Protein AF-A0A351FRH4-F1 (afdb_monomer)

Structure (mmCIF, N/CA/C/O backbone):
data_AF-A0A351FRH4-F1
#
_entry.id   AF-A0A351FRH4-F1
#
loop_
_atom_site.group_PDB
_atom_site.id
_atom_site.type_symbol
_atom_site.label_atom_id
_atom_site.label_alt_id
_atom_site.label_comp_id
_atom_site.label_asym_id
_atom_site.label_entity_id
_atom_site.label_seq_id
_atom_site.pdbx_PDB_ins_code
_atom_site.Cartn_x
_atom_site.Cartn_y
_atom_site.Cartn_z
_atom_site.occupancy
_atom_site.B_iso_or_equiv
_atom_site.auth_seq_id
_atom_site.auth_comp_id
_atom_site.auth_asym_id
_atom_site.auth_atom_id
_atom_site.pdbx_PDB_model_num
ATOM 1 N N . MET A 1 1 ? -34.878 46.140 -3.983 1.00 38.06 1 MET A N 1
ATOM 2 C CA . MET A 1 1 ? -33.591 45.852 -3.315 1.00 38.06 1 MET A CA 1
ATOM 3 C C . MET A 1 1 ? -33.456 44.345 -3.193 1.00 38.06 1 MET A C 1
ATOM 5 O O . MET A 1 1 ? -34.304 43.713 -2.582 1.00 38.06 1 MET A O 1
ATOM 9 N N . GLN A 1 2 ? -32.484 43.783 -3.909 1.00 32.06 2 GLN A N 1
ATOM 10 C CA . GLN A 1 2 ? -32.260 42.347 -4.073 1.00 32.06 2 GLN A CA 1
ATOM 11 C C . GLN A 1 2 ? -31.562 41.756 -2.844 1.00 32.06 2 GLN A C 1
ATOM 13 O O . GLN A 1 2 ? -30.578 42.314 -2.361 1.00 32.06 2 GLN A O 1
ATOM 18 N N . GLY A 1 3 ? -32.060 40.612 -2.374 1.00 34.19 3 GLY A N 1
ATOM 19 C CA . GLY A 1 3 ? -31.397 39.784 -1.375 1.00 34.19 3 GLY A CA 1
ATOM 20 C C . GLY A 1 3 ? -30.230 39.004 -1.981 1.00 34.19 3 GLY A C 1
ATOM 21 O O . GLY A 1 3 ? -30.336 38.459 -3.079 1.00 34.19 3 GLY A O 1
ATOM 22 N N . ARG A 1 4 ? -29.120 38.938 -1.243 1.00 30.64 4 ARG A N 1
ATOM 23 C CA . ARG A 1 4 ? -28.025 37.984 -1.460 1.00 30.64 4 ARG A CA 1
ATOM 24 C C . ARG A 1 4 ? -28.009 36.989 -0.295 1.00 30.64 4 ARG A C 1
ATOM 26 O O . ARG A 1 4 ? -28.145 37.433 0.846 1.00 30.64 4 ARG A O 1
ATOM 33 N N . PRO A 1 5 ? -27.825 35.682 -0.538 1.00 39.47 5 PRO A N 1
ATOM 34 C CA . PRO A 1 5 ? -27.637 34.715 0.532 1.00 39.47 5 PRO A CA 1
ATOM 35 C C . PRO A 1 5 ? -26.220 34.849 1.102 1.00 39.47 5 PRO A C 1
ATOM 37 O O . PRO A 1 5 ? -25.243 34.962 0.360 1.00 39.47 5 PRO A O 1
ATOM 40 N N . GLN A 1 6 ? -26.120 34.861 2.430 1.00 31.75 6 GLN A N 1
ATOM 41 C CA . GLN A 1 6 ? -24.853 34.811 3.148 1.00 31.75 6 GLN A CA 1
ATOM 42 C C . GLN A 1 6 ? -24.214 33.434 2.960 1.00 31.75 6 GLN A C 1
ATOM 44 O O . GLN A 1 6 ? -24.762 32.410 3.364 1.00 31.75 6 GLN A O 1
ATOM 49 N N . THR A 1 7 ? -23.029 33.423 2.364 1.00 30.91 7 THR A N 1
ATOM 50 C CA . THR A 1 7 ? -22.097 32.301 2.382 1.00 30.91 7 THR A CA 1
ATOM 51 C C . THR A 1 7 ? -21.675 32.065 3.835 1.00 30.91 7 THR A C 1
ATOM 53 O O . THR A 1 7 ? -20.888 32.832 4.389 1.00 30.91 7 THR A O 1
ATOM 56 N N . MET A 1 8 ? -22.227 31.036 4.485 1.00 26.59 8 MET A N 1
ATOM 57 C CA . MET A 1 8 ? -21.722 30.551 5.772 1.00 26.59 8 MET A CA 1
ATOM 58 C C . MET A 1 8 ? -20.308 30.009 5.558 1.00 26.59 8 MET A C 1
ATOM 60 O O . MET A 1 8 ? -20.114 28.929 5.002 1.00 26.59 8 MET A O 1
ATOM 64 N N . LEU A 1 9 ? -19.317 30.781 5.999 1.00 26.98 9 LEU A N 1
ATOM 65 C CA . LEU A 1 9 ? -17.952 30.317 6.184 1.00 26.98 9 LEU A CA 1
ATOM 66 C C . LEU A 1 9 ? -17.971 29.316 7.350 1.00 26.98 9 LEU A C 1
ATOM 68 O O . LEU A 1 9 ? -18.129 29.680 8.514 1.00 26.98 9 LEU A O 1
ATOM 72 N N . ILE A 1 10 ? -17.889 28.034 7.012 1.00 30.64 10 ILE A N 1
ATOM 73 C CA . ILE A 1 10 ? -17.810 26.913 7.946 1.00 30.64 10 ILE A CA 1
ATOM 74 C C . ILE A 1 10 ? -16.408 26.931 8.577 1.00 30.64 10 ILE A C 1
ATOM 76 O O . ILE A 1 10 ? -15.472 26.286 8.114 1.00 30.64 10 ILE A O 1
ATOM 80 N N . THR A 1 11 ? -16.252 27.721 9.639 1.00 29.80 11 THR A N 1
ATOM 81 C CA . THR A 1 11 ? -15.088 27.707 10.533 1.00 29.80 11 THR A CA 1
ATOM 82 C C . THR A 1 11 ? -15.253 26.549 11.519 1.00 29.80 11 THR A C 1
ATOM 84 O O . THR A 1 11 ? -15.729 26.734 12.638 1.00 29.80 11 THR A O 1
ATOM 87 N N . PHE A 1 12 ? -14.912 25.323 11.110 1.00 32.09 12 PHE A N 1
ATOM 88 C CA . PHE A 1 12 ? -14.851 24.188 12.038 1.00 32.09 12 PHE A CA 1
ATOM 89 C C . PHE A 1 12 ? -13.493 24.143 12.749 1.00 32.09 12 PHE A C 1
ATOM 91 O O . PHE A 1 12 ? -12.460 23.873 12.145 1.00 32.09 12 PHE A O 1
ATOM 98 N N . PHE A 1 13 ? -13.537 24.426 14.053 1.00 30.94 13 PHE A N 1
ATOM 99 C CA . PHE A 1 13 ? -12.754 23.807 15.128 1.00 30.94 13 PHE A CA 1
ATOM 100 C C . PHE A 1 13 ? -11.362 23.247 14.762 1.00 30.94 13 PHE A C 1
ATOM 102 O O . PHE A 1 13 ? -11.154 22.042 14.661 1.00 30.94 13 PHE A O 1
ATOM 109 N N . PHE A 1 14 ? -10.371 24.140 14.712 1.00 30.19 14 PHE A N 1
ATOM 110 C CA . PHE A 1 14 ? -8.939 23.810 14.794 1.00 30.19 14 PHE A CA 1
ATOM 111 C C . PHE A 1 14 ? -8.418 23.676 16.245 1.00 30.19 14 PHE A C 1
ATOM 113 O O . PHE A 1 14 ? -7.222 23.504 16.483 1.00 30.19 14 PHE A O 1
ATOM 120 N N . LEU A 1 15 ? -9.300 23.733 17.247 1.00 27.61 15 LEU A N 1
ATOM 121 C CA . LEU A 1 15 ? -8.924 23.751 18.661 1.00 27.61 15 LEU A CA 1
ATOM 122 C C . LEU A 1 15 ? -8.862 22.323 19.229 1.00 27.61 15 LEU A C 1
ATOM 124 O O . LEU A 1 15 ? -9.821 21.798 19.785 1.00 27.61 15 LEU A O 1
ATOM 128 N N . GLY A 1 16 ? -7.719 21.677 19.017 1.00 28.38 16 GLY A N 1
ATOM 129 C CA . GLY A 1 16 ? -7.439 20.305 19.456 1.00 28.38 16 GLY A CA 1
ATOM 130 C C . GLY A 1 16 ? -6.216 19.677 18.785 1.00 28.38 16 GLY A C 1
ATOM 131 O O . GLY A 1 16 ? -5.807 18.580 19.153 1.00 28.38 16 GLY A O 1
ATOM 132 N N . PHE A 1 17 ? -5.596 20.379 17.833 1.00 34.62 17 PHE A N 1
ATOM 133 C CA . PHE A 1 17 ? -4.303 20.026 17.252 1.00 34.62 17 PHE A CA 1
ATOM 134 C C . PHE A 1 17 ? -3.157 20.585 18.116 1.00 34.62 17 PHE A C 1
ATOM 136 O O . PHE A 1 17 ? -2.291 21.315 17.645 1.00 34.62 17 PHE A O 1
ATOM 143 N N . SER A 1 18 ? -3.150 20.272 19.416 1.00 28.28 18 SER A N 1
ATOM 144 C CA . SER A 1 18 ? -1.969 20.502 20.254 1.00 28.28 18 SER A CA 1
ATOM 145 C C . SER A 1 18 ? -0.908 19.468 19.896 1.00 28.28 18 SER A C 1
ATOM 147 O O . SER A 1 18 ? -0.833 18.382 20.461 1.00 28.28 18 SER A O 1
ATOM 149 N N . ILE A 1 19 ? -0.139 19.831 18.871 1.00 34.34 19 ILE A N 1
ATOM 150 C CA . ILE A 1 19 ? 1.324 19.807 18.806 1.00 34.34 19 ILE A CA 1
ATOM 151 C C . ILE A 1 19 ? 1.948 19.355 20.136 1.00 34.34 19 ILE A C 1
ATOM 153 O O . ILE A 1 19 ? 2.323 20.171 20.961 1.00 34.34 19 ILE A O 1
ATOM 157 N N . PHE A 1 20 ? 2.047 18.048 20.347 1.00 29.92 20 PHE A N 1
ATOM 158 C CA . PHE A 1 20 ? 3.056 17.430 21.202 1.00 29.92 20 PHE A CA 1
ATOM 159 C C . PHE A 1 20 ? 3.329 16.042 20.622 1.00 29.92 20 PHE A C 1
ATOM 161 O O . PHE A 1 20 ? 2.461 15.168 20.628 1.00 29.92 20 PHE A O 1
ATOM 168 N N . SER A 1 21 ? 4.558 15.859 20.125 1.00 30.92 21 SER A N 1
ATOM 169 C CA . SER A 1 21 ? 5.114 14.685 19.418 1.00 30.92 21 SER A CA 1
ATOM 170 C C . SER A 1 21 ? 5.085 14.716 17.881 1.00 30.92 21 SER A C 1
ATOM 172 O O . SER A 1 21 ? 4.956 13.668 17.250 1.00 30.92 21 SER A O 1
ATOM 174 N N . SER A 1 22 ? 5.303 15.872 17.246 1.00 33.31 22 SER A N 1
ATOM 175 C CA . SER A 1 22 ? 5.830 15.909 15.870 1.00 33.31 22 SER A CA 1
ATOM 176 C C . SER A 1 22 ? 7.301 15.467 15.869 1.00 33.31 22 SER A C 1
ATOM 178 O O . SER A 1 22 ? 8.213 16.257 15.652 1.00 33.31 22 SER A O 1
ATOM 180 N N . THR A 1 23 ? 7.536 14.185 16.151 1.00 36.97 23 THR A N 1
ATOM 181 C CA . THR A 1 23 ? 8.784 13.518 15.774 1.00 36.97 23 THR A CA 1
ATOM 182 C C . THR A 1 23 ? 8.699 13.280 14.273 1.00 36.97 23 THR A C 1
ATOM 184 O O . THR A 1 23 ? 8.097 12.316 13.816 1.00 36.97 23 THR A O 1
ATOM 187 N N . HIS A 1 24 ? 9.166 14.283 13.530 1.00 39.19 24 HIS A N 1
ATOM 188 C CA . HIS A 1 24 ? 9.717 14.212 12.181 1.00 39.19 24 HIS A CA 1
ATOM 189 C C . HIS A 1 24 ? 9.360 12.933 11.392 1.00 39.19 24 HIS A C 1
ATOM 191 O O . HIS A 1 24 ? 10.091 11.945 11.418 1.00 39.19 24 HIS A O 1
ATOM 197 N N . LEU A 1 25 ? 8.230 12.972 10.670 1.00 42.22 25 LEU A N 1
ATOM 198 C CA . LEU A 1 25 ? 7.953 12.086 9.532 1.00 42.22 25 LEU A CA 1
ATOM 199 C C . LEU A 1 25 ? 8.886 12.504 8.399 1.00 42.22 25 LEU A C 1
ATOM 201 O O . LEU A 1 25 ? 8.543 13.289 7.525 1.00 42.22 25 LEU A O 1
ATOM 205 N N . LEU A 1 26 ? 10.121 12.068 8.538 1.00 45.53 26 LEU A N 1
ATOM 206 C CA . LEU A 1 26 ? 11.203 12.274 7.609 1.00 45.53 26 LEU A CA 1
ATOM 207 C C . LEU A 1 26 ? 11.171 11.074 6.641 1.00 45.53 26 LEU A C 1
ATOM 209 O O . LEU A 1 26 ? 11.237 9.933 7.101 1.00 45.53 26 LEU A O 1
ATOM 213 N N . GLY A 1 27 ? 10.982 11.321 5.338 1.00 50.53 27 GLY A N 1
ATOM 214 C CA . GLY A 1 27 ? 10.872 10.269 4.319 1.00 50.53 27 GLY A CA 1
ATOM 215 C C . GLY A 1 27 ? 12.104 9.397 4.276 1.00 50.53 27 GLY A C 1
ATOM 216 O O . GLY A 1 27 ? 13.200 9.906 4.058 1.00 50.53 27 GLY A O 1
ATOM 217 N N . HIS A 1 28 ? 11.928 8.102 4.509 1.00 59.84 28 HIS A N 1
ATOM 218 C CA . HIS A 1 28 ? 13.002 7.145 4.336 1.00 59.84 28 HIS A CA 1
ATOM 219 C C . HIS A 1 28 ? 12.828 6.433 2.999 1.00 59.84 28 HIS A C 1
ATOM 221 O O . HIS A 1 28 ? 11.752 5.932 2.709 1.00 59.84 28 HIS A O 1
ATOM 227 N N . GLU A 1 29 ? 13.902 6.348 2.225 1.00 70.69 29 GLU A N 1
ATOM 228 C CA . GLU A 1 29 ? 13.910 5.710 0.914 1.00 70.69 29 GLU A CA 1
ATOM 229 C C . GLU A 1 29 ? 14.643 4.370 0.993 1.00 70.69 29 GLU A C 1
ATOM 231 O O . GLU A 1 29 ? 15.709 4.239 1.617 1.00 70.69 29 GLU A O 1
ATOM 236 N N . VAL A 1 30 ? 14.096 3.369 0.317 1.00 78.06 30 VAL A N 1
ATOM 237 C CA . VAL A 1 30 ? 14.717 2.055 0.151 1.00 78.06 30 VAL A CA 1
ATOM 238 C C . VAL A 1 30 ? 15.344 1.951 -1.241 1.00 78.06 30 VAL A C 1
ATOM 240 O O . VAL A 1 30 ? 15.013 2.673 -2.176 1.00 78.06 30 VAL A O 1
ATOM 243 N N . ASP A 1 31 ? 16.340 1.080 -1.373 1.00 79.38 31 ASP A N 1
ATOM 244 C CA . ASP A 1 31 ? 16.998 0.814 -2.647 1.00 79.38 31 ASP A CA 1
ATOM 245 C C . ASP A 1 31 ? 16.527 -0.527 -3.216 1.00 79.38 31 ASP A C 1
ATOM 247 O O . ASP A 1 31 ? 16.993 -1.585 -2.793 1.00 79.38 31 ASP A O 1
ATOM 251 N N . HIS A 1 32 ? 15.611 -0.473 -4.184 1.00 83.75 32 HIS A N 1
ATOM 252 C CA . HIS A 1 32 ? 15.101 -1.650 -4.895 1.00 83.75 32 HIS A CA 1
ATOM 253 C C . HIS A 1 32 ? 15.911 -2.009 -6.156 1.00 83.75 32 HIS A C 1
ATOM 255 O O . HIS A 1 32 ? 15.569 -2.961 -6.860 1.00 83.75 32 HIS A O 1
ATOM 261 N N . TYR A 1 33 ? 16.991 -1.278 -6.456 1.00 87.06 33 TYR A N 1
ATOM 262 C CA . TYR A 1 33 ? 17.773 -1.476 -7.683 1.00 87.06 33 TYR A CA 1
ATOM 263 C C . TYR A 1 33 ? 19.114 -2.177 -7.445 1.00 87.06 33 TYR A C 1
ATOM 265 O O . TYR A 1 33 ? 19.708 -2.695 -8.390 1.00 87.06 33 TYR A O 1
ATOM 273 N N . ASN A 1 34 ? 19.586 -2.224 -6.197 1.00 86.81 34 ASN A N 1
ATOM 274 C CA . ASN A 1 34 ? 20.770 -2.972 -5.776 1.00 86.81 34 ASN A CA 1
ATOM 275 C C . ASN A 1 34 ? 20.336 -4.172 -4.924 1.00 86.81 34 ASN A C 1
ATOM 277 O O . ASN A 1 34 ? 20.085 -4.029 -3.731 1.00 86.81 34 ASN A O 1
ATOM 281 N N . LEU A 1 35 ? 20.222 -5.353 -5.543 1.00 88.56 35 LEU A N 1
ATOM 282 C CA . LEU A 1 35 ? 19.610 -6.534 -4.922 1.00 88.56 35 LEU A CA 1
ATOM 283 C C . LEU A 1 35 ? 20.631 -7.653 -4.639 1.00 88.56 35 LEU A C 1
ATOM 285 O O . LEU A 1 35 ? 21.503 -7.919 -5.470 1.00 88.56 35 LEU A O 1
ATOM 289 N N . PRO A 1 36 ? 20.521 -8.365 -3.500 1.00 87.94 36 PRO A N 1
ATOM 290 C CA . PRO A 1 36 ? 21.417 -9.462 -3.152 1.00 87.94 36 PRO A CA 1
ATOM 291 C C . PRO A 1 36 ? 20.988 -10.768 -3.845 1.00 87.94 36 PRO A C 1
ATOM 293 O O . PRO A 1 36 ? 20.234 -11.566 -3.283 1.00 87.94 36 PRO A O 1
ATOM 296 N N . LEU A 1 37 ? 21.465 -11.001 -5.072 1.00 86.81 37 LEU A N 1
ATOM 297 C CA . LEU A 1 37 ? 21.198 -12.248 -5.801 1.00 86.81 37 LEU A CA 1
ATOM 298 C C . LEU A 1 37 ? 21.696 -13.494 -5.066 1.00 86.81 37 LEU A C 1
ATOM 300 O O . LEU A 1 37 ? 22.722 -13.473 -4.386 1.00 86.81 37 LEU A O 1
ATOM 304 N N . GLY A 1 38 ? 20.982 -14.605 -5.269 1.00 84.19 38 GLY A N 1
ATOM 305 C CA . GLY A 1 38 ? 21.374 -15.924 -4.763 1.00 84.19 38 GLY A CA 1
ATOM 306 C C . GLY A 1 38 ? 21.271 -16.070 -3.245 1.00 84.19 38 GLY A C 1
ATOM 307 O O . GLY A 1 38 ? 21.748 -17.058 -2.694 1.00 84.19 38 GLY A O 1
ATOM 308 N N . LYS A 1 39 ? 20.670 -15.096 -2.555 1.00 87.94 39 LYS A N 1
ATOM 309 C CA . LYS A 1 39 ? 20.438 -15.149 -1.112 1.00 87.94 39 LYS A CA 1
ATOM 310 C C . LYS A 1 39 ? 19.023 -15.608 -0.798 1.00 87.94 39 LYS A C 1
ATOM 312 O O . LYS A 1 39 ? 18.063 -15.196 -1.447 1.00 87.94 39 LYS A O 1
ATOM 317 N N . GLN A 1 40 ? 18.900 -16.428 0.240 1.00 90.50 40 GLN A N 1
ATOM 318 C CA . GLN A 1 40 ? 17.609 -16.833 0.777 1.00 90.50 40 GLN A CA 1
ATOM 319 C C . GLN A 1 40 ? 17.089 -15.759 1.722 1.00 90.50 40 GLN A C 1
ATOM 321 O O . GLN A 1 40 ? 17.758 -15.370 2.678 1.00 90.50 40 GLN A O 1
ATOM 326 N N . TRP A 1 41 ? 15.887 -15.270 1.466 1.00 92.50 41 TRP A N 1
ATOM 327 C CA . TRP A 1 41 ? 15.291 -14.231 2.289 1.00 92.50 41 TRP A CA 1
ATOM 328 C C . TRP A 1 41 ? 14.584 -14.828 3.498 1.00 92.50 41 TRP A C 1
ATOM 330 O O . TRP A 1 41 ? 13.850 -15.807 3.379 1.00 92.50 41 TRP A O 1
ATOM 340 N N . VAL A 1 42 ? 14.797 -14.227 4.665 1.00 93.25 42 VAL A N 1
ATOM 341 C CA . VAL A 1 42 ? 14.043 -14.575 5.869 1.00 93.25 42 VAL A CA 1
ATOM 342 C C . VAL A 1 42 ? 12.757 -13.767 5.872 1.00 93.25 42 VAL A C 1
ATOM 344 O O . VAL A 1 42 ? 12.792 -12.548 6.033 1.00 93.25 42 VAL A O 1
ATOM 347 N N . ASP A 1 43 ? 11.632 -14.450 5.699 1.00 95.06 43 ASP A N 1
ATOM 348 C CA . ASP A 1 43 ? 10.321 -13.815 5.680 1.00 95.06 43 ASP A CA 1
ATOM 349 C C . ASP A 1 43 ? 9.950 -13.242 7.058 1.00 95.06 43 ASP A C 1
ATOM 351 O O . ASP A 1 43 ? 10.051 -13.922 8.078 1.00 95.06 43 ASP A O 1
ATOM 355 N N . GLN A 1 44 ? 9.536 -11.978 7.082 1.00 95.12 44 GLN A N 1
ATOM 356 C CA . GLN A 1 44 ? 9.161 -11.228 8.282 1.00 95.12 44 GLN A CA 1
ATOM 357 C C . GLN A 1 44 ? 7.637 -11.192 8.503 1.00 95.12 44 GLN A C 1
ATOM 359 O O . GLN A 1 44 ? 7.139 -10.391 9.296 1.00 95.12 44 GLN A O 1
ATOM 364 N N . GLY A 1 45 ? 6.875 -12.054 7.823 1.00 95.38 45 GLY A N 1
ATOM 365 C CA . GLY A 1 45 ? 5.418 -12.138 7.931 1.00 95.38 45 GLY A CA 1
ATOM 366 C C . GLY A 1 45 ? 4.917 -12.396 9.355 1.00 95.38 45 GLY A C 1
ATOM 367 O O . GLY A 1 45 ? 3.913 -11.817 9.770 1.00 95.38 45 GLY A O 1
ATOM 368 N N . GLU A 1 46 ? 5.644 -13.187 10.148 1.00 94.56 46 GLU A N 1
ATOM 369 C CA . GLU A 1 46 ? 5.306 -13.419 11.558 1.00 94.56 46 GLU A CA 1
ATOM 370 C C . GLU A 1 46 ? 5.437 -12.137 12.396 1.00 94.56 46 GLU A C 1
ATOM 372 O O . GLU A 1 46 ? 4.547 -11.819 13.188 1.00 94.56 46 GLU A O 1
ATOM 377 N N . TYR A 1 47 ? 6.514 -11.367 12.201 1.00 92.81 47 TYR A N 1
ATOM 378 C CA . TYR A 1 47 ? 6.684 -10.073 12.866 1.00 92.81 47 TYR A CA 1
ATOM 379 C C . TYR A 1 47 ? 5.523 -9.131 12.525 1.00 92.81 47 TYR A C 1
ATOM 381 O O . TYR A 1 47 ? 4.940 -8.523 13.424 1.00 92.81 47 TYR A O 1
ATOM 389 N N . TRP A 1 48 ? 5.156 -9.054 11.242 1.00 95.31 48 TRP A N 1
ATOM 390 C CA . TRP A 1 48 ? 4.040 -8.237 10.763 1.00 95.31 48 TRP A CA 1
ATOM 391 C C . TRP A 1 48 ? 2.709 -8.625 11.420 1.00 95.31 48 TRP A C 1
ATOM 393 O O . TRP A 1 48 ? 2.013 -7.770 11.974 1.00 95.31 48 TRP A O 1
ATOM 403 N N . ASN A 1 49 ? 2.380 -9.919 11.420 1.00 96.38 49 ASN A N 1
ATOM 404 C CA . ASN A 1 49 ? 1.144 -10.423 12.018 1.00 96.38 49 ASN A CA 1
ATOM 405 C C . ASN A 1 49 ? 1.100 -10.138 13.522 1.00 96.38 49 ASN A C 1
ATOM 407 O O . ASN A 1 49 ? 0.095 -9.633 14.021 1.00 96.38 49 ASN A O 1
ATOM 411 N N . ASN A 1 50 ? 2.201 -10.399 14.233 1.00 95.31 50 ASN A N 1
ATOM 412 C CA . ASN A 1 50 ? 2.304 -10.148 15.667 1.00 95.31 50 ASN A CA 1
ATOM 413 C C . ASN A 1 50 ? 2.152 -8.663 16.004 1.00 95.31 50 ASN A C 1
ATOM 415 O O . ASN A 1 50 ? 1.407 -8.327 16.923 1.00 95.31 50 ASN A O 1
ATOM 419 N N . LEU A 1 51 ? 2.802 -7.774 15.245 1.00 94.94 51 LEU A N 1
ATOM 420 C CA . LEU A 1 51 ? 2.718 -6.326 15.442 1.00 94.94 51 LEU A CA 1
ATOM 421 C C . LEU A 1 51 ? 1.265 -5.835 15.388 1.00 94.94 51 LEU A C 1
ATOM 423 O O . LEU A 1 51 ? 0.815 -5.127 16.294 1.00 94.94 51 LEU A O 1
ATOM 427 N N . LEU A 1 52 ? 0.529 -6.218 14.341 1.00 97.56 52 LEU A N 1
ATOM 428 C CA . LEU A 1 52 ? -0.850 -5.772 14.143 1.00 97.56 52 LEU A CA 1
ATOM 429 C C . LEU A 1 52 ? -1.819 -6.462 15.107 1.00 97.56 52 LEU A C 1
ATOM 431 O O . LEU A 1 52 ? -2.652 -5.787 15.719 1.00 97.56 52 LEU A O 1
ATOM 435 N N . PHE A 1 53 ? -1.678 -7.776 15.311 1.00 98.19 53 PHE A N 1
ATOM 436 C CA . PHE A 1 53 ? -2.494 -8.522 16.268 1.00 98.19 53 PHE A CA 1
ATOM 437 C C . PHE A 1 53 ? -2.360 -7.949 17.681 1.00 98.19 53 PHE A C 1
ATOM 439 O O . PHE A 1 53 ? -3.368 -7.676 18.334 1.00 98.19 53 PHE A O 1
ATOM 446 N N . ASP A 1 54 ? -1.130 -7.717 18.148 1.00 97.81 54 ASP A N 1
ATOM 447 C CA . ASP A 1 54 ? -0.877 -7.202 19.492 1.00 97.81 54 ASP A CA 1
ATOM 448 C C . ASP A 1 54 ? -1.464 -5.814 19.703 1.00 97.81 54 ASP A C 1
ATOM 450 O O . ASP A 1 54 ? -2.016 -5.539 20.772 1.00 97.81 54 ASP A O 1
ATOM 454 N N . ALA A 1 55 ? -1.368 -4.941 18.700 1.00 97.94 55 ALA A N 1
ATOM 455 C CA . ALA A 1 55 ? -1.963 -3.616 18.776 1.00 97.94 55 ALA A CA 1
ATOM 456 C C . ALA A 1 55 ? -3.492 -3.690 18.901 1.00 97.94 55 ALA A C 1
ATOM 458 O O . ALA A 1 55 ? -4.068 -3.023 19.765 1.00 97.94 55 ALA A O 1
ATOM 459 N N . VAL A 1 56 ? -4.143 -4.537 18.095 1.00 98.44 56 VAL A N 1
ATOM 460 C CA . VAL A 1 56 ? -5.599 -4.730 18.136 1.00 98.44 56 VAL A CA 1
ATOM 461 C C . VAL A 1 56 ? -6.041 -5.355 19.457 1.00 98.44 56 VAL A C 1
ATOM 463 O O . VAL A 1 56 ? -6.920 -4.812 20.127 1.00 98.44 56 VAL A O 1
ATOM 466 N N . ALA A 1 57 ? -5.412 -6.450 19.881 1.00 98.31 57 ALA A N 1
ATOM 467 C CA . ALA A 1 57 ? -5.768 -7.150 21.112 1.00 98.31 57 ALA A CA 1
ATOM 468 C C . ALA A 1 57 ? -5.609 -6.252 22.351 1.00 98.31 57 ALA A C 1
ATOM 470 O O . ALA A 1 57 ? -6.510 -6.174 23.191 1.00 98.31 57 ALA A O 1
ATOM 471 N N . LYS A 1 58 ? -4.497 -5.509 22.452 1.00 98.56 58 LYS A N 1
ATOM 472 C CA . LYS A 1 58 ? -4.271 -4.559 23.554 1.00 98.56 58 LYS A CA 1
ATOM 473 C C . LYS A 1 58 ? -5.294 -3.424 23.544 1.00 98.56 58 LYS A C 1
ATOM 475 O O . LYS A 1 58 ? -5.806 -3.075 24.608 1.00 98.56 58 LYS A O 1
ATOM 480 N N . ALA A 1 59 ? -5.634 -2.894 22.368 1.00 98.44 59 ALA A N 1
ATOM 481 C CA . ALA A 1 59 ? -6.644 -1.850 22.231 1.00 98.44 59 ALA A CA 1
ATOM 482 C C . ALA A 1 59 ? -8.030 -2.322 22.682 1.00 98.44 59 ALA A C 1
ATOM 484 O O . ALA A 1 59 ? -8.678 -1.628 23.464 1.00 98.44 59 ALA A O 1
ATOM 485 N N . VAL A 1 60 ? -8.462 -3.509 22.247 1.00 98.25 60 VAL A N 1
ATOM 486 C CA . VAL A 1 60 ? -9.746 -4.103 22.650 1.00 98.25 60 VAL A CA 1
ATOM 487 C C . VAL A 1 60 ? -9.798 -4.297 24.161 1.00 98.25 60 VAL A C 1
ATOM 489 O O . VAL A 1 60 ? -10.744 -3.844 24.802 1.00 98.25 60 VAL A O 1
ATOM 492 N N . ASN A 1 61 ? -8.751 -4.875 24.755 1.00 98.44 61 ASN A N 1
ATOM 493 C CA . ASN A 1 61 ? -8.673 -5.059 26.205 1.00 98.44 61 ASN A CA 1
ATOM 494 C C . ASN A 1 61 ? -8.734 -3.724 26.961 1.00 98.44 61 ASN A C 1
ATOM 496 O O . ASN A 1 61 ? -9.397 -3.620 27.994 1.00 98.44 61 ASN A O 1
ATOM 500 N N . ALA A 1 62 ? -8.072 -2.683 26.447 1.00 98.50 62 ALA A N 1
ATOM 501 C CA . ALA A 1 62 ? -8.122 -1.353 27.039 1.00 98.50 62 ALA A CA 1
ATOM 502 C C . ALA A 1 62 ? -9.526 -0.733 26.961 1.00 98.50 62 ALA A C 1
ATOM 504 O O . ALA A 1 62 ? -10.022 -0.243 27.973 1.00 98.50 62 ALA A O 1
ATOM 505 N N . VAL A 1 63 ? -10.186 -0.795 25.800 1.00 98.38 63 VAL A N 1
ATOM 506 C CA . VAL A 1 63 ? -11.546 -0.259 25.624 1.00 98.38 63 VAL A CA 1
ATOM 507 C C . VAL A 1 63 ? -12.559 -1.032 26.467 1.00 98.38 63 VAL A C 1
ATOM 509 O O . VAL A 1 63 ? -13.398 -0.419 27.118 1.00 98.38 63 VAL A O 1
ATOM 512 N N . ASN A 1 64 ? -12.463 -2.360 26.529 1.00 98.62 64 ASN A N 1
ATOM 513 C CA . ASN A 1 64 ? -13.372 -3.181 27.330 1.00 98.62 64 ASN A CA 1
ATOM 514 C C . ASN A 1 64 ? -13.225 -2.925 28.833 1.00 98.62 64 ASN A C 1
ATOM 516 O O . ASN A 1 64 ? -14.226 -2.890 29.549 1.00 98.62 64 ASN A O 1
ATOM 520 N N . ARG A 1 65 ? -12.003 -2.675 29.312 1.00 98.56 65 ARG A N 1
ATOM 521 C CA . ARG A 1 65 ? -11.770 -2.222 30.688 1.00 98.56 65 ARG A CA 1
ATOM 522 C C . ARG A 1 65 ? -12.404 -0.852 30.948 1.00 98.56 65 ARG A C 1
ATOM 524 O O . ARG A 1 65 ? -13.037 -0.675 31.987 1.00 98.56 65 ARG A O 1
ATOM 531 N N . ASP A 1 66 ? -12.298 0.083 30.003 1.00 98.50 66 ASP A N 1
ATOM 532 C CA . ASP A 1 66 ? -12.958 1.392 30.105 1.00 98.50 66 ASP A CA 1
ATOM 533 C C . ASP A 1 66 ? -14.496 1.251 30.112 1.00 98.50 66 ASP A C 1
ATOM 535 O O . ASP A 1 66 ? -15.175 1.964 30.850 1.00 98.50 66 ASP A O 1
ATOM 539 N N . ILE A 1 67 ? -15.056 0.321 29.326 1.00 98.25 67 ILE A N 1
ATOM 540 C CA . ILE A 1 67 ? -16.499 0.018 29.293 1.00 98.25 67 ILE A CA 1
ATOM 541 C C . ILE A 1 67 ? -16.951 -0.561 30.632 1.00 98.25 67 ILE A C 1
ATOM 543 O O . ILE A 1 67 ? -17.958 -0.118 31.181 1.00 98.25 67 ILE A O 1
ATOM 547 N N . HIS A 1 68 ? -16.195 -1.512 31.183 1.00 98.31 68 HIS A N 1
ATOM 548 C CA . HIS A 1 68 ? -16.482 -2.087 32.494 1.00 98.31 68 HIS A CA 1
ATOM 549 C C . HIS A 1 68 ? -16.478 -1.016 33.595 1.00 98.31 68 HIS A C 1
ATOM 551 O O . HIS A 1 68 ? -17.387 -0.969 34.418 1.00 98.31 68 HIS A O 1
ATOM 557 N N . ALA A 1 69 ? -15.503 -0.101 33.584 1.00 98.44 69 ALA A N 1
ATOM 558 C CA . ALA A 1 69 ? -15.489 1.032 34.509 1.00 98.44 69 ALA A CA 1
ATOM 559 C C . ALA A 1 69 ? -16.695 1.967 34.297 1.00 98.44 69 ALA A C 1
ATOM 561 O O . ALA A 1 69 ? -17.318 2.406 35.261 1.00 98.44 69 ALA A O 1
ATOM 562 N N . ALA A 1 70 ? -17.075 2.235 33.043 1.00 98.19 70 ALA A N 1
ATOM 563 C CA . ALA A 1 70 ? -18.223 3.080 32.722 1.00 98.19 70 ALA A CA 1
ATOM 564 C C . ALA A 1 70 ? -19.553 2.507 33.234 1.00 98.19 70 ALA A C 1
ATOM 566 O O . ALA A 1 70 ? -20.427 3.275 33.627 1.00 98.19 70 ALA A O 1
ATOM 567 N N . GLN A 1 71 ? -19.704 1.180 33.286 1.00 97.50 71 GLN A N 1
ATOM 568 C CA . GLN A 1 71 ? -20.898 0.526 33.837 1.00 97.50 71 GLN A CA 1
ATOM 569 C C . GLN A 1 71 ? -21.120 0.829 35.325 1.00 97.50 71 GLN A C 1
ATOM 571 O O . GLN A 1 71 ? -22.263 0.793 35.776 1.00 97.50 71 GLN A O 1
ATOM 576 N N . GLN A 1 72 ? -20.062 1.189 36.060 1.00 97.94 72 GLN A N 1
ATOM 577 C CA . GLN A 1 72 ? -20.133 1.544 37.480 1.00 97.94 72 GLN A CA 1
ATOM 578 C C . GLN A 1 72 ? -20.609 2.988 37.722 1.00 97.94 72 GLN A C 1
ATOM 580 O O . GLN A 1 72 ? -20.816 3.385 38.865 1.00 97.94 72 GLN A O 1
ATOM 585 N N . ILE A 1 73 ? -20.813 3.795 36.670 1.00 98.00 73 ILE A N 1
ATOM 586 C CA . ILE A 1 73 ? -21.313 5.172 36.806 1.00 98.00 73 ILE A CA 1
ATOM 587 C C . ILE A 1 73 ? -22.758 5.139 37.338 1.00 98.00 73 ILE A C 1
ATOM 589 O O . ILE A 1 73 ? -23.618 4.542 36.684 1.00 98.00 73 ILE A O 1
ATOM 593 N N . PRO A 1 74 ? -23.080 5.792 38.471 1.00 98.19 74 PRO A N 1
ATOM 594 C CA . PRO A 1 74 ? -24.398 5.681 39.103 1.00 98.19 74 PRO A CA 1
ATOM 595 C C . PRO A 1 74 ? -25.507 6.358 38.291 1.00 98.19 74 PRO A C 1
ATOM 597 O O . PRO A 1 74 ? -26.635 5.878 38.276 1.00 98.19 74 PRO A O 1
ATOM 600 N N . ILE A 1 75 ? -25.183 7.435 37.571 1.00 98.31 75 ILE A N 1
ATOM 601 C CA . ILE A 1 75 ? -26.144 8.212 36.780 1.00 98.31 75 ILE A CA 1
ATOM 602 C C . ILE A 1 75 ? -26.407 7.495 35.439 1.00 98.31 75 ILE A C 1
ATOM 604 O O . ILE A 1 75 ? -25.494 7.446 34.606 1.00 98.31 75 ILE A O 1
ATOM 608 N N . PRO A 1 76 ? -27.628 6.984 35.166 1.00 97.94 76 PRO A N 1
ATOM 609 C CA . PRO A 1 76 ? -27.896 6.158 33.982 1.00 97.94 76 PRO A CA 1
ATOM 610 C C . PRO A 1 76 ? -27.613 6.861 32.649 1.00 97.94 76 PRO A C 1
ATOM 612 O O . PRO A 1 76 ? -27.002 6.269 31.760 1.00 97.94 76 PRO A O 1
ATOM 615 N N . ALA A 1 77 ? -27.986 8.138 32.523 1.00 97.75 77 ALA A N 1
ATOM 616 C CA . ALA A 1 77 ? -27.735 8.917 31.309 1.00 97.75 77 ALA A CA 1
ATOM 617 C C . ALA A 1 77 ? -26.228 9.087 31.035 1.00 97.75 77 ALA A C 1
ATOM 619 O O . ALA A 1 77 ? -25.771 8.882 29.911 1.00 97.75 77 ALA A O 1
ATOM 620 N N . ALA A 1 78 ? -25.436 9.383 32.072 1.00 97.88 78 ALA A N 1
ATOM 621 C CA . ALA A 1 78 ? -23.984 9.514 31.954 1.00 97.88 78 ALA A CA 1
ATOM 622 C C . ALA A 1 78 ? -23.311 8.165 31.643 1.00 97.88 78 ALA A C 1
ATOM 624 O O . ALA A 1 78 ? -22.422 8.101 30.793 1.00 97.88 78 ALA A O 1
ATOM 625 N N . ARG A 1 79 ? -23.776 7.077 32.275 1.00 98.06 79 ARG A N 1
ATOM 626 C CA . ARG A 1 79 ? -23.349 5.699 31.989 1.00 98.06 79 ARG A CA 1
ATOM 627 C C . ARG A 1 79 ? -23.554 5.351 30.516 1.00 98.06 79 ARG A C 1
ATOM 629 O O . ARG A 1 79 ? -22.609 4.943 29.846 1.00 98.06 79 ARG A O 1
ATOM 636 N N . GLN A 1 80 ? -24.771 5.541 30.004 1.00 97.50 80 GLN A N 1
ATOM 637 C CA . GLN A 1 80 ? -25.108 5.236 28.612 1.00 97.50 80 GLN A CA 1
ATOM 638 C C . GLN A 1 80 ? -24.314 6.100 27.630 1.00 97.50 80 GLN A C 1
ATOM 640 O O . GLN A 1 80 ? -23.756 5.568 26.671 1.00 97.50 80 GLN A O 1
ATOM 645 N N . ALA A 1 81 ? -24.195 7.406 27.887 1.00 97.88 81 ALA A N 1
ATOM 646 C CA . ALA A 1 81 ? -23.397 8.302 27.053 1.00 97.88 81 ALA A CA 1
ATOM 647 C C . ALA A 1 81 ? -21.923 7.865 26.994 1.00 97.88 81 ALA A C 1
ATOM 649 O O . ALA A 1 81 ? -21.327 7.826 25.915 1.00 97.88 81 ALA A O 1
ATOM 650 N N . ARG A 1 82 ? -21.341 7.471 28.136 1.00 98.12 82 ARG A N 1
ATOM 651 C CA . ARG A 1 82 ? -19.952 7.004 28.199 1.00 98.12 82 ARG A CA 1
ATOM 652 C C . ARG A 1 82 ? -19.752 5.673 27.477 1.00 98.12 82 ARG A C 1
ATOM 654 O O . ARG A 1 82 ? -18.783 5.552 26.730 1.00 98.12 82 ARG A O 1
ATOM 661 N N . ILE A 1 83 ? -20.646 4.702 27.669 1.00 97.81 83 ILE A N 1
ATOM 662 C CA . ILE A 1 83 ? -20.585 3.409 26.971 1.00 97.81 83 ILE A CA 1
ATOM 663 C C . ILE A 1 83 ? -20.713 3.624 25.460 1.00 97.81 83 ILE A C 1
ATOM 665 O O . ILE A 1 83 ? -19.858 3.153 24.716 1.00 97.81 83 ILE A O 1
ATOM 669 N N . LYS A 1 84 ? -21.687 4.425 25.008 1.00 96.75 84 LYS A N 1
ATOM 670 C CA . LYS A 1 84 ? -21.870 4.747 23.585 1.00 96.75 84 LYS A CA 1
ATOM 671 C C . LYS A 1 84 ? -20.624 5.392 22.974 1.00 96.75 84 LYS A C 1
ATOM 673 O O . LYS A 1 84 ? -20.241 5.045 21.862 1.00 96.75 84 LYS A O 1
ATOM 678 N N . ALA A 1 85 ? -19.964 6.296 23.702 1.00 97.19 85 ALA A N 1
ATOM 679 C CA . ALA A 1 85 ? -18.705 6.887 23.257 1.00 97.19 85 ALA A CA 1
ATOM 680 C C . ALA A 1 85 ? -17.584 5.839 23.130 1.00 97.19 85 ALA A C 1
ATOM 682 O O . ALA A 1 85 ? -16.835 5.866 22.164 1.00 97.19 85 ALA A O 1
ATOM 683 N N . LEU A 1 86 ? -17.477 4.890 24.066 1.00 97.69 86 LEU A N 1
ATOM 684 C CA . LEU A 1 86 ? -16.472 3.816 24.026 1.00 97.69 86 LEU A CA 1
ATOM 685 C C . LEU A 1 86 ? -16.756 2.750 22.952 1.00 97.69 86 LEU A C 1
ATOM 687 O O . LEU A 1 86 ? -15.830 2.127 22.431 1.00 97.69 86 LEU A O 1
ATOM 691 N N . GLN A 1 87 ? -18.026 2.569 22.596 1.00 95.94 87 GLN A N 1
ATOM 692 C CA . GLN A 1 87 ? -18.479 1.729 21.488 1.00 95.94 87 GLN A CA 1
ATOM 693 C C . GLN A 1 87 ? -18.389 2.425 20.126 1.00 95.94 87 GLN A C 1
ATOM 695 O O . GLN A 1 87 ? -18.729 1.829 19.107 1.00 95.94 87 GLN A O 1
ATOM 700 N N . HIS A 1 88 ? -17.949 3.681 20.066 1.00 95.75 88 HIS A N 1
ATOM 701 C CA . HIS A 1 88 ? -17.808 4.353 18.787 1.00 95.75 88 HIS A CA 1
ATOM 702 C C . HIS A 1 88 ? -16.612 3.771 18.003 1.00 95.75 88 HIS A C 1
ATOM 704 O O . HIS A 1 88 ? -15.522 3.632 18.572 1.00 95.75 88 HIS A O 1
ATOM 710 N N . PRO A 1 89 ? -16.750 3.471 16.694 1.00 95.69 89 PRO A N 1
ATOM 711 C CA . PRO A 1 89 ? -15.670 2.905 15.881 1.00 95.69 89 PRO A CA 1
ATOM 712 C C . PRO A 1 89 ? -14.350 3.681 15.924 1.00 95.69 89 PRO A C 1
ATOM 714 O O . PRO A 1 89 ? -13.267 3.092 15.984 1.00 95.69 89 PRO A O 1
ATOM 717 N N . SER A 1 90 ? -14.424 5.015 15.958 1.00 95.81 90 SER A N 1
ATOM 718 C CA . SER A 1 90 ? -13.226 5.857 16.048 1.00 95.81 90 SER A CA 1
ATOM 719 C C . SER A 1 90 ? -12.472 5.682 17.366 1.00 95.81 90 SER A C 1
ATOM 721 O O . SER A 1 90 ? -11.250 5.816 17.381 1.00 95.81 90 SER A O 1
ATOM 723 N N . THR A 1 91 ? -13.154 5.331 18.458 1.00 97.06 91 THR A N 1
ATOM 724 C CA . THR A 1 91 ? -12.530 5.166 19.772 1.00 97.06 91 THR A CA 1
ATOM 725 C C . THR A 1 91 ? -11.643 3.935 19.812 1.00 97.06 91 THR A C 1
ATOM 727 O O . THR A 1 91 ? -10.478 4.042 20.198 1.00 97.06 91 THR A O 1
ATOM 730 N N . VAL A 1 92 ? -12.148 2.778 19.374 1.00 97.44 92 VAL A N 1
ATOM 731 C CA . VAL A 1 92 ? -11.330 1.559 19.318 1.00 97.44 92 VAL A CA 1
ATOM 732 C C . VAL A 1 92 ? -10.214 1.690 18.282 1.00 97.44 92 VAL A C 1
ATOM 734 O O . VAL A 1 92 ? -9.069 1.357 18.574 1.00 97.44 92 VAL A O 1
ATOM 737 N N . THR A 1 93 ? -10.494 2.303 17.132 1.00 98.06 93 THR A N 1
ATOM 738 C CA . THR A 1 93 ? -9.500 2.546 16.076 1.00 98.06 93 THR A CA 1
ATOM 739 C C . THR A 1 93 ? -8.353 3.448 16.544 1.00 98.06 93 THR A C 1
ATOM 741 O O . THR A 1 93 ? -7.178 3.131 16.354 1.00 98.06 93 THR A O 1
ATOM 744 N N . PHE A 1 94 ? -8.665 4.536 17.252 1.00 97.75 94 PHE A N 1
ATOM 745 C CA . PHE A 1 94 ? -7.657 5.400 17.868 1.00 97.75 94 PHE A CA 1
ATOM 746 C C . PHE A 1 94 ? -6.828 4.668 18.933 1.00 97.75 94 PHE A C 1
ATOM 748 O O . PHE A 1 94 ? -5.619 4.882 19.044 1.00 97.75 94 PHE A O 1
ATOM 755 N N . ARG A 1 95 ? -7.453 3.777 19.715 1.00 98.25 95 ARG A N 1
ATOM 756 C CA . ARG A 1 95 ? -6.741 2.943 20.695 1.00 98.25 95 ARG A CA 1
ATOM 757 C C . ARG A 1 95 ? -5.779 1.970 20.011 1.00 98.25 95 ARG A C 1
ATOM 759 O O . ARG A 1 95 ? -4.662 1.831 20.501 1.00 98.25 95 ARG A O 1
ATOM 766 N N . VAL A 1 96 ? -6.148 1.384 18.867 1.00 98.44 96 VAL A N 1
ATOM 767 C CA . VAL A 1 96 ? -5.226 0.580 18.040 1.00 98.44 96 VAL A CA 1
ATOM 768 C C . VAL A 1 96 ? -4.030 1.421 17.606 1.00 98.44 96 VAL A C 1
ATOM 770 O O . VAL A 1 96 ? -2.891 1.039 17.873 1.00 98.44 96 VAL A O 1
ATOM 773 N N . ARG A 1 97 ? -4.264 2.615 17.041 1.00 97.25 97 ARG A N 1
ATOM 774 C CA . ARG A 1 97 ? -3.184 3.527 16.630 1.00 97.25 97 ARG A CA 1
ATOM 775 C C . ARG A 1 97 ? -2.223 3.859 17.775 1.00 97.25 97 ARG A C 1
ATOM 777 O O . ARG A 1 97 ? -1.022 3.947 17.536 1.00 97.25 97 ARG A O 1
ATOM 784 N N . LYS A 1 98 ? -2.725 4.037 19.002 1.00 96.69 98 LYS A N 1
ATOM 785 C CA . LYS A 1 98 ? -1.898 4.313 20.192 1.00 96.69 98 LYS A CA 1
ATOM 786 C C . LYS A 1 98 ? -1.018 3.143 20.634 1.00 96.69 98 LYS A C 1
ATOM 788 O O . LYS A 1 98 ? -0.016 3.380 21.300 1.00 96.69 98 LYS A O 1
ATOM 793 N N . HIS A 1 99 ? -1.389 1.908 20.304 1.00 97.12 99 HIS A N 1
ATOM 794 C CA . HIS A 1 99 ? -0.580 0.724 20.601 1.00 97.12 99 HIS A CA 1
ATOM 795 C C . HIS A 1 99 ? 0.416 0.373 19.492 1.00 97.12 99 HIS A C 1
ATOM 797 O O . HIS A 1 99 ? 1.302 -0.450 19.719 1.00 97.12 99 HIS A O 1
ATOM 803 N N . LEU A 1 100 ? 0.302 1.012 18.326 1.00 95.81 100 LEU A N 1
ATOM 804 C CA . LEU A 1 100 ? 1.310 0.951 17.276 1.00 95.81 100 LEU A CA 1
ATOM 805 C C . LEU A 1 100 ? 2.419 1.987 17.535 1.00 95.81 100 LEU A C 1
ATOM 807 O O . LEU A 1 100 ? 2.127 3.099 17.991 1.00 95.81 100 LEU A O 1
ATOM 811 N N . PRO A 1 101 ? 3.688 1.656 17.233 1.00 91.50 101 PRO A N 1
ATOM 812 C CA . PRO A 1 101 ? 4.791 2.610 17.332 1.00 91.50 101 PRO A CA 1
ATOM 813 C C . PRO A 1 101 ? 4.572 3.832 16.421 1.00 91.50 101 PRO A C 1
ATOM 815 O O . PRO A 1 101 ? 3.751 3.819 15.501 1.00 91.50 101 PRO A O 1
ATOM 818 N N . SER A 1 102 ? 5.301 4.925 16.668 1.00 87.44 102 SER A N 1
ATOM 819 C CA . SER A 1 102 ? 5.417 5.980 15.652 1.00 87.44 102 SER A CA 1
ATOM 820 C C . SER A 1 102 ? 6.159 5.438 14.425 1.00 87.44 102 SER A C 1
ATOM 822 O O . SER A 1 102 ? 6.930 4.490 14.559 1.00 87.44 102 SER A O 1
ATOM 824 N N . ALA A 1 103 ? 5.947 6.033 13.245 1.00 82.19 103 ALA A N 1
ATOM 825 C CA . ALA A 1 103 ? 6.608 5.594 12.010 1.00 82.19 103 ALA A CA 1
ATOM 826 C C . ALA A 1 103 ? 8.133 5.521 12.178 1.00 82.19 103 ALA A C 1
ATOM 828 O O . ALA A 1 103 ? 8.721 4.465 11.977 1.00 82.19 103 ALA A O 1
ATOM 829 N N . PHE A 1 104 ? 8.738 6.606 12.670 1.00 80.12 104 PHE A N 1
ATOM 830 C CA . PHE A 1 104 ? 10.172 6.670 12.947 1.00 80.12 104 PHE A CA 1
ATOM 831 C C . PHE A 1 104 ? 10.640 5.563 13.906 1.00 80.12 104 PHE A C 1
ATOM 833 O O . PHE A 1 104 ? 11.600 4.858 13.618 1.00 80.12 104 PHE A O 1
ATOM 840 N N . MET A 1 105 ? 9.929 5.344 15.019 1.00 81.94 105 MET A N 1
ATOM 841 C CA . MET A 1 105 ? 10.303 4.304 15.987 1.00 81.94 105 MET A CA 1
ATOM 842 C C . MET A 1 105 ? 10.107 2.888 15.439 1.00 81.94 105 MET A C 1
ATOM 844 O O . MET A 1 105 ? 10.851 1.988 15.819 1.00 81.94 105 MET A O 1
ATOM 848 N N . AL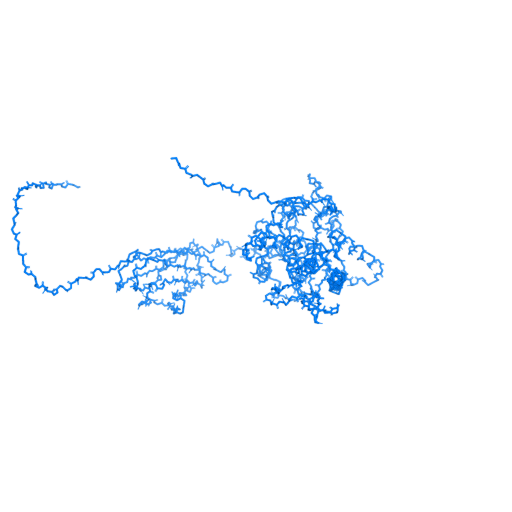A A 1 106 ? 9.114 2.671 14.574 1.00 84.81 106 ALA A N 1
ATOM 849 C CA . ALA A 1 106 ? 8.897 1.386 13.918 1.00 84.81 106 ALA A CA 1
ATOM 850 C C . ALA A 1 106 ? 10.084 1.041 13.012 1.00 84.81 106 ALA A C 1
ATOM 852 O O . ALA A 1 106 ? 10.644 -0.049 13.121 1.00 84.81 106 ALA A O 1
ATOM 853 N N . ILE A 1 107 ? 10.490 2.009 12.186 1.00 85.19 107 ILE A N 1
ATOM 854 C CA . ILE A 1 107 ? 11.607 1.893 11.250 1.00 85.19 107 ILE A CA 1
ATOM 855 C C . ILE A 1 107 ? 12.917 1.683 12.013 1.00 85.19 107 ILE A C 1
ATOM 857 O O . ILE A 1 107 ? 13.564 0.655 11.839 1.00 85.19 107 ILE A O 1
ATOM 861 N N . GLU A 1 108 ? 13.276 2.588 12.926 1.00 83.81 108 GLU A N 1
ATOM 862 C CA . GLU A 1 108 ? 14.553 2.518 13.650 1.00 83.81 108 GLU A CA 1
ATOM 863 C C . GLU A 1 108 ? 14.682 1.252 14.500 1.00 83.81 108 GLU A C 1
ATOM 865 O O . GLU A 1 108 ? 15.749 0.636 14.557 1.00 83.81 108 GLU A O 1
ATOM 870 N N . ARG A 1 109 ? 13.592 0.807 15.138 1.00 85.19 109 ARG A N 1
ATOM 871 C CA . ARG A 1 109 ? 13.606 -0.437 15.913 1.00 85.19 109 ARG A CA 1
ATOM 872 C C . ARG A 1 109 ? 13.850 -1.651 15.022 1.00 85.19 109 ARG A C 1
ATOM 874 O O . ARG A 1 109 ? 14.606 -2.533 15.426 1.00 85.19 109 ARG A O 1
ATOM 881 N N . LEU A 1 110 ? 13.233 -1.699 13.843 1.00 87.56 110 LEU A N 1
ATOM 882 C CA . LEU A 1 110 ? 13.456 -2.767 12.870 1.00 87.56 110 LEU A CA 1
ATOM 883 C C . LEU A 1 110 ? 14.882 -2.743 12.328 1.00 87.56 110 LEU A C 1
ATOM 885 O O . LEU A 1 110 ? 15.569 -3.759 12.371 1.00 87.56 110 LEU A O 1
ATOM 889 N N . GLU A 1 111 ? 15.361 -1.576 11.905 1.00 87.75 111 GLU A N 1
ATOM 890 C CA . GLU A 1 111 ? 16.729 -1.386 11.425 1.00 87.75 111 GLU A CA 1
ATOM 891 C C . GLU A 1 111 ? 17.760 -1.830 12.472 1.00 87.75 111 GLU A C 1
ATOM 893 O O . GLU A 1 111 ? 18.708 -2.553 12.158 1.00 87.75 111 GLU A O 1
ATOM 898 N N . MET A 1 112 ? 17.567 -1.445 13.736 1.00 85.31 112 MET A N 1
ATOM 899 C CA . MET A 1 112 ? 18.419 -1.863 14.848 1.00 85.31 112 MET A CA 1
ATOM 900 C C . MET A 1 112 ? 18.325 -3.369 15.110 1.00 85.31 112 MET A C 1
ATOM 902 O O . MET A 1 112 ? 19.358 -4.024 15.254 1.00 85.31 112 MET A O 1
ATOM 906 N N . GLN A 1 113 ? 17.117 -3.938 15.126 1.00 87.06 113 GLN A N 1
ATOM 907 C CA . GLN A 1 113 ? 16.918 -5.376 15.303 1.00 87.06 113 GLN A CA 1
ATOM 908 C C . GLN A 1 113 ? 17.633 -6.173 14.206 1.00 87.06 113 GLN A C 1
ATOM 910 O O . GLN A 1 113 ? 18.321 -7.145 14.511 1.00 87.06 113 GLN A O 1
ATOM 915 N N . TYR A 1 114 ? 17.541 -5.743 12.949 1.00 87.25 114 TYR A N 1
ATOM 916 C CA . TYR A 1 114 ? 18.206 -6.409 11.833 1.00 87.25 114 TYR A CA 1
ATOM 917 C C . TYR A 1 114 ? 19.725 -6.270 11.880 1.00 87.25 114 TYR A C 1
ATOM 919 O O . TYR A 1 114 ? 20.425 -7.233 11.569 1.00 87.25 114 TYR A O 1
ATOM 927 N N . ARG A 1 115 ? 20.261 -5.124 12.326 1.00 83.06 115 ARG A N 1
ATOM 928 C CA . ARG A 1 115 ? 21.707 -4.975 12.572 1.00 83.06 115 ARG A CA 1
ATOM 929 C C . ARG A 1 115 ? 22.195 -5.956 13.637 1.00 83.06 115 ARG A C 1
ATOM 931 O O . ARG A 1 115 ? 23.195 -6.634 13.412 1.00 83.06 115 ARG A O 1
ATOM 938 N N . LEU A 1 116 ? 21.475 -6.068 14.755 1.00 82.25 116 LEU A N 1
ATOM 939 C CA . LEU A 1 116 ? 21.812 -6.997 15.838 1.00 82.25 116 LEU A CA 1
ATOM 940 C C . LEU A 1 116 ? 21.708 -8.455 15.385 1.00 82.25 116 LEU A C 1
ATOM 942 O O . LEU A 1 116 ? 22.617 -9.245 15.623 1.00 82.25 116 LEU A O 1
ATOM 946 N N . GLN A 1 117 ? 20.634 -8.814 14.682 1.00 81.56 117 GLN A N 1
ATOM 947 C CA . GLN A 1 117 ? 20.474 -10.161 14.140 1.00 81.56 117 GLN A CA 1
ATOM 948 C C . GLN A 1 117 ? 21.581 -10.487 13.138 1.00 81.56 117 GLN A C 1
ATOM 950 O O . GLN A 1 117 ? 22.174 -11.553 13.237 1.00 81.56 117 GLN A O 1
ATOM 955 N N . ARG A 1 118 ? 21.938 -9.572 12.231 1.00 76.19 118 ARG A N 1
ATOM 956 C CA . ARG A 1 118 ? 23.041 -9.778 11.281 1.00 76.19 118 ARG A CA 1
ATOM 957 C C . ARG A 1 118 ? 24.388 -9.976 11.979 1.00 76.19 118 ARG A C 1
ATOM 959 O O . ARG A 1 118 ? 25.158 -10.813 11.530 1.00 76.19 118 ARG A O 1
ATOM 966 N N . ALA A 1 119 ? 24.658 -9.248 13.062 1.00 73.31 119 ALA A N 1
ATOM 967 C CA . ALA A 1 119 ? 25.864 -9.454 13.866 1.00 73.31 119 ALA A CA 1
ATOM 968 C C . ALA A 1 119 ? 25.896 -10.843 14.531 1.00 73.31 119 ALA A C 1
ATOM 970 O O . ALA A 1 119 ? 26.967 -11.415 14.711 1.00 73.31 119 ALA A O 1
ATOM 971 N N . ASN A 1 120 ? 24.722 -11.397 14.845 1.00 70.81 120 ASN A N 1
ATOM 972 C CA . ASN A 1 120 ? 24.577 -12.682 15.530 1.00 70.81 120 ASN A CA 1
ATOM 973 C C . ASN A 1 120 ? 24.379 -13.880 14.583 1.00 70.81 120 ASN A C 1
ATOM 975 O O . ASN A 1 120 ? 24.499 -15.024 15.016 1.00 70.81 120 ASN A O 1
ATOM 979 N N . THR A 1 121 ? 24.053 -13.655 13.306 1.00 66.06 121 THR A N 1
ATOM 980 C CA . THR A 1 121 ? 23.774 -14.733 12.346 1.00 66.06 121 THR A CA 1
ATOM 981 C C . THR A 1 121 ? 25.052 -15.083 11.587 1.00 66.06 121 THR A C 1
ATOM 983 O O . THR A 1 121 ? 25.549 -14.277 10.807 1.00 66.06 121 THR A O 1
ATOM 986 N N . GLN A 1 122 ? 25.571 -16.300 11.779 1.00 61.78 122 GLN A N 1
ATOM 987 C CA . GLN A 1 122 ? 26.731 -16.812 11.027 1.00 61.78 122 GLN A CA 1
ATOM 988 C C . GLN A 1 122 ? 26.378 -17.290 9.606 1.00 61.78 122 GLN A C 1
ATOM 990 O O . GLN A 1 122 ? 27.265 -17.585 8.807 1.00 61.78 122 GLN A O 1
ATOM 995 N N . ASP A 1 123 ? 25.088 -17.368 9.271 1.00 75.31 123 ASP A N 1
ATOM 996 C CA . ASP A 1 123 ? 24.624 -17.841 7.969 1.00 75.31 123 ASP A CA 1
ATOM 997 C C . ASP A 1 123 ? 24.725 -16.739 6.904 1.00 75.31 123 ASP A C 1
ATOM 999 O O . ASP A 1 123 ? 23.819 -15.924 6.713 1.00 75.31 123 ASP A O 1
ATOM 1003 N N . ALA A 1 124 ? 25.843 -16.741 6.178 1.00 76.56 124 ALA A N 1
ATOM 1004 C CA . ALA A 1 124 ? 26.105 -15.809 5.088 1.00 76.56 124 ALA A CA 1
ATOM 1005 C C . ALA A 1 124 ? 25.131 -15.947 3.898 1.00 76.56 124 ALA A C 1
ATOM 1007 O O . ALA A 1 124 ? 25.124 -15.074 3.022 1.00 76.56 124 ALA A O 1
ATOM 1008 N N . ASN A 1 125 ? 24.329 -17.016 3.819 1.00 84.56 125 ASN A N 1
ATOM 1009 C CA . ASN A 1 125 ? 23.402 -17.265 2.711 1.00 84.56 125 ASN A CA 1
ATOM 1010 C C . ASN A 1 125 ? 21.982 -16.758 2.973 1.00 84.56 125 ASN A C 1
ATOM 1012 O O . ASN A 1 125 ? 21.197 -16.668 2.023 1.00 84.56 125 ASN A O 1
ATOM 1016 N N . ARG A 1 126 ? 21.670 -16.351 4.208 1.00 88.06 126 ARG A N 1
ATOM 1017 C CA . ARG A 1 126 ? 20.366 -15.790 4.572 1.00 88.06 126 ARG A CA 1
ATOM 1018 C C . ARG A 1 126 ? 20.408 -14.268 4.678 1.00 88.06 126 ARG A C 1
ATOM 1020 O O . ARG A 1 126 ? 21.329 -13.684 5.240 1.00 88.06 126 ARG A O 1
ATOM 1027 N N . VAL A 1 127 ? 19.378 -13.614 4.151 1.00 89.06 127 VAL A N 1
ATOM 1028 C CA . VAL A 1 127 ? 19.192 -12.160 4.212 1.00 89.06 127 VAL A CA 1
ATOM 1029 C C . VAL A 1 127 ? 17.889 -11.867 4.937 1.00 89.06 127 VAL A C 1
ATOM 1031 O O . VAL A 1 127 ? 16.804 -12.157 4.441 1.00 89.06 127 VAL A O 1
ATOM 1034 N N . ILE A 1 128 ? 18.009 -11.291 6.129 1.00 91.00 128 ILE A N 1
ATOM 1035 C CA . ILE A 1 128 ? 16.866 -10.806 6.912 1.00 91.00 128 ILE A CA 1
ATOM 1036 C C . ILE A 1 128 ? 16.427 -9.438 6.385 1.00 91.00 128 ILE A C 1
ATOM 1038 O O . ILE A 1 128 ? 15.248 -9.199 6.145 1.00 91.00 128 ILE A O 1
ATOM 1042 N N . ALA A 1 129 ? 17.405 -8.564 6.161 1.00 91.75 129 ALA A N 1
ATOM 1043 C CA . ALA A 1 129 ? 17.215 -7.231 5.624 1.00 91.75 129 ALA A CA 1
ATOM 1044 C C . ALA A 1 129 ? 18.430 -6.854 4.770 1.00 91.75 129 ALA A C 1
ATOM 1046 O O . ALA A 1 129 ? 19.574 -7.157 5.130 1.00 91.75 129 ALA A O 1
ATOM 1047 N N . HIS A 1 130 ? 18.191 -6.208 3.634 1.00 90.19 130 HIS A N 1
ATOM 1048 C CA . HIS A 1 130 ? 19.231 -5.752 2.727 1.00 90.19 130 HIS A CA 1
ATOM 1049 C C . HIS A 1 130 ? 19.278 -4.231 2.683 1.00 90.19 130 HIS A C 1
ATOM 1051 O O . HIS A 1 130 ? 18.324 -3.574 2.285 1.00 90.19 130 HIS A O 1
ATOM 1057 N N . LYS A 1 131 ? 20.432 -3.677 3.041 1.00 88.44 131 LYS A N 1
ATOM 1058 C CA . LYS A 1 131 ? 20.719 -2.251 2.934 1.00 88.44 131 LYS A CA 1
ATOM 1059 C C . LYS A 1 131 ? 22.092 -2.108 2.284 1.00 88.44 131 LYS A C 1
ATOM 1061 O O . LYS A 1 131 ? 23.081 -2.448 2.940 1.00 88.44 131 LYS A O 1
ATOM 1066 N N . PRO A 1 132 ? 22.187 -1.670 1.014 1.00 80.31 132 PRO A N 1
ATOM 1067 C CA . PRO A 1 132 ? 23.484 -1.493 0.369 1.00 80.31 132 PRO A CA 1
ATOM 1068 C C . PRO A 1 132 ? 24.312 -0.444 1.127 1.00 80.31 132 PRO A C 1
ATOM 1070 O O . PRO A 1 132 ? 23.766 0.361 1.885 1.00 80.31 132 PRO A O 1
ATOM 1073 N N . ASN A 1 133 ? 25.628 -0.401 0.949 1.00 76.62 133 ASN A N 1
ATOM 1074 C CA . ASN A 1 133 ? 26.420 0.691 1.524 1.00 76.62 133 ASN A CA 1
ATOM 1075 C C . ASN A 1 133 ? 26.055 2.019 0.839 1.00 76.62 133 ASN A C 1
ATOM 1077 O O . ASN A 1 133 ? 25.556 2.015 -0.282 1.00 76.62 133 ASN A O 1
ATOM 1081 N N . ALA A 1 134 ? 26.276 3.160 1.502 1.00 69.44 134 ALA A N 1
ATOM 1082 C CA . ALA A 1 134 ? 25.843 4.464 0.978 1.00 69.44 134 ALA A CA 1
ATOM 1083 C C . ALA A 1 134 ? 26.381 4.723 -0.438 1.00 69.44 134 ALA A C 1
ATOM 1085 O O . ALA A 1 134 ? 25.614 5.069 -1.329 1.00 69.44 134 ALA A O 1
ATOM 1086 N N . LEU A 1 135 ? 27.664 4.429 -0.661 1.00 66.75 135 LEU A N 1
ATOM 1087 C CA . LEU A 1 135 ? 28.353 4.589 -1.945 1.00 66.75 135 LEU A CA 1
ATOM 1088 C C . LEU A 1 135 ? 27.939 3.579 -3.023 1.00 66.75 135 LEU A C 1
ATOM 1090 O O . LEU A 1 135 ? 28.183 3.826 -4.194 1.00 66.75 135 LEU A O 1
ATOM 1094 N N . SER A 1 136 ? 27.355 2.443 -2.638 1.00 66.50 136 SER A N 1
ATOM 1095 C CA . SER A 1 136 ? 26.852 1.425 -3.570 1.00 66.50 136 SER A CA 1
ATOM 1096 C C . SER A 1 136 ? 25.333 1.482 -3.719 1.00 66.50 136 SER A C 1
ATOM 1098 O O . SER A 1 136 ? 24.748 0.573 -4.296 1.00 66.50 136 SER A O 1
ATOM 1100 N N . SER A 1 137 ? 24.691 2.483 -3.116 1.00 73.38 137 SER A N 1
ATOM 1101 C CA . SER A 1 137 ? 23.253 2.678 -3.209 1.00 73.38 137 SER A CA 1
ATOM 1102 C C . SER A 1 137 ? 22.895 3.505 -4.433 1.00 73.38 137 SER A C 1
ATOM 1104 O O . SER A 1 137 ? 23.714 4.275 -4.941 1.00 73.38 137 SER A O 1
ATOM 1106 N N . THR A 1 138 ? 21.638 3.416 -4.851 1.00 68.81 138 THR A N 1
ATOM 1107 C CA . THR A 1 138 ? 21.070 4.216 -5.939 1.00 68.81 138 THR A CA 1
ATOM 1108 C C . THR A 1 138 ? 21.292 5.723 -5.727 1.00 68.81 138 THR A C 1
ATOM 1110 O O . THR A 1 138 ? 21.524 6.473 -6.678 1.00 68.81 138 THR A O 1
ATOM 1113 N N . TYR A 1 139 ? 21.344 6.154 -4.465 1.00 68.50 139 TYR A N 1
ATOM 1114 C CA . TYR A 1 139 ? 21.532 7.546 -4.059 1.00 68.50 139 TYR A CA 1
ATOM 1115 C C . TYR A 1 139 ? 23.003 7.952 -3.868 1.00 68.50 139 TYR A C 1
ATOM 1117 O O . TYR A 1 139 ? 23.307 9.138 -3.801 1.00 68.50 139 TYR A O 1
ATOM 1125 N N . GLY A 1 140 ? 23.937 6.996 -3.827 1.00 60.66 140 GLY A N 1
ATOM 1126 C CA . GLY A 1 140 ? 25.349 7.243 -3.513 1.00 60.66 140 GLY A CA 1
ATOM 1127 C C . GLY A 1 140 ? 26.155 7.959 -4.592 1.00 60.66 140 GLY A C 1
ATOM 1128 O O . GLY A 1 140 ? 27.237 8.468 -4.311 1.00 60.66 140 GLY A O 1
ATOM 1129 N N . HIS A 1 141 ? 25.645 7.982 -5.823 1.00 61.38 141 HIS A N 1
ATOM 1130 C CA . HIS A 1 141 ? 26.343 8.548 -6.980 1.00 61.38 141 HIS A CA 1
ATOM 1131 C C . HIS A 1 141 ? 25.775 9.901 -7.431 1.00 61.38 141 HIS A C 1
ATOM 1133 O O . HIS A 1 141 ? 26.231 10.433 -8.441 1.00 61.38 141 HIS A O 1
ATOM 1139 N N . VAL A 1 142 ? 24.776 10.443 -6.716 1.00 59.59 142 VAL A N 1
ATOM 1140 C CA . VAL A 1 142 ? 24.192 11.747 -7.058 1.00 59.59 142 VAL A CA 1
ATOM 1141 C C . VAL A 1 142 ? 25.216 12.820 -6.670 1.00 59.59 142 VAL A C 1
ATOM 1143 O O . VAL A 1 142 ? 25.759 12.730 -5.566 1.00 59.59 142 VAL A O 1
ATOM 1146 N N . PRO A 1 143 ? 25.553 13.796 -7.543 1.00 56.19 143 PRO A N 1
ATOM 1147 C CA . PRO A 1 143 ? 26.573 14.799 -7.245 1.00 56.19 143 PRO A CA 1
ATOM 1148 C C . PRO A 1 143 ? 26.291 15.522 -5.923 1.00 56.19 143 PRO A C 1
ATOM 1150 O O . PRO A 1 143 ? 25.159 15.922 -5.653 1.00 56.19 143 PRO A O 1
ATOM 1153 N N . LEU A 1 144 ? 27.323 15.685 -5.091 1.00 54.84 144 LEU A N 1
ATOM 1154 C CA . LEU A 1 144 ? 27.197 16.176 -3.712 1.00 54.84 144 LEU A CA 1
ATOM 1155 C C . LEU A 1 144 ? 26.721 17.640 -3.606 1.00 54.84 144 LEU A C 1
ATOM 1157 O O . LEU A 1 144 ? 26.410 18.096 -2.510 1.00 54.84 144 LEU A O 1
ATOM 1161 N N . LEU A 1 145 ? 26.684 18.394 -4.709 1.00 57.62 145 LEU A N 1
ATOM 1162 C CA . LEU A 1 145 ? 26.383 19.825 -4.700 1.00 57.62 145 LEU A CA 1
ATOM 1163 C C . LEU A 1 145 ? 25.477 20.244 -5.871 1.00 57.62 145 LEU A C 1
ATOM 1165 O O . LEU A 1 145 ? 25.696 19.766 -6.987 1.00 57.62 145 LEU A O 1
ATOM 1169 N N . PRO A 1 146 ? 24.507 21.161 -5.644 1.00 53.47 146 PRO A N 1
ATOM 1170 C CA . PRO A 1 146 ? 24.207 21.885 -4.402 1.00 53.47 146 PRO A CA 1
ATOM 1171 C C . PRO A 1 146 ? 22.880 21.422 -3.764 1.00 53.47 146 PRO A C 1
ATOM 1173 O O . PRO A 1 146 ? 22.045 22.252 -3.420 1.00 53.47 146 PRO A O 1
ATOM 1176 N N . ASP A 1 147 ? 22.637 20.114 -3.637 1.00 61.06 147 ASP A N 1
ATOM 1177 C CA . ASP A 1 147 ? 21.412 19.619 -2.993 1.00 61.06 147 ASP A CA 1
ATOM 1178 C C . ASP A 1 147 ? 21.693 19.159 -1.544 1.00 61.06 147 ASP A C 1
ATOM 1180 O O . ASP A 1 147 ? 22.158 18.035 -1.349 1.00 61.06 147 ASP A O 1
ATOM 1184 N N . PRO A 1 148 ? 21.403 19.970 -0.504 1.00 59.78 148 PRO A N 1
ATOM 1185 C CA . PRO A 1 148 ? 21.633 19.598 0.899 1.00 59.78 148 PRO A CA 1
ATOM 1186 C C . PRO A 1 148 ? 20.817 18.371 1.348 1.00 59.78 148 PRO A C 1
ATOM 1188 O O . PRO A 1 148 ? 21.144 17.745 2.358 1.00 59.78 148 PRO A O 1
ATOM 1191 N N . ARG A 1 149 ? 19.793 17.970 0.581 1.00 63.06 149 ARG A N 1
ATOM 1192 C CA . ARG A 1 149 ? 19.004 16.749 0.814 1.00 63.06 149 ARG A CA 1
ATOM 1193 C C . ARG A 1 149 ? 19.807 15.477 0.544 1.00 63.06 149 ARG A C 1
ATOM 1195 O O . ARG A 1 149 ? 19.449 14.405 1.018 1.00 63.06 149 ARG A O 1
ATOM 1202 N N . GLN A 1 150 ? 20.923 15.578 -0.170 1.00 60.06 150 GLN A N 1
ATOM 1203 C CA . GLN A 1 150 ? 21.806 14.455 -0.478 1.00 60.06 150 GLN A CA 1
ATOM 1204 C C . GLN A 1 150 ? 22.409 13.803 0.757 1.00 60.06 150 GLN A C 1
ATOM 1206 O O . GLN A 1 150 ? 22.447 12.579 0.842 1.00 60.06 150 GLN A O 1
ATOM 1211 N N . LEU A 1 151 ? 22.813 14.598 1.750 1.00 58.34 151 LEU A N 1
ATOM 1212 C CA . LEU A 1 151 ? 23.282 14.055 3.022 1.00 58.34 151 LEU A CA 1
ATOM 1213 C C . LEU A 1 151 ? 22.158 13.251 3.693 1.00 58.34 151 LEU A C 1
ATOM 1215 O O . LEU A 1 151 ? 22.369 12.114 4.095 1.00 58.34 151 LEU A O 1
ATOM 1219 N N . SER A 1 152 ? 20.935 13.789 3.691 1.00 58.78 152 SER A N 1
ATOM 1220 C CA . SER A 1 152 ? 19.737 13.098 4.181 1.00 58.78 152 SER A CA 1
ATOM 1221 C C . SER A 1 152 ? 19.530 11.739 3.485 1.00 58.78 152 SER A C 1
ATOM 1223 O O . SER A 1 152 ? 19.460 10.710 4.158 1.00 58.78 152 SER A O 1
ATOM 1225 N N . ARG A 1 153 ? 19.552 11.709 2.140 1.00 62.25 153 ARG A N 1
ATOM 1226 C CA . ARG A 1 153 ? 19.408 10.490 1.313 1.00 62.25 153 ARG A CA 1
ATOM 1227 C C . ARG A 1 153 ? 20.546 9.482 1.498 1.00 62.25 153 ARG A C 1
ATOM 1229 O O . ARG A 1 153 ? 20.319 8.277 1.438 1.00 62.25 153 ARG A O 1
ATOM 1236 N N . MET A 1 154 ? 21.781 9.949 1.683 1.00 53.91 154 MET A N 1
ATOM 1237 C CA . MET A 1 154 ? 22.966 9.088 1.743 1.00 53.91 154 MET A CA 1
ATOM 1238 C C . MET A 1 154 ? 23.210 8.493 3.134 1.00 53.91 154 MET A C 1
ATOM 1240 O O . MET A 1 154 ? 23.739 7.380 3.217 1.00 53.91 154 MET A O 1
ATOM 1244 N N . THR A 1 155 ? 22.839 9.190 4.214 1.00 52.44 155 THR A N 1
ATOM 1245 C CA . THR A 1 155 ? 23.188 8.768 5.583 1.00 52.44 155 THR A CA 1
ATOM 1246 C C . THR A 1 155 ? 22.003 8.590 6.527 1.00 52.44 155 THR A C 1
ATOM 1248 O O . THR A 1 155 ? 21.979 7.584 7.234 1.00 52.44 155 THR A O 1
ATOM 1251 N N . LEU A 1 156 ? 21.023 9.496 6.551 1.00 53.03 156 LEU A N 1
ATOM 1252 C CA . LEU A 1 156 ? 20.011 9.530 7.622 1.00 53.03 156 LEU A CA 1
ATOM 1253 C C . LEU A 1 156 ? 18.706 8.799 7.281 1.00 53.03 156 LEU A C 1
ATOM 1255 O O . LEU A 1 156 ? 18.045 8.297 8.178 1.00 53.03 156 LEU A O 1
ATOM 1259 N N . MET A 1 157 ? 18.362 8.697 5.998 1.00 64.88 157 MET A N 1
ATOM 1260 C CA . MET A 1 157 ? 17.007 8.352 5.545 1.00 64.88 157 MET A CA 1
ATOM 1261 C C . MET A 1 157 ? 16.948 7.054 4.748 1.00 64.88 157 MET A C 1
ATOM 1263 O O . MET A 1 157 ? 16.105 6.879 3.879 1.00 64.88 157 MET A O 1
ATOM 1267 N N . ARG A 1 158 ? 17.893 6.142 4.965 1.00 75.06 158 ARG A N 1
ATOM 1268 C CA . ARG A 1 158 ? 17.954 4.896 4.194 1.00 75.06 158 ARG A CA 1
ATOM 1269 C C . ARG A 1 158 ? 17.219 3.800 4.937 1.00 75.06 158 ARG A C 1
ATOM 1271 O O . ARG A 1 158 ? 17.539 3.558 6.100 1.00 75.06 158 ARG A O 1
ATOM 1278 N N . CYS A 1 159 ? 16.334 3.089 4.259 1.00 85.25 159 CYS A N 1
ATOM 1279 C CA . CYS A 1 159 ? 15.670 1.905 4.794 1.00 85.25 159 CYS A CA 1
ATOM 1280 C C . CYS A 1 159 ? 16.197 0.616 4.169 1.00 85.25 159 CYS A C 1
ATOM 1282 O O . CYS A 1 159 ? 16.815 0.614 3.100 1.00 85.25 159 CYS A O 1
ATOM 1284 N N . SER A 1 160 ? 16.021 -0.484 4.893 1.00 91.12 160 SER A N 1
ATOM 1285 C CA . SER A 1 160 ? 16.359 -1.813 4.408 1.00 91.12 160 SER A CA 1
ATOM 1286 C C . SER A 1 160 ? 15.222 -2.374 3.566 1.00 91.12 160 SER A C 1
ATOM 1288 O O . SER A 1 160 ? 14.052 -2.260 3.920 1.00 91.12 160 SER A O 1
ATOM 1290 N N . LEU A 1 161 ? 15.582 -3.062 2.490 1.00 93.00 161 LEU A N 1
ATOM 1291 C CA . LEU A 1 161 ? 14.691 -3.963 1.781 1.00 93.00 161 LEU A CA 1
ATOM 1292 C C . LEU A 1 161 ? 14.494 -5.229 2.618 1.00 93.00 161 LEU A C 1
ATOM 1294 O O . LEU A 1 161 ? 15.472 -5.831 3.067 1.00 93.00 161 LEU A O 1
ATOM 1298 N N . ILE A 1 162 ? 13.249 -5.649 2.809 1.00 94.81 162 ILE A N 1
ATOM 1299 C CA . ILE A 1 162 ? 12.874 -6.864 3.542 1.00 94.81 162 ILE A CA 1
ATOM 1300 C C . ILE A 1 162 ? 11.905 -7.715 2.721 1.00 94.81 162 ILE A C 1
ATOM 1302 O O . ILE A 1 162 ? 11.364 -7.269 1.708 1.00 94.81 162 ILE A O 1
ATOM 1306 N N . GLN A 1 163 ? 11.688 -8.954 3.164 1.00 95.94 163 GLN A N 1
ATOM 1307 C CA . GLN A 1 163 ? 10.601 -9.791 2.667 1.00 95.94 163 GLN A CA 1
ATOM 1308 C C . GLN A 1 163 ? 9.521 -9.940 3.735 1.00 95.94 163 GLN A C 1
ATOM 1310 O O . GLN A 1 163 ? 9.836 -10.281 4.872 1.00 95.94 163 GLN A O 1
ATOM 1315 N N . VAL A 1 164 ? 8.260 -9.740 3.362 1.00 96.75 164 VAL A N 1
ATOM 1316 C CA . VAL A 1 164 ? 7.093 -9.947 4.226 1.00 96.75 164 VAL A CA 1
ATOM 1317 C C . VAL A 1 164 ? 6.037 -10.701 3.425 1.00 96.75 164 VAL A C 1
ATOM 1319 O O . VAL A 1 164 ? 5.630 -10.230 2.366 1.00 96.75 164 VAL A O 1
ATOM 1322 N N . HIS A 1 165 ? 5.589 -11.863 3.904 1.00 96.56 165 HIS A N 1
ATOM 1323 C CA . HIS A 1 165 ? 4.564 -12.687 3.244 1.00 96.56 165 HIS A CA 1
ATOM 1324 C C . HIS A 1 165 ? 4.854 -12.925 1.749 1.00 96.56 165 HIS A C 1
ATOM 1326 O O . HIS A 1 165 ? 3.986 -12.779 0.887 1.00 96.56 165 HIS A O 1
ATOM 1332 N N . GLY A 1 166 ? 6.114 -13.232 1.433 1.00 95.31 166 GLY A N 1
ATOM 1333 C CA . GLY A 1 166 ? 6.611 -13.465 0.076 1.00 95.31 166 GLY A CA 1
ATOM 1334 C C . GLY A 1 166 ? 6.830 -12.210 -0.777 1.00 95.31 166 GLY A C 1
ATOM 1335 O O . GLY A 1 166 ? 7.372 -12.327 -1.872 1.00 95.31 166 GLY A O 1
ATOM 1336 N N . GLN A 1 167 ? 6.459 -11.019 -0.299 1.00 96.19 167 GLN A N 1
ATOM 1337 C CA . GLN A 1 167 ? 6.579 -9.757 -1.038 1.00 96.19 167 GLN A CA 1
ATOM 1338 C C . GLN A 1 167 ? 7.787 -8.943 -0.578 1.00 96.19 167 GLN A C 1
ATOM 1340 O O . GLN A 1 167 ? 8.202 -9.036 0.578 1.00 96.19 167 GLN A O 1
ATOM 1345 N N . LYS A 1 168 ? 8.351 -8.140 -1.482 1.00 95.12 168 LYS A N 1
ATOM 1346 C CA . LYS A 1 168 ? 9.468 -7.234 -1.194 1.00 95.12 168 LYS A CA 1
ATOM 1347 C C . LYS A 1 168 ? 8.954 -5.834 -0.900 1.00 95.12 168 LYS A C 1
ATOM 1349 O O . LYS A 1 168 ? 8.027 -5.366 -1.551 1.00 95.12 168 LYS A O 1
ATOM 1354 N N . MET A 1 169 ? 9.534 -5.203 0.114 1.00 95.38 169 MET A N 1
ATOM 1355 C CA . MET A 1 169 ? 9.198 -3.836 0.505 1.00 95.38 169 MET A CA 1
ATOM 1356 C C . MET A 1 169 ? 10.306 -3.217 1.351 1.00 95.38 169 MET A C 1
ATOM 1358 O O . MET A 1 169 ? 11.062 -3.931 2.018 1.00 95.38 169 MET A O 1
ATOM 1362 N N . GLY A 1 170 ? 10.369 -1.890 1.367 1.00 93.56 170 GLY A N 1
ATOM 1363 C CA . GLY A 1 170 ? 11.180 -1.148 2.328 1.00 93.56 170 GLY A CA 1
ATOM 1364 C C . GLY A 1 170 ? 10.602 -1.181 3.741 1.00 93.56 170 GLY A C 1
ATOM 1365 O O . GLY A 1 170 ? 9.386 -1.269 3.931 1.00 93.56 170 GLY A O 1
ATOM 1366 N N . THR A 1 171 ? 11.467 -1.108 4.754 1.00 92.69 171 THR A N 1
ATOM 1367 C CA . THR A 1 171 ? 11.050 -0.993 6.163 1.00 92.69 171 THR A CA 1
ATOM 1368 C C . THR A 1 171 ? 10.238 0.278 6.436 1.00 92.69 171 THR A C 1
ATOM 1370 O O . THR A 1 171 ? 9.366 0.274 7.306 1.00 92.69 171 THR A O 1
ATOM 1373 N N . ASP A 1 172 ? 10.451 1.334 5.656 1.00 90.31 172 ASP A N 1
ATOM 1374 C CA . ASP A 1 172 ? 9.684 2.582 5.655 1.00 90.31 172 ASP A CA 1
ATOM 1375 C C . ASP A 1 172 ? 8.190 2.378 5.358 1.00 90.31 172 ASP A C 1
ATOM 1377 O O . ASP A 1 172 ? 7.349 2.992 6.025 1.00 90.31 172 ASP A O 1
ATOM 1381 N N . LYS A 1 173 ? 7.830 1.424 4.486 1.00 94.31 173 LYS A N 1
ATOM 1382 C CA . LYS A 1 173 ? 6.432 1.122 4.130 1.00 94.31 173 LYS A CA 1
ATOM 1383 C C . LYS A 1 173 ? 5.590 0.709 5.340 1.00 94.31 173 LYS A C 1
ATOM 1385 O O . LYS A 1 173 ? 4.384 0.952 5.371 1.00 94.31 173 LYS A O 1
ATOM 1390 N N . ILE A 1 174 ? 6.214 0.159 6.386 1.00 93.88 174 ILE A N 1
ATOM 1391 C CA . ILE A 1 174 ? 5.548 -0.129 7.668 1.00 93.88 174 ILE A CA 1
ATOM 1392 C C . ILE A 1 174 ? 5.126 1.174 8.351 1.00 93.88 174 ILE A C 1
ATOM 1394 O O . ILE A 1 174 ? 4.004 1.275 8.848 1.00 93.88 174 ILE A O 1
ATOM 1398 N N . GLY A 1 175 ? 6.003 2.181 8.352 1.00 90.12 175 GLY A N 1
ATOM 1399 C CA . GLY A 1 175 ? 5.722 3.518 8.867 1.00 90.12 175 GLY A CA 1
ATOM 1400 C C . GLY A 1 175 ? 4.580 4.199 8.112 1.00 90.12 175 GLY A C 1
ATOM 1401 O O . GLY A 1 175 ? 3.661 4.726 8.744 1.00 90.12 175 GLY A O 1
ATOM 1402 N N . HIS A 1 176 ? 4.594 4.117 6.781 1.00 93.00 176 HIS A N 1
ATOM 1403 C CA . HIS A 1 176 ? 3.520 4.608 5.914 1.00 93.00 176 HIS A CA 1
ATOM 1404 C C . HIS A 1 176 ? 2.184 3.923 6.217 1.00 93.00 176 HIS A C 1
ATOM 1406 O O . HIS A 1 176 ? 1.192 4.586 6.534 1.00 93.00 176 HIS A O 1
ATOM 1412 N N . PHE A 1 177 ? 2.175 2.593 6.265 1.00 96.81 177 PHE A N 1
ATOM 1413 C CA . PHE A 1 177 ? 0.987 1.815 6.599 1.00 96.81 177 PHE A CA 1
ATOM 1414 C C . PHE A 1 177 ? 0.389 2.195 7.965 1.00 96.81 177 PHE A C 1
ATOM 1416 O O . PHE A 1 177 ? -0.808 2.473 8.068 1.00 96.81 177 PHE A O 1
ATOM 1423 N N . ILE A 1 178 ? 1.200 2.253 9.030 1.00 94.69 178 ILE A N 1
ATOM 1424 C CA . ILE A 1 178 ? 0.675 2.501 10.383 1.00 94.69 178 ILE A CA 1
ATOM 1425 C C . ILE A 1 178 ? 0.360 3.978 10.641 1.00 94.69 178 ILE A C 1
ATOM 1427 O O . ILE A 1 178 ? -0.647 4.282 11.280 1.00 94.69 178 ILE A O 1
ATOM 1431 N N . ALA A 1 179 ? 1.207 4.914 10.210 1.00 90.56 179 ALA A N 1
ATOM 1432 C CA . ALA A 1 179 ? 1.072 6.320 10.582 1.00 90.56 179 ALA A CA 1
ATOM 1433 C C . ALA A 1 179 ? 0.292 7.103 9.529 1.00 90.56 179 ALA A C 1
ATOM 1435 O O . ALA A 1 179 ? -0.743 7.686 9.852 1.00 90.56 179 ALA A O 1
ATOM 1436 N N . MET A 1 180 ? 0.752 7.083 8.280 1.00 88.88 180 MET A N 1
ATOM 1437 C CA . MET A 1 180 ? 0.088 7.797 7.190 1.00 88.88 180 MET A CA 1
ATOM 1438 C C . MET A 1 180 ? -1.256 7.161 6.835 1.00 88.88 180 MET A C 1
ATOM 1440 O O . MET A 1 180 ? -2.232 7.884 6.635 1.00 88.88 180 MET A O 1
ATOM 1444 N N . GLY A 1 181 ? -1.370 5.833 6.922 1.00 95.81 181 GLY A N 1
ATOM 1445 C CA . GLY A 1 181 ? -2.658 5.148 6.828 1.00 95.81 181 GLY A CA 1
ATOM 1446 C C . GLY A 1 181 ? -3.673 5.599 7.882 1.00 95.81 181 GLY A C 1
ATOM 1447 O O . GLY A 1 181 ? -4.863 5.711 7.587 1.00 95.81 181 GLY A O 1
ATOM 1448 N N . TYR A 1 182 ? -3.227 5.957 9.092 1.00 95.88 182 TYR A N 1
ATOM 1449 C CA . TYR A 1 182 ? -4.122 6.516 10.110 1.00 95.88 182 TYR A CA 1
ATOM 1450 C C . TYR A 1 182 ? -4.586 7.929 9.753 1.00 95.88 182 TYR A C 1
ATOM 1452 O O . TYR A 1 182 ? -5.758 8.250 9.941 1.00 95.88 182 TYR A O 1
ATOM 1460 N N . TYR A 1 183 ? -3.704 8.775 9.214 1.00 92.06 183 TYR A N 1
ATOM 1461 C CA . TYR A 1 183 ? -4.097 10.114 8.763 1.00 92.06 183 TYR A CA 1
ATOM 1462 C C . TYR A 1 183 ? -5.104 10.055 7.614 1.00 92.06 183 TYR A C 1
ATOM 1464 O O . TYR A 1 183 ? -6.106 10.769 7.649 1.00 92.06 183 TYR A O 1
ATOM 1472 N N . TYR A 1 184 ? -4.899 9.145 6.661 1.00 94.69 184 TYR A N 1
ATOM 1473 C CA . TYR A 1 184 ? -5.876 8.861 5.611 1.00 94.69 184 TYR A CA 1
ATOM 1474 C C . TYR A 1 184 ? -7.218 8.417 6.203 1.00 94.69 184 TYR A C 1
ATOM 1476 O O . TYR A 1 184 ? -8.264 8.921 5.805 1.00 94.69 184 TYR A O 1
ATOM 1484 N N . TYR A 1 185 ? -7.201 7.523 7.197 1.00 96.75 185 TYR A N 1
ATOM 1485 C CA . TYR A 1 185 ? -8.412 7.089 7.896 1.00 96.75 185 TYR A CA 1
ATOM 1486 C C . TYR A 1 185 ? -9.133 8.241 8.604 1.00 96.75 185 TYR A C 1
ATOM 1488 O O . TYR A 1 185 ? -10.359 8.332 8.518 1.00 96.75 185 TYR A O 1
ATOM 1496 N N . VAL A 1 186 ? -8.405 9.125 9.293 1.00 94.25 186 VAL A N 1
ATOM 1497 C CA . VAL A 1 186 ? -8.989 10.287 9.980 1.00 94.25 186 VAL A CA 1
ATOM 1498 C C . VAL A 1 186 ? -9.665 11.210 8.976 1.00 94.25 186 VAL A C 1
ATOM 1500 O O . VAL A 1 186 ? -10.806 11.608 9.197 1.00 94.25 186 VAL A O 1
ATOM 1503 N N . ALA A 1 187 ? -8.995 11.501 7.864 1.00 92.44 187 ALA A N 1
ATOM 1504 C CA . ALA A 1 187 ? -9.544 12.339 6.813 1.00 92.44 187 ALA A CA 1
ATOM 1505 C C . ALA A 1 187 ? -10.774 11.717 6.164 1.00 92.44 187 ALA A C 1
ATOM 1507 O O . ALA A 1 187 ? -11.829 12.339 6.154 1.00 92.44 187 ALA A O 1
ATOM 1508 N N . TYR A 1 188 ? -10.674 10.455 5.739 1.00 95.62 188 TYR A N 1
ATOM 1509 C CA . TYR A 1 188 ? -11.805 9.696 5.215 1.00 95.62 188 TYR A CA 1
ATOM 1510 C C . TYR A 1 188 ? -12.997 9.735 6.183 1.00 95.62 188 TYR A C 1
ATOM 1512 O O . TYR A 1 188 ? -14.124 10.035 5.789 1.00 95.62 188 TYR A O 1
ATOM 1520 N N . SER A 1 189 ? -12.755 9.467 7.469 1.00 95.12 189 SER A N 1
ATOM 1521 C CA . SER A 1 189 ? -13.801 9.432 8.495 1.00 95.12 189 SER A CA 1
ATOM 1522 C C . SER A 1 189 ? -14.437 10.802 8.717 1.00 95.12 189 SER A C 1
ATOM 1524 O O . SER A 1 189 ? -15.656 10.888 8.857 1.00 95.12 189 SER A O 1
ATOM 1526 N N . ALA A 1 190 ? -13.635 11.871 8.721 1.00 92.75 190 ALA A N 1
ATOM 1527 C CA . ALA A 1 190 ? -14.123 13.240 8.833 1.00 92.75 190 ALA A CA 1
ATOM 1528 C C . ALA A 1 190 ? -14.995 13.617 7.626 1.00 92.75 190 ALA A C 1
ATOM 1530 O O . ALA A 1 190 ? -16.117 14.080 7.814 1.00 92.75 190 ALA A O 1
ATOM 1531 N N . SER A 1 191 ? -14.549 13.321 6.402 1.00 94.25 191 SER A N 1
ATOM 1532 C CA . SER A 1 191 ? -15.321 13.570 5.179 1.00 94.25 191 SER A CA 1
ATOM 1533 C C . SER A 1 191 ? -16.658 12.824 5.191 1.00 94.25 191 SER A C 1
ATOM 1535 O O . SER A 1 191 ? -17.698 13.407 4.885 1.00 94.25 191 SER A O 1
ATOM 1537 N N . ARG A 1 192 ? -16.661 11.547 5.605 1.00 95.75 192 ARG A N 1
ATOM 1538 C CA . ARG A 1 192 ? -17.895 10.756 5.760 1.00 95.75 192 ARG A CA 1
ATOM 1539 C C . ARG A 1 192 ? -18.831 11.351 6.810 1.00 95.75 192 ARG A C 1
ATOM 1541 O O . ARG A 1 192 ? -20.036 11.394 6.578 1.00 95.75 192 ARG A O 1
ATOM 1548 N N . ALA A 1 193 ? -18.297 11.828 7.935 1.00 92.69 193 ALA A N 1
ATOM 1549 C CA . ALA A 1 193 ? -19.084 12.488 8.977 1.00 92.69 193 ALA A CA 1
ATOM 1550 C C . ALA A 1 193 ? -19.698 13.817 8.501 1.00 92.69 193 ALA A C 1
ATOM 1552 O O . ALA A 1 193 ? -20.781 14.183 8.951 1.00 92.69 193 ALA A O 1
ATOM 1553 N N . SER A 1 194 ? -19.053 14.502 7.554 1.00 94.12 194 SER A N 1
ATOM 1554 C CA . SER A 1 194 ? -19.575 15.700 6.883 1.00 94.12 194 SER A CA 1
ATOM 1555 C C . SER A 1 194 ? -20.546 15.404 5.731 1.00 94.12 194 SER A C 1
ATOM 1557 O O . SER A 1 194 ? -20.971 16.330 5.046 1.00 94.12 194 SER A O 1
ATOM 1559 N N . GLY A 1 195 ? -20.913 14.137 5.508 1.00 96.19 195 GLY A N 1
ATOM 1560 C CA . GLY A 1 195 ? -21.901 13.738 4.502 1.00 96.19 195 GLY A CA 1
ATOM 1561 C C . GLY A 1 195 ? -21.336 13.432 3.114 1.00 96.19 195 GLY A C 1
ATOM 1562 O O . GLY A 1 195 ? -22.114 13.100 2.223 1.00 96.19 195 GLY A O 1
ATOM 1563 N N . ALA A 1 196 ? -20.012 13.482 2.920 1.00 95.56 196 ALA A N 1
ATOM 1564 C CA . ALA A 1 196 ? -19.397 13.095 1.651 1.00 95.56 196 ALA A CA 1
ATOM 1565 C C . ALA A 1 196 ? -19.669 11.616 1.348 1.00 95.56 196 ALA A C 1
ATOM 1567 O O . ALA A 1 196 ? -19.680 10.780 2.257 1.00 95.56 196 ALA A O 1
ATOM 1568 N N . SER A 1 197 ? -19.846 11.267 0.076 1.00 96.00 197 SER A N 1
ATOM 1569 C CA . SER A 1 197 ? -19.948 9.885 -0.402 1.00 96.00 197 SER A CA 1
ATOM 1570 C C . SER A 1 197 ? -18.671 9.080 -0.112 1.00 96.00 197 SER A C 1
ATOM 1572 O O . SER A 1 197 ? -17.636 9.616 0.288 1.00 96.00 197 SER A O 1
ATOM 1574 N N . HIS A 1 198 ? -18.741 7.756 -0.277 1.00 91.94 198 HIS A N 1
ATOM 1575 C CA . HIS A 1 198 ? -17.571 6.892 -0.107 1.00 91.94 198 HIS A CA 1
ATOM 1576 C C . HIS A 1 198 ? -16.431 7.298 -1.052 1.00 91.94 198 HIS A C 1
ATOM 1578 O O . HIS A 1 198 ? -15.292 7.444 -0.616 1.00 91.94 198 HIS A O 1
ATOM 1584 N N . GLU A 1 199 ? -16.750 7.539 -2.323 1.00 92.00 199 GLU A N 1
ATOM 1585 C CA . GLU A 1 199 ? -15.773 7.909 -3.344 1.00 92.00 199 GLU A CA 1
ATOM 1586 C C . GLU A 1 199 ? -15.153 9.288 -3.085 1.00 92.00 199 GLU A C 1
ATOM 1588 O O . GLU A 1 199 ? -13.933 9.438 -3.158 1.00 92.00 199 GLU A O 1
ATOM 1593 N N . GLU A 1 200 ? -15.960 10.281 -2.703 1.00 93.12 200 GLU A N 1
ATOM 1594 C CA . GLU A 1 200 ? -15.466 11.613 -2.334 1.00 93.12 200 GLU A CA 1
ATOM 1595 C C . GLU A 1 200 ? -14.552 11.562 -1.107 1.00 93.12 200 GLU A C 1
ATOM 1597 O O . GLU A 1 200 ? -13.489 12.182 -1.105 1.00 93.12 200 GLU A O 1
ATOM 1602 N N . ALA A 1 201 ? -14.920 10.792 -0.080 1.00 93.62 201 ALA A N 1
ATOM 1603 C CA . ALA A 1 201 ? -14.091 10.624 1.109 1.00 93.62 201 ALA A CA 1
ATOM 1604 C C . ALA A 1 201 ? -12.764 9.912 0.792 1.00 93.62 201 ALA A C 1
ATOM 1606 O O . ALA A 1 201 ? -11.718 10.296 1.316 1.00 93.62 201 ALA A O 1
ATOM 1607 N N . LEU A 1 202 ? -12.777 8.905 -0.091 1.00 91.94 202 LEU A N 1
ATOM 1608 C CA . LEU A 1 202 ? -11.552 8.265 -0.577 1.00 91.94 202 LEU A CA 1
ATOM 1609 C C . LEU A 1 202 ? -10.677 9.248 -1.367 1.00 91.94 202 LEU A C 1
ATOM 1611 O O . LEU A 1 202 ? -9.464 9.278 -1.166 1.00 91.94 202 LEU A O 1
ATOM 1615 N N . ASN A 1 203 ? -11.278 10.061 -2.241 1.00 89.81 203 ASN A N 1
ATOM 1616 C CA . ASN A 1 203 ? -10.573 11.104 -2.988 1.00 89.81 203 ASN A CA 1
ATOM 1617 C C . ASN A 1 203 ? -9.882 12.098 -2.045 1.00 89.81 203 ASN A C 1
ATOM 1619 O O . ASN A 1 203 ? -8.697 12.376 -2.220 1.00 89.81 203 ASN A O 1
ATOM 1623 N N . GLN A 1 204 ? -10.582 12.575 -1.014 1.00 87.25 204 GLN A N 1
ATOM 1624 C CA . GLN A 1 204 ? -10.023 13.505 -0.027 1.00 87.25 204 GLN A CA 1
ATOM 1625 C C . GLN A 1 204 ? -8.894 12.875 0.799 1.00 87.25 204 GLN A C 1
ATOM 1627 O O . GLN A 1 204 ? -7.862 13.506 1.014 1.00 87.25 204 GLN A O 1
ATOM 1632 N N . ALA A 1 205 ? -9.039 11.615 1.220 1.00 89.69 205 ALA A N 1
ATOM 1633 C CA . ALA A 1 205 ? -7.975 10.911 1.934 1.00 89.69 205 ALA A CA 1
ATOM 1634 C C . ALA A 1 205 ? -6.708 10.757 1.075 1.00 89.69 205 ALA A C 1
ATOM 1636 O O . ALA A 1 205 ? -5.608 11.024 1.556 1.00 89.69 205 ALA A O 1
ATOM 1637 N N . ARG A 1 206 ? -6.853 10.403 -0.211 1.00 86.50 206 ARG A N 1
ATOM 1638 C CA . ARG A 1 206 ? -5.726 10.314 -1.158 1.00 86.50 206 ARG A CA 1
ATOM 1639 C C . ARG A 1 206 ? -5.033 11.654 -1.365 1.00 86.50 206 ARG A C 1
ATOM 1641 O O . ARG A 1 206 ? -3.804 11.705 -1.400 1.00 86.50 206 ARG A O 1
ATOM 1648 N N . GLN A 1 207 ? -5.808 12.734 -1.461 1.00 80.31 207 GLN A N 1
ATOM 1649 C CA . GLN A 1 207 ? -5.253 14.076 -1.612 1.00 80.31 207 GLN A CA 1
ATOM 1650 C C . GLN A 1 207 ? -4.294 14.428 -0.478 1.00 80.31 207 GLN A C 1
ATOM 1652 O O . GLN A 1 207 ? -3.309 15.078 -0.760 1.00 80.31 207 GLN A O 1
ATOM 1657 N N . ILE A 1 208 ? -4.466 13.930 0.751 1.00 75.50 208 ILE A N 1
ATOM 1658 C CA . ILE A 1 208 ? -3.524 14.219 1.849 1.00 75.50 208 ILE A CA 1
ATOM 1659 C C . ILE A 1 208 ? -2.129 13.640 1.617 1.00 75.50 208 ILE A C 1
ATOM 1661 O O . ILE A 1 208 ? -1.147 14.243 2.044 1.00 75.50 208 ILE A O 1
ATOM 1665 N N . GLY A 1 209 ? -2.009 12.472 0.980 1.00 63.88 209 GLY A N 1
ATOM 1666 C CA . GLY A 1 209 ? -0.676 11.946 0.675 1.00 63.88 209 GLY A CA 1
ATOM 1667 C C . GLY A 1 209 ? -0.099 12.485 -0.621 1.00 63.88 209 GLY A C 1
ATOM 1668 O O . GLY A 1 209 ? 1.108 12.420 -0.776 1.00 63.88 209 GLY A O 1
ATOM 1669 N N . VAL A 1 210 ? -0.905 13.061 -1.514 1.00 63.56 210 VAL A N 1
ATOM 1670 C CA . VAL A 1 210 ? -0.395 13.672 -2.751 1.00 63.56 210 VAL A CA 1
ATOM 1671 C C . VAL A 1 210 ? -0.112 15.166 -2.573 1.00 63.56 210 VAL A C 1
ATOM 1673 O O . VAL A 1 210 ? 0.909 15.643 -3.050 1.00 63.56 210 VAL A O 1
ATOM 1676 N N . ASP A 1 211 ? -0.978 15.895 -1.873 1.00 57.16 211 ASP A N 1
ATOM 1677 C CA . ASP A 1 211 ? -0.991 17.349 -1.737 1.00 57.16 211 ASP A CA 1
ATOM 1678 C C . ASP A 1 211 ? -1.124 17.762 -0.253 1.00 57.16 211 ASP A C 1
ATOM 1680 O O . ASP A 1 211 ? -1.974 17.278 0.490 1.00 57.16 211 ASP A O 1
ATOM 1684 N N . GLY A 1 212 ? -0.274 18.687 0.207 1.00 56.19 212 GLY A N 1
ATOM 1685 C CA . GLY A 1 212 ? -0.318 19.234 1.571 1.00 56.19 212 GLY A CA 1
ATOM 1686 C C . GLY A 1 212 ? 1.029 19.208 2.308 1.00 56.19 212 GLY A C 1
ATOM 1687 O O . GLY A 1 212 ? 1.992 18.604 1.835 1.00 56.19 212 GLY A O 1
ATOM 1688 N N . PRO A 1 213 ? 1.132 19.857 3.481 1.00 45.25 213 PRO A N 1
ATOM 1689 C CA . PRO A 1 213 ? 2.404 20.021 4.189 1.00 45.25 213 PRO A CA 1
ATOM 1690 C C . PRO A 1 213 ? 3.008 18.700 4.699 1.00 45.25 213 PRO A C 1
ATOM 1692 O O . PRO A 1 213 ? 4.224 18.603 4.790 1.00 45.25 213 PRO A O 1
ATOM 1695 N N . ILE A 1 214 ? 2.197 17.670 4.971 1.00 53.22 214 ILE A N 1
ATOM 1696 C CA . ILE A 1 214 ? 2.637 16.333 5.439 1.00 53.22 214 ILE A CA 1
ATOM 1697 C C . ILE A 1 214 ? 2.492 15.276 4.314 1.00 53.22 214 ILE A C 1
ATOM 1699 O O . ILE A 1 214 ? 2.379 14.086 4.578 1.00 53.22 214 ILE A O 1
ATOM 1703 N N . SER A 1 215 ? 2.429 15.706 3.051 1.00 57.09 215 SER A N 1
ATOM 1704 C CA . SER A 1 215 ? 2.246 14.822 1.887 1.00 57.09 215 SER A CA 1
ATOM 1705 C C . SER A 1 215 ? 3.576 14.345 1.290 1.00 57.09 215 SER A C 1
ATOM 1707 O O . SER A 1 215 ? 4.642 14.864 1.638 1.00 57.09 215 SER A O 1
ATOM 1709 N N . GLU A 1 216 ? 3.503 13.436 0.314 1.00 53.66 216 GLU A N 1
ATOM 1710 C CA . GLU A 1 216 ? 4.620 13.062 -0.558 1.00 53.66 216 GLU A CA 1
ATOM 1711 C C . GLU A 1 216 ? 5.138 14.244 -1.385 1.00 53.66 216 GLU A C 1
ATOM 1713 O O . GLU A 1 216 ? 6.309 14.271 -1.719 1.00 53.66 216 GLU A O 1
ATOM 1718 N N . LYS A 1 217 ? 4.334 15.270 -1.697 1.00 52.75 217 LYS A N 1
ATOM 1719 C CA . LYS A 1 217 ? 4.865 16.525 -2.277 1.00 52.75 217 LYS A CA 1
ATOM 1720 C C . LYS A 1 217 ? 5.409 17.492 -1.220 1.00 52.75 217 LYS A C 1
ATOM 1722 O O . LYS A 1 217 ? 6.074 18.464 -1.568 1.00 52.75 217 LYS A O 1
ATOM 1727 N N . GLY A 1 218 ? 5.085 17.254 0.049 1.00 53.28 218 GLY A N 1
ATOM 1728 C CA . GLY A 1 218 ? 5.438 18.074 1.202 1.00 53.28 218 GLY A CA 1
ATOM 1729 C C . GLY A 1 218 ? 6.621 17.507 1.985 1.00 53.28 218 GLY A C 1
ATOM 1730 O O . GLY A 1 218 ? 7.616 17.079 1.409 1.00 53.28 218 GLY A O 1
ATOM 1731 N N . VAL A 1 219 ? 6.522 17.542 3.317 1.00 49.66 219 VAL A N 1
ATOM 1732 C CA . VAL A 1 219 ? 7.610 17.224 4.264 1.00 49.66 219 VAL A CA 1
ATOM 1733 C C . VAL A 1 219 ? 7.965 15.733 4.313 1.00 49.66 219 VAL A C 1
ATOM 1735 O O . VAL A 1 219 ? 8.986 15.400 4.905 1.00 49.66 219 VAL A O 1
ATOM 1738 N N . VAL A 1 220 ? 7.172 14.846 3.698 1.00 54.03 220 VAL A N 1
ATOM 1739 C CA . VAL A 1 220 ? 7.419 13.395 3.739 1.00 54.03 220 VAL A CA 1
ATOM 1740 C C . VAL A 1 220 ? 8.266 12.922 2.555 1.00 54.03 220 VAL A C 1
ATOM 1742 O O . VAL A 1 220 ? 9.246 12.243 2.808 1.00 54.03 220 VAL A O 1
ATOM 1745 N N . GLY A 1 221 ? 7.981 13.329 1.313 1.00 55.19 221 GLY A N 1
ATOM 1746 C CA . GLY A 1 221 ? 8.677 12.813 0.115 1.00 55.19 221 GLY A CA 1
ATOM 1747 C C . GLY A 1 221 ? 9.538 13.854 -0.615 1.00 55.19 221 GLY A C 1
ATOM 1748 O O . GLY A 1 221 ? 10.695 14.093 -0.291 1.00 55.19 221 GLY A O 1
ATOM 1749 N N . MET A 1 222 ? 8.971 14.543 -1.600 1.00 55.91 222 MET A N 1
ATOM 1750 C CA . MET A 1 222 ? 9.641 15.457 -2.528 1.00 55.91 222 MET A CA 1
ATOM 1751 C C . MET A 1 222 ? 10.495 16.541 -1.849 1.00 55.91 222 MET A C 1
ATOM 1753 O O . MET A 1 222 ? 11.613 16.799 -2.301 1.00 55.91 222 MET A O 1
ATOM 1757 N N . LEU A 1 223 ? 10.032 17.176 -0.762 1.00 55.91 223 LEU A N 1
ATOM 1758 C CA . LEU A 1 223 ? 10.847 18.197 -0.088 1.00 55.91 223 LEU A CA 1
ATOM 1759 C C . LEU A 1 223 ? 12.090 17.610 0.598 1.00 55.91 223 LEU A C 1
ATOM 1761 O O . LEU A 1 223 ? 13.156 18.177 0.384 1.00 55.91 223 LEU A O 1
ATOM 1765 N N . PRO A 1 224 ? 12.030 16.524 1.395 1.00 51.50 224 PRO A N 1
ATOM 1766 C CA . PRO A 1 224 ? 13.230 15.940 2.009 1.00 51.50 224 PRO A CA 1
ATOM 1767 C C . PRO A 1 224 ? 14.029 14.980 1.112 1.00 51.50 224 PRO A C 1
ATOM 1769 O O . PRO A 1 224 ? 15.244 14.890 1.286 1.00 51.50 224 PRO A O 1
ATOM 1772 N N . THR A 1 225 ? 13.390 14.258 0.185 1.00 55.50 225 THR A N 1
ATOM 1773 C CA . THR A 1 225 ? 13.992 13.165 -0.603 1.00 55.50 225 THR A CA 1
ATOM 1774 C C . THR A 1 225 ? 13.930 13.392 -2.110 1.00 55.50 225 THR A C 1
ATOM 1776 O O . THR A 1 225 ? 14.655 12.722 -2.833 1.00 55.50 225 THR A O 1
ATOM 1779 N N . GLY A 1 226 ? 13.179 14.358 -2.648 1.00 58.69 226 GLY A N 1
ATOM 1780 C CA . GLY A 1 226 ? 13.042 14.573 -4.106 1.00 58.69 226 GLY A CA 1
ATOM 1781 C C . GLY A 1 226 ? 12.520 13.351 -4.877 1.00 58.69 226 GLY A C 1
ATOM 1782 O O . GLY A 1 226 ? 12.772 13.216 -6.080 1.00 58.69 226 GLY A O 1
ATOM 1783 N N . VAL A 1 227 ? 11.847 12.444 -4.169 1.00 70.44 227 VAL A N 1
ATOM 1784 C CA . VAL A 1 227 ? 11.198 11.245 -4.692 1.00 70.44 227 VAL A CA 1
ATOM 1785 C C . VAL A 1 227 ? 9.746 11.276 -4.228 1.00 70.44 227 VAL A C 1
ATOM 1787 O O . VAL A 1 227 ? 9.454 11.706 -3.115 1.00 70.44 227 VAL A O 1
ATOM 1790 N N . ILE A 1 228 ? 8.828 10.860 -5.099 1.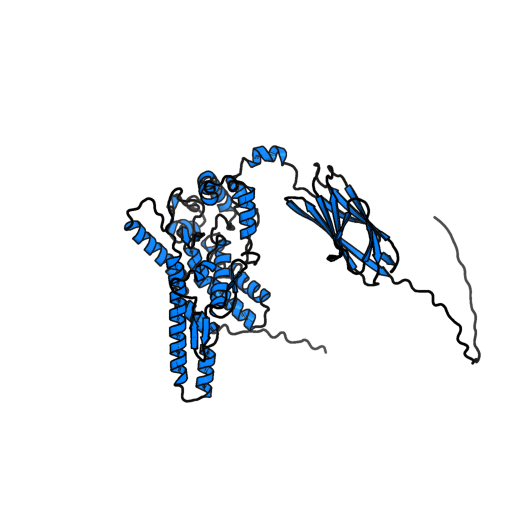00 81.12 228 ILE A N 1
ATOM 1791 C CA . ILE A 1 228 ? 7.473 10.487 -4.690 1.00 81.12 228 ILE A CA 1
ATOM 1792 C C . ILE A 1 228 ? 7.301 9.006 -4.986 1.00 81.12 228 ILE A C 1
ATOM 1794 O O . ILE A 1 228 ? 7.320 8.598 -6.152 1.00 81.12 228 ILE A O 1
ATOM 1798 N N . SER A 1 229 ? 7.136 8.208 -3.937 1.00 89.62 229 SER A N 1
ATOM 1799 C CA . SER A 1 229 ? 7.011 6.762 -4.060 1.00 89.62 229 SER A CA 1
ATOM 1800 C C . SER A 1 229 ? 5.553 6.346 -4.231 1.00 89.62 229 SER A C 1
ATOM 1802 O O . SER A 1 229 ? 4.707 6.523 -3.353 1.00 89.62 229 SER A O 1
ATOM 1804 N N . ASN A 1 230 ? 5.241 5.727 -5.371 1.00 93.75 230 ASN A N 1
ATOM 1805 C CA . ASN A 1 230 ? 3.928 5.118 -5.575 1.00 93.75 230 ASN A CA 1
ATOM 1806 C C . ASN A 1 230 ? 3.695 3.930 -4.619 1.00 93.75 230 ASN A C 1
ATOM 1808 O O . ASN A 1 230 ? 2.545 3.634 -4.280 1.00 93.75 230 ASN A O 1
ATOM 1812 N N . ALA A 1 231 ? 4.769 3.300 -4.132 1.00 94.69 231 ALA A N 1
ATOM 1813 C CA . ALA A 1 231 ? 4.712 2.283 -3.090 1.00 94.69 231 ALA A CA 1
ATOM 1814 C C . ALA A 1 231 ? 4.384 2.869 -1.699 1.00 94.69 231 ALA A C 1
ATOM 1816 O O . ALA A 1 231 ? 3.718 2.204 -0.904 1.00 94.69 231 ALA A O 1
ATOM 1817 N N . ASP A 1 232 ? 4.759 4.118 -1.405 1.00 93.31 232 ASP A N 1
ATOM 1818 C CA . ASP A 1 232 ? 4.294 4.813 -0.192 1.00 93.31 232 ASP A CA 1
ATOM 1819 C C . ASP A 1 232 ? 2.814 5.165 -0.270 1.00 93.31 232 ASP A C 1
ATOM 1821 O O . ASP A 1 232 ? 2.060 4.926 0.676 1.00 93.31 232 ASP A O 1
ATOM 1825 N N . LEU A 1 233 ? 2.355 5.665 -1.420 1.00 93.69 233 LEU A N 1
ATOM 1826 C CA . LEU A 1 233 ? 0.946 6.009 -1.621 1.00 93.69 233 LEU A CA 1
ATOM 1827 C C . LEU A 1 233 ? 0.026 4.794 -1.438 1.00 93.69 233 LEU A C 1
ATOM 1829 O O . LEU A 1 233 ? -0.999 4.891 -0.756 1.00 93.69 233 LEU A O 1
ATOM 1833 N N . VAL A 1 234 ? 0.396 3.632 -1.986 1.00 97.00 234 VAL A N 1
ATOM 1834 C CA . VAL A 1 234 ? -0.386 2.406 -1.776 1.00 97.00 234 VAL A CA 1
ATOM 1835 C C . VAL A 1 234 ? -0.252 1.876 -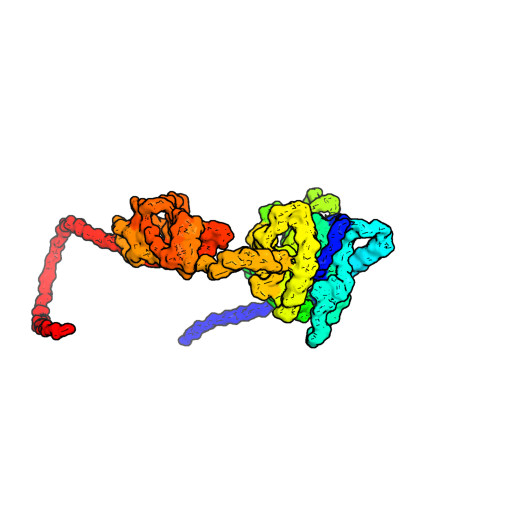0.344 1.00 97.00 234 VAL A C 1
ATOM 1837 O O . VAL A 1 234 ? -1.253 1.421 0.205 1.00 97.00 234 VAL A O 1
ATOM 1840 N N . ALA A 1 235 ? 0.903 2.006 0.323 1.00 97.19 235 ALA A N 1
ATOM 1841 C CA . ALA A 1 235 ? 1.042 1.658 1.742 1.00 97.19 235 ALA A CA 1
ATOM 1842 C C . ALA A 1 235 ? 0.142 2.526 2.639 1.00 97.19 235 ALA A C 1
ATOM 1844 O O . ALA A 1 235 ? -0.555 1.998 3.508 1.00 97.19 235 ALA A O 1
ATOM 1845 N N . ASN A 1 236 ? 0.065 3.835 2.378 1.00 95.75 236 ASN A N 1
ATOM 1846 C CA . ASN A 1 236 ? -0.857 4.756 3.050 1.00 95.75 236 ASN A CA 1
ATOM 1847 C C . ASN A 1 236 ? -2.317 4.320 2.834 1.00 95.75 236 ASN A C 1
ATOM 1849 O O . ASN A 1 236 ? -3.097 4.198 3.781 1.00 95.75 236 ASN A O 1
ATOM 1853 N N . TYR A 1 237 ? -2.689 4.042 1.582 1.00 97.38 237 TYR A N 1
ATOM 1854 C CA . TYR A 1 237 ? -4.045 3.645 1.207 1.00 97.38 237 TYR A CA 1
ATOM 1855 C C . TYR A 1 237 ? -4.472 2.307 1.832 1.00 97.38 237 TYR A C 1
ATOM 1857 O O . TYR A 1 237 ? -5.568 2.184 2.384 1.00 97.38 237 TYR A O 1
ATOM 1865 N N . VAL A 1 238 ? -3.603 1.298 1.798 1.00 98.31 238 VAL A N 1
ATOM 1866 C CA . VAL A 1 238 ? -3.876 -0.016 2.393 1.00 98.31 238 VAL A CA 1
ATOM 1867 C C . VAL A 1 238 ? -3.845 0.065 3.928 1.00 98.31 238 VAL A C 1
ATOM 1869 O O . VAL A 1 238 ? -4.656 -0.584 4.590 1.00 98.31 238 VAL A O 1
ATOM 1872 N N . GLY A 1 239 ? -3.019 0.941 4.506 1.00 98.25 239 GLY A N 1
ATOM 1873 C CA . GLY A 1 239 ? -3.044 1.281 5.931 1.00 98.25 239 GLY A CA 1
ATOM 1874 C C . GLY A 1 239 ? -4.366 1.911 6.378 1.00 98.25 239 GLY A C 1
ATOM 1875 O O . GLY A 1 239 ? -4.940 1.514 7.392 1.00 98.25 239 GLY A O 1
ATOM 1876 N N . MET A 1 240 ? -4.929 2.828 5.587 1.00 98.06 240 MET A N 1
ATOM 1877 C CA . MET A 1 240 ? -6.284 3.349 5.815 1.00 98.06 240 MET A CA 1
ATOM 1878 C C . MET A 1 240 ? -7.322 2.229 5.810 1.00 98.06 240 MET A C 1
ATOM 1880 O O . MET A 1 240 ? -8.182 2.182 6.692 1.00 98.06 240 MET A O 1
ATOM 1884 N N . LYS A 1 241 ? -7.234 1.309 4.842 1.00 98.44 241 LYS A N 1
ATOM 1885 C CA . LYS A 1 241 ? -8.115 0.138 4.792 1.00 98.44 241 LYS A CA 1
ATOM 1886 C C . LYS A 1 241 ? -7.962 -0.750 6.017 1.00 98.44 241 LYS A C 1
ATOM 1888 O O . LYS A 1 241 ? -8.975 -1.234 6.501 1.00 98.44 241 LYS A O 1
ATOM 1893 N N . PHE A 1 242 ? -6.762 -0.923 6.565 1.00 98.69 242 PHE A N 1
ATOM 1894 C CA . PHE A 1 242 ? -6.580 -1.618 7.840 1.00 98.69 242 PHE A CA 1
ATOM 1895 C C . PHE A 1 242 ? -7.354 -0.940 8.975 1.00 98.69 242 PHE A C 1
ATOM 1897 O O . PHE A 1 242 ? -8.098 -1.612 9.688 1.00 98.69 242 PHE A O 1
ATOM 1904 N N . TYR A 1 243 ? -7.263 0.386 9.103 1.00 98.75 243 TYR A N 1
ATOM 1905 C CA . TYR A 1 243 ? -7.998 1.116 10.139 1.00 98.75 243 TYR A CA 1
ATOM 1906 C C . TYR A 1 243 ? -9.518 1.065 9.955 1.00 98.75 243 TYR A C 1
ATOM 1908 O O . TYR A 1 243 ? -10.241 0.883 10.933 1.00 98.75 243 TYR A O 1
ATOM 1916 N N . LEU A 1 244 ? -10.014 1.136 8.716 1.00 98.31 244 LEU A N 1
ATOM 1917 C CA . LEU A 1 244 ? -11.424 0.860 8.418 1.00 98.31 244 LEU A CA 1
ATOM 1918 C C . LEU A 1 244 ? -11.784 -0.576 8.815 1.00 98.31 244 LEU A C 1
ATOM 1920 O O . LEU A 1 244 ? -12.785 -0.814 9.493 1.00 98.31 244 LEU A O 1
ATOM 1924 N N . ASN A 1 245 ? -10.926 -1.533 8.464 1.00 98.56 245 ASN A N 1
ATOM 1925 C CA . ASN A 1 245 ? -11.172 -2.945 8.692 1.00 98.56 245 ASN A CA 1
ATOM 1926 C C . ASN A 1 245 ? -11.291 -3.319 10.169 1.00 98.56 245 ASN A C 1
ATOM 1928 O O . ASN A 1 245 ? -11.888 -4.342 10.480 1.00 98.56 245 ASN A O 1
ATOM 1932 N N . ILE A 1 246 ? -10.820 -2.484 11.098 1.00 98.62 246 ILE A N 1
ATOM 1933 C CA . ILE A 1 246 ? -11.020 -2.707 12.535 1.00 98.62 246 ILE A CA 1
ATOM 1934 C C . ILE A 1 246 ? -12.507 -2.902 12.864 1.00 98.62 246 ILE A C 1
ATOM 1936 O O . ILE A 1 246 ? -12.835 -3.776 13.662 1.00 98.62 246 ILE A O 1
ATOM 1940 N N . THR A 1 247 ? -13.412 -2.143 12.237 1.00 97.88 247 THR A N 1
ATOM 1941 C CA . THR A 1 247 ? -14.843 -2.136 12.612 1.00 97.88 247 THR A CA 1
ATOM 1942 C C . THR A 1 247 ? -15.823 -2.327 11.459 1.00 97.88 247 THR A C 1
ATOM 1944 O O . THR A 1 247 ? -17.000 -2.578 11.706 1.00 97.88 247 THR A O 1
ATOM 1947 N N . GLN A 1 248 ? -15.365 -2.269 10.210 1.00 96.81 248 GLN A N 1
ATOM 1948 C CA . GLN A 1 248 ? -16.203 -2.473 9.027 1.00 96.81 248 GLN A CA 1
ATOM 1949 C C . GLN A 1 248 ? -15.531 -3.417 8.020 1.00 96.81 248 GLN A C 1
ATOM 1951 O O . GLN A 1 248 ? -14.312 -3.584 8.049 1.00 96.81 248 GLN A O 1
ATOM 1956 N N . PRO A 1 249 ? -16.294 -4.078 7.135 1.00 97.44 249 PRO A N 1
ATOM 1957 C CA . PRO A 1 249 ? -15.697 -4.834 6.044 1.00 97.44 249 PRO A CA 1
ATOM 1958 C C . PRO A 1 249 ? -14.933 -3.917 5.079 1.00 97.44 249 PRO A C 1
ATOM 1960 O O . PRO A 1 249 ? -15.255 -2.733 4.939 1.00 97.44 249 PRO A O 1
ATOM 1963 N N . VAL A 1 250 ? -13.924 -4.473 4.409 1.00 97.50 250 VAL A N 1
ATOM 1964 C CA . VAL A 1 250 ? -13.146 -3.792 3.362 1.00 97.50 250 VAL A CA 1
ATOM 1965 C C . VAL A 1 250 ? -12.837 -4.748 2.216 1.00 97.50 250 VAL A C 1
ATOM 1967 O O . VAL A 1 250 ? -12.789 -5.958 2.414 1.00 97.50 250 VAL A O 1
ATOM 1970 N N . THR A 1 251 ? -12.559 -4.209 1.033 1.00 96.75 251 THR A N 1
ATOM 1971 C CA . THR A 1 251 ? -12.009 -4.989 -0.082 1.00 96.75 251 THR A CA 1
ATOM 1972 C C . THR A 1 251 ? -10.484 -4.951 -0.031 1.00 96.75 251 THR A C 1
ATOM 1974 O O . THR A 1 251 ? -9.898 -3.870 0.020 1.00 96.75 251 THR A O 1
ATOM 1977 N N . LEU A 1 252 ? -9.824 -6.106 -0.052 1.00 97.06 252 LEU A N 1
ATOM 1978 C CA . LEU A 1 252 ? -8.370 -6.240 -0.181 1.00 97.06 252 LEU A CA 1
ATOM 1979 C C . LEU A 1 252 ? -8.089 -7.229 -1.302 1.00 97.06 252 LEU A C 1
ATOM 1981 O O . LEU A 1 252 ? -8.688 -8.300 -1.346 1.00 97.06 252 LEU A O 1
ATOM 1985 N N . LYS A 1 253 ? -7.189 -6.870 -2.218 1.00 95.31 253 LYS A N 1
ATOM 1986 C CA . LYS A 1 253 ? -6.819 -7.728 -3.354 1.00 95.31 253 LYS A CA 1
ATOM 1987 C C . LYS A 1 253 ? -8.019 -8.244 -4.173 1.00 95.31 253 LYS A C 1
ATOM 1989 O O . LYS A 1 253 ? -8.028 -9.385 -4.619 1.00 95.31 253 LYS A O 1
ATOM 1994 N N . GLY A 1 254 ? -9.061 -7.421 -4.322 1.00 92.81 254 GLY A N 1
ATOM 1995 C CA . GLY A 1 254 ? -10.307 -7.788 -5.011 1.00 92.81 254 GLY A CA 1
ATOM 1996 C C . GLY A 1 254 ? -11.264 -8.696 -4.221 1.00 92.81 254 GLY A C 1
ATOM 1997 O O . GLY A 1 254 ? -12.355 -8.978 -4.707 1.00 92.81 254 GLY A O 1
ATOM 1998 N N . ALA A 1 255 ? -10.910 -9.123 -3.005 1.00 95.62 255 ALA A N 1
ATOM 1999 C CA . ALA A 1 255 ? -11.755 -9.944 -2.140 1.00 95.62 255 ALA A CA 1
ATOM 2000 C C . ALA A 1 255 ? -12.300 -9.142 -0.948 1.00 95.62 255 ALA A C 1
ATOM 2002 O O . ALA A 1 255 ? -11.641 -8.243 -0.429 1.00 95.62 255 ALA A O 1
ATOM 2003 N N . SER A 1 256 ? -13.510 -9.474 -0.493 1.00 96.38 256 SER A N 1
ATOM 2004 C CA . SER A 1 256 ? -14.129 -8.843 0.679 1.00 96.38 256 SER A CA 1
ATOM 2005 C C . SER A 1 256 ? -13.637 -9.491 1.974 1.00 96.38 256 SER A C 1
ATOM 2007 O O . SER A 1 256 ? -13.807 -10.692 2.174 1.00 96.38 256 SER A O 1
ATOM 2009 N N . TYR A 1 257 ? -13.111 -8.681 2.890 1.00 97.31 257 TYR A N 1
ATOM 2010 C CA . TYR A 1 257 ? -12.662 -9.081 4.221 1.00 97.31 257 TYR A CA 1
ATOM 2011 C C . TYR A 1 257 ? -13.617 -8.532 5.289 1.00 97.31 257 TYR A C 1
ATOM 2013 O O . TYR A 1 257 ? -13.937 -7.339 5.269 1.00 97.31 257 TYR A O 1
ATOM 2021 N N . PRO A 1 258 ? -14.099 -9.367 6.229 1.00 97.00 258 PRO A N 1
ATOM 2022 C CA . PRO A 1 258 ? -14.991 -8.916 7.292 1.00 97.00 258 PRO A CA 1
ATOM 2023 C C . PRO A 1 258 ? -14.262 -7.980 8.264 1.00 97.00 258 PRO A C 1
ATOM 2025 O O . PRO A 1 258 ? -13.041 -7.992 8.349 1.00 97.00 258 PRO A O 1
ATOM 2028 N N . ALA A 1 259 ? -15.005 -7.190 9.043 1.00 97.94 259 ALA A N 1
ATOM 2029 C CA . ALA A 1 259 ? -14.411 -6.390 10.117 1.00 97.94 259 ALA A CA 1
ATOM 2030 C C . ALA A 1 259 ? -13.608 -7.264 11.100 1.00 97.94 259 ALA A C 1
ATOM 2032 O O . ALA A 1 259 ? -14.080 -8.334 11.472 1.00 97.94 259 ALA A O 1
ATOM 2033 N N . ILE A 1 260 ? -12.460 -6.801 11.584 1.00 98.44 260 ILE A N 1
ATOM 2034 C CA . ILE A 1 260 ? -11.622 -7.510 12.564 1.00 98.44 260 ILE A CA 1
ATOM 2035 C C . ILE A 1 260 ? -12.366 -7.684 13.893 1.00 98.44 260 ILE A C 1
ATOM 2037 O O . ILE A 1 260 ? -12.271 -8.734 14.538 1.00 98.44 260 ILE A O 1
ATOM 2041 N N . LEU A 1 261 ? -13.121 -6.660 14.298 1.00 98.25 261 LEU A N 1
ATOM 2042 C CA . LEU A 1 261 ? -13.891 -6.648 15.534 1.00 98.25 261 LEU A CA 1
ATOM 2043 C C . LEU A 1 261 ? -15.388 -6.810 15.279 1.00 98.25 261 LEU A C 1
ATOM 2045 O O . LEU A 1 261 ? -15.927 -6.428 14.239 1.00 98.25 261 LEU A O 1
ATOM 2049 N N . VAL A 1 262 ? -16.065 -7.354 16.283 1.00 96.75 262 VAL A N 1
ATOM 2050 C CA . VAL A 1 262 ? -17.522 -7.391 16.402 1.00 96.75 262 VAL A CA 1
ATOM 2051 C C . VAL A 1 262 ? -17.936 -6.831 17.756 1.00 96.75 262 VAL A C 1
ATOM 2053 O O . VAL A 1 262 ? -17.203 -6.949 18.739 1.00 96.75 262 VAL A O 1
ATOM 2056 N N . SER A 1 263 ? -19.115 -6.222 17.806 1.00 93.75 263 SER A N 1
ATOM 2057 C CA . SER A 1 263 ? -19.765 -5.862 19.062 1.00 93.75 263 SER A CA 1
ATOM 2058 C C . SER A 1 263 ? -20.389 -7.106 19.697 1.00 93.75 263 SER A C 1
ATOM 2060 O O . SER A 1 263 ? -21.133 -7.828 19.033 1.00 93.75 263 SER A O 1
ATOM 2062 N N . GLU A 1 264 ? -20.133 -7.330 20.980 1.00 92.69 264 GLU A N 1
ATOM 2063 C CA . GLU A 1 264 ? -20.745 -8.382 21.789 1.00 92.69 264 GLU A CA 1
ATOM 2064 C C . GLU A 1 264 ? -21.348 -7.751 23.048 1.00 92.69 264 GLU A C 1
ATOM 2066 O O . GLU A 1 264 ? -20.658 -7.427 24.018 1.00 92.69 264 GLU A O 1
ATOM 2071 N N . GLY A 1 265 ? -22.655 -7.482 22.990 1.00 92.56 265 GLY A N 1
ATOM 2072 C CA . GLY A 1 265 ? -23.325 -6.644 23.981 1.00 92.56 265 GLY A CA 1
ATOM 2073 C C . GLY A 1 265 ? -22.675 -5.260 24.057 1.00 92.56 265 GLY A C 1
ATOM 2074 O O . GLY A 1 265 ? -22.583 -4.546 23.059 1.00 92.56 265 GLY A O 1
ATOM 2075 N N . ASN A 1 266 ? -22.199 -4.890 25.249 1.00 93.81 266 ASN A N 1
ATOM 2076 C CA . ASN A 1 266 ? -21.514 -3.614 25.457 1.00 93.81 266 ASN A CA 1
ATOM 2077 C C . ASN A 1 266 ? -20.037 -3.622 25.041 1.00 93.81 266 ASN A C 1
ATOM 2079 O O . ASN A 1 266 ? -19.439 -2.552 24.992 1.00 93.81 266 ASN A O 1
ATOM 2083 N N . TYR A 1 267 ? -19.452 -4.786 24.756 1.00 97.56 267 TYR A N 1
ATOM 2084 C CA . TYR A 1 267 ? -18.010 -4.962 24.587 1.00 97.56 267 TYR A CA 1
ATOM 2085 C C . TYR A 1 267 ? -17.606 -5.149 23.126 1.00 97.56 267 TYR A C 1
ATOM 2087 O O . TYR A 1 267 ? -18.420 -5.465 22.259 1.00 97.56 267 TYR A O 1
ATOM 2095 N N . TRP A 1 268 ? -16.313 -4.982 22.866 1.00 97.94 268 TRP A N 1
ATOM 2096 C CA . TRP A 1 268 ? -15.682 -5.366 21.610 1.00 97.94 268 TRP A CA 1
ATOM 2097 C C . TRP A 1 268 ? -15.058 -6.749 21.730 1.00 97.94 268 TRP A C 1
ATOM 2099 O O . TRP A 1 268 ? -14.417 -7.060 22.733 1.00 97.94 268 TRP A O 1
ATOM 2109 N N . ARG A 1 269 ? -15.161 -7.554 20.676 1.00 97.69 269 ARG A N 1
ATOM 2110 C CA . ARG A 1 269 ? -14.482 -8.847 20.593 1.00 97.69 269 ARG A CA 1
ATOM 2111 C C . ARG A 1 269 ? -13.797 -9.008 19.242 1.00 97.69 269 ARG A C 1
ATOM 2113 O O . ARG A 1 269 ? -14.353 -8.627 18.213 1.00 97.69 269 ARG A O 1
ATOM 2120 N N . LEU A 1 270 ? -12.599 -9.593 19.238 1.00 97.69 270 LEU A N 1
ATOM 2121 C CA . LEU A 1 270 ? -11.959 -10.041 18.001 1.00 97.69 270 LEU A CA 1
ATOM 2122 C C . LEU A 1 270 ? -12.785 -11.172 17.378 1.00 97.69 270 LEU A C 1
ATOM 2124 O O . LEU A 1 270 ? -13.316 -12.042 18.079 1.00 97.69 270 LEU A O 1
ATOM 2128 N N . ARG A 1 271 ? -12.895 -11.195 16.051 1.00 96.88 271 ARG A N 1
ATOM 2129 C CA . ARG A 1 271 ? -13.506 -12.349 15.388 1.00 96.88 271 ARG A CA 1
ATOM 2130 C C . ARG A 1 271 ? -12.693 -13.623 15.665 1.00 96.88 271 ARG A C 1
ATOM 2132 O O . ARG A 1 271 ? -11.470 -13.544 15.704 1.00 96.88 271 ARG A O 1
ATOM 2139 N N . PRO A 1 272 ? -13.337 -14.802 15.798 1.00 94.56 272 PRO A N 1
ATOM 2140 C CA . PRO A 1 272 ? -12.649 -16.026 16.225 1.00 94.56 272 PRO A CA 1
ATOM 2141 C C . PRO A 1 272 ? -11.486 -16.467 15.326 1.00 94.56 272 PRO A C 1
ATOM 2143 O O . PRO A 1 272 ? -10.527 -17.050 15.815 1.00 94.56 272 PRO A O 1
ATOM 2146 N N . HIS A 1 273 ? -11.550 -16.177 14.023 1.00 93.31 273 HIS A N 1
ATOM 2147 C CA . HIS A 1 273 ? -10.484 -16.515 13.074 1.00 93.31 273 HIS A CA 1
ATOM 2148 C C . HIS A 1 273 ? -9.289 -15.547 13.123 1.00 93.31 273 HIS A C 1
ATOM 2150 O O . HIS A 1 273 ? -8.250 -15.839 12.539 1.00 93.31 273 HIS A O 1
ATOM 2156 N N . ILE A 1 274 ? -9.410 -14.411 13.821 1.00 95.38 274 ILE A N 1
ATOM 2157 C CA . ILE A 1 274 ? -8.319 -13.454 14.013 1.00 95.38 274 ILE A CA 1
ATOM 2158 C C . ILE A 1 274 ? -7.541 -13.875 15.253 1.00 95.38 274 ILE A C 1
ATOM 2160 O O . ILE A 1 274 ? -7.876 -13.513 16.382 1.00 95.38 274 ILE A O 1
ATOM 2164 N N . THR A 1 275 ? -6.495 -14.659 15.038 1.00 94.31 275 THR A N 1
ATOM 2165 C CA . THR A 1 275 ? -5.610 -15.149 16.100 1.00 94.31 275 THR A CA 1
ATOM 2166 C C . THR A 1 275 ? -4.186 -14.665 15.867 1.00 94.31 275 THR A C 1
ATOM 2168 O O . THR A 1 275 ? -3.840 -14.249 14.759 1.00 94.31 275 THR A O 1
ATOM 2171 N N . ARG A 1 276 ? -3.335 -14.745 16.897 1.00 92.56 276 ARG A N 1
ATOM 2172 C CA . ARG A 1 276 ? -1.915 -14.376 16.789 1.00 92.56 276 ARG A CA 1
ATOM 2173 C C . ARG A 1 276 ? -1.214 -15.093 15.630 1.00 92.56 276 ARG A C 1
ATOM 2175 O O . ARG A 1 276 ? -0.411 -14.486 14.935 1.00 92.56 276 ARG A O 1
ATOM 2182 N N . ASN A 1 277 ? -1.562 -16.360 15.421 1.00 89.56 277 ASN A N 1
ATOM 2183 C CA . ASN A 1 277 ? -0.937 -17.226 14.425 1.00 89.56 277 ASN A CA 1
ATOM 2184 C C . ASN A 1 277 ? -1.701 -17.241 13.091 1.00 89.56 277 ASN A C 1
ATOM 2186 O O . ASN A 1 277 ? -1.324 -17.982 12.189 1.00 89.56 277 ASN A O 1
ATOM 2190 N N . SER A 1 278 ? -2.787 -16.470 12.966 1.00 91.06 278 SER A N 1
ATOM 2191 C CA . SER A 1 278 ? -3.511 -16.357 11.700 1.00 91.06 278 SER A CA 1
ATOM 2192 C C . SER A 1 278 ? -2.697 -15.565 10.677 1.00 91.06 278 SER A C 1
ATOM 2194 O O . SER A 1 278 ? -1.962 -14.636 11.016 1.00 91.06 278 SER A O 1
ATOM 2196 N N . ASP A 1 279 ? -2.873 -15.901 9.407 1.00 90.75 279 ASP A N 1
ATOM 2197 C CA . ASP A 1 279 ? -2.315 -15.186 8.263 1.00 90.75 279 ASP A CA 1
ATOM 2198 C C . ASP A 1 279 ? -3.187 -13.999 7.827 1.00 90.75 279 ASP A C 1
ATOM 2200 O O . ASP A 1 279 ? -2.897 -13.372 6.813 1.00 90.75 279 ASP A O 1
ATOM 2204 N N . TYR A 1 280 ? -4.223 -13.641 8.593 1.00 95.75 280 TYR A N 1
ATOM 2205 C CA . TYR A 1 280 ? -5.192 -12.603 8.231 1.00 95.75 280 TYR A CA 1
ATOM 2206 C C . TYR A 1 280 ? -4.527 -11.286 7.806 1.00 95.75 280 TYR A C 1
ATOM 2208 O O . TYR A 1 280 ? -4.906 -10.668 6.812 1.00 95.75 280 TYR A O 1
ATOM 2216 N N . PHE A 1 281 ? -3.486 -10.867 8.531 1.00 97.38 281 PHE A N 1
ATOM 2217 C CA . PHE A 1 281 ? -2.788 -9.615 8.250 1.00 97.38 281 PHE A CA 1
ATOM 2218 C C . PHE A 1 281 ? -1.887 -9.665 7.003 1.00 97.38 281 PHE A C 1
ATOM 2220 O O . PHE A 1 281 ? -1.491 -8.607 6.509 1.00 97.38 281 PHE A O 1
ATOM 2227 N N . SER A 1 282 ? -1.623 -10.847 6.436 1.00 97.00 282 SER A N 1
ATOM 2228 C CA . SER A 1 282 ? -0.937 -10.993 5.141 1.00 97.00 282 SER A CA 1
ATOM 2229 C C . SER A 1 282 ? -1.741 -10.403 3.977 1.00 97.00 282 SER A C 1
ATOM 2231 O O . SER A 1 282 ? -1.171 -9.992 2.962 1.00 97.00 282 SER A O 1
ATOM 2233 N N . ALA A 1 283 ? -3.065 -10.280 4.130 1.00 97.19 283 ALA A N 1
ATOM 2234 C CA . ALA A 1 283 ? -3.945 -9.674 3.134 1.00 97.19 283 ALA A CA 1
ATOM 2235 C C . ALA A 1 283 ? -3.585 -8.208 2.828 1.00 97.19 283 ALA A C 1
ATOM 2237 O O . ALA A 1 283 ? -3.840 -7.728 1.725 1.00 97.19 283 ALA A O 1
ATOM 2238 N N . PHE A 1 284 ? -2.940 -7.517 3.774 1.00 98.06 284 PHE A N 1
ATOM 2239 C CA . PHE A 1 284 ? -2.496 -6.128 3.634 1.00 98.06 284 PHE A CA 1
ATOM 2240 C C . PHE A 1 284 ? -1.117 -5.975 2.982 1.00 98.06 284 PHE A C 1
ATOM 2242 O O . PHE A 1 284 ? -0.676 -4.850 2.761 1.00 98.06 284 PHE A O 1
ATOM 2249 N N . ILE A 1 285 ? -0.423 -7.074 2.685 1.00 97.94 285 ILE A N 1
ATOM 2250 C CA . ILE A 1 285 ? 0.886 -7.047 2.032 1.00 97.94 285 ILE A CA 1
ATOM 2251 C C . ILE A 1 285 ? 0.733 -7.376 0.551 1.00 97.94 285 ILE A C 1
ATOM 2253 O O . ILE A 1 285 ? 0.092 -8.363 0.192 1.00 97.94 285 ILE A O 1
ATOM 2257 N N . SER A 1 286 ? 1.327 -6.569 -0.325 1.00 96.75 286 SER A N 1
ATOM 2258 C CA . SER A 1 286 ? 1.262 -6.759 -1.776 1.00 96.75 286 SER A CA 1
ATOM 2259 C C . SER A 1 286 ? 2.542 -6.306 -2.462 1.00 96.75 286 SER A C 1
ATOM 2261 O O . SER A 1 286 ? 3.230 -5.419 -1.969 1.00 96.75 286 SER A O 1
ATOM 2263 N N . GLU A 1 287 ? 2.783 -6.848 -3.651 1.00 96.38 287 GLU A N 1
ATOM 2264 C CA . GLU A 1 287 ? 3.834 -6.422 -4.585 1.00 96.38 287 GLU A CA 1
ATOM 2265 C C . GLU A 1 287 ? 3.807 -4.930 -4.939 1.00 96.38 287 GLU A C 1
ATOM 2267 O O . GLU A 1 287 ? 4.824 -4.385 -5.346 1.00 96.38 287 GLU A O 1
ATOM 2272 N N . HIS A 1 288 ? 2.683 -4.235 -4.730 1.00 97.75 288 HIS A N 1
ATOM 2273 C CA . HIS A 1 288 ? 2.610 -2.778 -4.860 1.00 97.75 288 HIS A CA 1
ATOM 2274 C C . HIS A 1 288 ? 3.610 -2.021 -3.972 1.00 97.75 288 HIS A C 1
ATOM 2276 O O . HIS A 1 288 ? 3.862 -0.850 -4.238 1.00 97.75 288 HIS A O 1
ATOM 2282 N N . TYR A 1 289 ? 4.152 -2.652 -2.926 1.00 96.50 289 TYR A N 1
ATOM 2283 C CA . TYR A 1 289 ? 5.157 -2.054 -2.041 1.00 96.50 289 TYR A CA 1
ATOM 2284 C C . TYR A 1 289 ? 6.591 -2.112 -2.591 1.00 96.50 289 TYR A C 1
ATOM 2286 O O . TYR A 1 289 ? 7.493 -1.537 -1.980 1.00 96.50 289 TYR A O 1
ATOM 2294 N N . ASP A 1 290 ? 6.797 -2.783 -3.725 1.00 95.81 290 ASP A N 1
ATOM 2295 C CA . ASP A 1 290 ? 8.081 -2.854 -4.413 1.00 95.81 290 ASP A CA 1
ATOM 2296 C C . ASP A 1 290 ? 8.241 -1.658 -5.360 1.00 95.81 290 ASP A C 1
ATOM 2298 O O . ASP A 1 290 ? 7.518 -1.536 -6.348 1.00 95.81 290 ASP A O 1
ATOM 2302 N N . GLU A 1 291 ? 9.192 -0.768 -5.082 1.00 92.62 291 GLU A N 1
ATOM 2303 C CA . GLU A 1 291 ? 9.365 0.476 -5.849 1.00 92.62 291 GLU A CA 1
ATOM 2304 C C . GLU A 1 291 ? 10.038 0.289 -7.205 1.00 92.62 291 GLU A C 1
ATOM 2306 O O . GLU A 1 291 ? 9.998 1.197 -8.033 1.00 92.62 291 GLU A O 1
ATOM 2311 N N . ALA A 1 292 ? 10.676 -0.857 -7.454 1.00 92.94 292 ALA A N 1
ATOM 2312 C CA . ALA A 1 292 ? 11.187 -1.138 -8.789 1.00 92.94 292 ALA A CA 1
ATOM 2313 C C . ALA A 1 292 ? 10.051 -1.594 -9.713 1.00 92.94 292 ALA A C 1
ATOM 2315 O O . ALA A 1 292 ? 10.059 -1.265 -10.899 1.00 92.94 292 ALA A O 1
ATOM 2316 N N . LEU A 1 293 ? 9.062 -2.326 -9.184 1.00 94.81 293 LEU A N 1
ATOM 2317 C CA . LEU A 1 293 ? 7.882 -2.745 -9.948 1.00 94.81 293 LEU A CA 1
ATOM 2318 C C . LEU A 1 293 ? 6.792 -1.660 -10.006 1.00 94.81 293 LEU A C 1
ATOM 2320 O O . LEU A 1 293 ? 6.146 -1.504 -11.049 1.00 94.81 293 LEU A O 1
ATOM 2324 N N . ASN A 1 294 ? 6.608 -0.914 -8.913 1.00 95.38 294 ASN A N 1
ATOM 2325 C CA . ASN A 1 294 ? 5.693 0.217 -8.764 1.00 95.38 294 ASN A CA 1
ATOM 2326 C C . ASN A 1 294 ? 6.490 1.540 -8.712 1.00 95.38 294 ASN A C 1
ATOM 2328 O O . ASN A 1 294 ? 6.786 2.046 -7.625 1.00 95.38 294 ASN A O 1
ATOM 2332 N N . PRO A 1 295 ? 6.896 2.073 -9.880 1.00 91.12 295 PRO A N 1
ATOM 2333 C CA . PRO A 1 295 ? 7.982 3.040 -9.988 1.00 91.12 295 PRO A CA 1
ATOM 2334 C C . PRO A 1 295 ? 7.683 4.362 -9.288 1.00 91.12 295 PRO A C 1
ATOM 2336 O O . PRO A 1 295 ? 6.566 4.877 -9.340 1.00 91.12 295 PRO A O 1
ATOM 2339 N N . CYS A 1 296 ? 8.718 4.954 -8.698 1.00 89.31 296 CYS A N 1
ATOM 2340 C CA . CYS A 1 296 ? 8.659 6.290 -8.114 1.00 89.31 296 CYS A CA 1
ATOM 2341 C C . CYS A 1 296 ? 8.767 7.391 -9.177 1.00 89.31 296 CYS A C 1
ATOM 2343 O O . CYS A 1 296 ? 9.392 7.221 -10.231 1.00 89.31 296 CYS A O 1
ATOM 2345 N N . VAL A 1 297 ? 8.225 8.566 -8.854 1.00 86.06 297 VAL A N 1
ATOM 2346 C CA . VAL A 1 297 ? 8.497 9.808 -9.580 1.00 86.06 297 VAL A CA 1
ATOM 2347 C C . VAL A 1 297 ? 9.767 10.428 -9.017 1.00 86.06 297 VAL A C 1
ATOM 2349 O O . VAL A 1 297 ? 9.835 10.764 -7.836 1.00 86.06 297 VAL A O 1
ATOM 2352 N N . PHE A 1 298 ? 10.758 10.630 -9.880 1.00 81.75 298 PHE A N 1
ATOM 2353 C CA . PHE A 1 298 ? 12.031 11.247 -9.508 1.00 81.75 298 PHE A CA 1
ATOM 2354 C C . PHE A 1 298 ? 12.144 12.682 -10.032 1.00 81.75 298 PHE A C 1
ATOM 2356 O O . PHE A 1 298 ? 11.625 13.020 -11.106 1.00 81.75 298 PHE A O 1
ATOM 2363 N N . GLU A 1 299 ? 12.884 13.535 -9.325 1.00 78.50 299 GLU A N 1
ATOM 2364 C CA . GLU A 1 299 ? 13.297 14.842 -9.845 1.00 78.50 299 GLU A CA 1
ATOM 2365 C C . GLU A 1 299 ? 14.105 14.717 -11.154 1.00 78.50 299 GLU A C 1
ATOM 2367 O O . GLU A 1 299 ? 14.882 13.774 -11.317 1.00 78.50 299 GLU A O 1
ATOM 2372 N N . PRO A 1 300 ? 13.984 15.671 -12.100 1.00 79.12 300 PRO A N 1
ATOM 2373 C CA . PRO A 1 300 ? 14.670 15.597 -13.393 1.00 79.12 300 PRO A CA 1
ATOM 2374 C C . PRO A 1 300 ? 16.179 15.324 -13.306 1.00 79.12 300 PRO A C 1
ATOM 2376 O O . PRO A 1 300 ? 16.708 14.570 -14.122 1.00 79.12 300 PRO A O 1
ATOM 2379 N N . ILE A 1 301 ? 16.856 15.893 -12.302 1.00 76.00 301 ILE A N 1
ATOM 2380 C CA . ILE A 1 301 ? 18.311 15.794 -12.136 1.00 76.00 301 ILE A CA 1
ATOM 2381 C C . ILE A 1 301 ? 18.786 14.391 -11.727 1.00 76.00 301 ILE A C 1
ATOM 2383 O O . ILE A 1 301 ? 19.878 13.983 -12.116 1.00 76.00 301 ILE A O 1
ATOM 2387 N N . SER A 1 302 ? 17.977 13.619 -10.992 1.00 76.44 302 SER A N 1
ATOM 2388 C CA . SER A 1 302 ? 18.358 12.280 -10.517 1.00 76.44 302 SER A CA 1
ATOM 2389 C C . SER A 1 302 ? 18.002 11.170 -11.510 1.00 76.44 302 SER A C 1
ATOM 2391 O O . SER A 1 302 ? 18.655 10.124 -11.529 1.00 76.44 302 SER A O 1
ATOM 2393 N N . ARG A 1 303 ? 17.027 11.402 -12.404 1.00 83.12 303 ARG A N 1
ATOM 2394 C CA . ARG A 1 303 ? 16.522 10.396 -13.362 1.00 83.12 303 ARG A CA 1
ATOM 2395 C C . ARG A 1 303 ? 17.615 9.738 -14.198 1.00 83.12 303 ARG A C 1
ATOM 2397 O O . ARG A 1 303 ? 17.622 8.518 -14.345 1.00 83.12 303 ARG A O 1
ATOM 2404 N N . GLY A 1 304 ? 18.523 10.533 -14.769 1.00 83.44 304 GLY A N 1
ATOM 2405 C CA . GLY A 1 304 ? 19.572 10.019 -15.658 1.00 83.44 304 GLY A CA 1
ATOM 2406 C C . GLY A 1 304 ? 20.494 9.028 -14.950 1.00 83.44 304 GLY A C 1
ATOM 2407 O O . GLY A 1 304 ? 20.802 7.961 -15.477 1.00 83.44 304 GLY A O 1
ATOM 2408 N N . GLN A 1 305 ? 20.872 9.342 -13.716 1.00 82.38 305 GLN A N 1
ATOM 2409 C CA . GLN A 1 305 ? 21.722 8.474 -12.922 1.00 82.38 305 GLN A CA 1
ATOM 2410 C C . GLN A 1 305 ? 20.993 7.234 -12.418 1.00 82.38 305 GLN A C 1
ATOM 2412 O O . GLN A 1 305 ? 21.563 6.148 -12.472 1.00 82.38 305 GLN A O 1
ATOM 2417 N N . ILE A 1 306 ? 19.752 7.365 -11.950 1.00 84.88 306 ILE A N 1
ATOM 2418 C CA . ILE A 1 306 ? 18.985 6.200 -11.501 1.00 84.88 306 ILE A CA 1
ATOM 2419 C C . ILE A 1 306 ? 18.824 5.224 -12.669 1.00 84.88 306 ILE A C 1
ATOM 2421 O O . ILE A 1 306 ? 19.123 4.044 -12.513 1.00 84.88 306 ILE A O 1
ATOM 2425 N N . ARG A 1 307 ? 18.511 5.715 -13.879 1.00 88.69 307 ARG A N 1
ATOM 2426 C CA . ARG A 1 307 ? 18.528 4.891 -15.101 1.00 88.69 307 ARG A CA 1
ATOM 2427 C C . ARG A 1 307 ? 19.878 4.203 -15.317 1.00 88.69 307 ARG A C 1
ATOM 2429 O O . ARG A 1 307 ? 19.901 3.010 -15.598 1.00 88.69 307 ARG A O 1
ATOM 2436 N N . ASN A 1 308 ? 21.001 4.905 -15.146 1.00 87.12 308 ASN A N 1
ATOM 2437 C CA . ASN A 1 308 ? 22.333 4.292 -15.257 1.00 87.12 308 ASN A CA 1
ATOM 2438 C C . ASN A 1 308 ? 22.541 3.151 -14.245 1.00 87.12 308 ASN A C 1
ATOM 2440 O O . ASN A 1 308 ? 23.126 2.130 -14.600 1.00 87.12 308 ASN A O 1
ATOM 2444 N N . ILE A 1 309 ? 22.059 3.302 -13.010 1.00 86.56 309 ILE A N 1
ATOM 2445 C CA . ILE A 1 309 ? 22.176 2.283 -11.955 1.00 86.56 309 ILE A CA 1
ATOM 2446 C C . ILE A 1 309 ? 21.301 1.072 -12.275 1.00 86.56 309 ILE A C 1
ATOM 2448 O O . ILE A 1 309 ? 21.789 -0.056 -12.226 1.00 86.56 309 ILE A O 1
ATOM 2452 N N . VAL A 1 310 ? 20.057 1.296 -12.704 1.00 91.00 310 VAL A N 1
ATOM 2453 C CA . VAL A 1 310 ? 19.167 0.225 -13.175 1.00 91.00 310 VAL A CA 1
ATOM 2454 C C . VAL A 1 310 ? 19.808 -0.548 -14.332 1.00 91.00 310 VAL A C 1
ATOM 2456 O O . VAL A 1 310 ? 19.841 -1.775 -14.292 1.00 91.00 310 VAL A O 1
ATOM 2459 N N . ARG A 1 311 ? 20.405 0.138 -15.320 1.00 91.62 311 ARG A N 1
ATOM 2460 C CA . ARG A 1 311 ? 21.139 -0.527 -16.416 1.00 91.62 311 ARG A CA 1
ATOM 2461 C C . ARG A 1 311 ? 22.337 -1.323 -15.921 1.00 91.62 311 ARG A C 1
ATOM 2463 O O . ARG A 1 311 ? 22.549 -2.447 -16.362 1.00 91.62 311 ARG A O 1
ATOM 2470 N N . LYS A 1 312 ? 23.129 -0.752 -15.012 1.00 90.31 312 LYS A N 1
ATOM 2471 C CA . LYS A 1 312 ? 24.303 -1.426 -14.443 1.00 90.31 312 LYS A CA 1
ATOM 2472 C C . LYS A 1 312 ? 23.913 -2.723 -13.730 1.00 90.31 312 LYS A C 1
ATOM 2474 O O . LYS A 1 312 ? 24.650 -3.699 -13.805 1.00 90.31 312 LYS A O 1
ATOM 2479 N N . ASN A 1 313 ? 22.747 -2.739 -13.089 1.00 91.19 313 ASN A N 1
ATOM 2480 C CA . ASN A 1 313 ? 22.214 -3.893 -12.370 1.00 91.19 313 ASN A CA 1
ATOM 2481 C C . ASN A 1 313 ? 21.233 -4.729 -13.204 1.00 91.19 313 ASN A C 1
ATOM 2483 O O . ASN A 1 313 ? 20.479 -5.518 -12.636 1.00 91.19 313 ASN A O 1
ATOM 2487 N N . ARG A 1 314 ? 21.234 -4.584 -14.536 1.00 93.00 314 ARG A N 1
ATOM 2488 C CA . ARG A 1 314 ? 20.242 -5.204 -15.421 1.00 93.00 314 ARG A CA 1
ATOM 2489 C C . ARG A 1 314 ? 20.065 -6.699 -15.174 1.00 93.00 314 ARG A C 1
ATOM 2491 O O . ARG A 1 314 ? 18.960 -7.141 -14.877 1.00 93.00 314 ARG A O 1
ATOM 2498 N N . ASP A 1 315 ? 21.146 -7.467 -15.277 1.00 92.12 315 ASP A N 1
ATOM 2499 C CA . ASP A 1 315 ? 21.088 -8.929 -15.169 1.00 92.12 315 ASP A CA 1
ATOM 2500 C C . ASP A 1 315 ? 20.631 -9.375 -13.776 1.00 92.12 315 ASP A C 1
ATOM 2502 O O . ASP A 1 315 ? 19.894 -10.352 -13.636 1.00 92.12 315 ASP A O 1
ATOM 2506 N N . THR A 1 316 ? 21.023 -8.622 -12.746 1.00 92.94 316 THR A N 1
ATOM 2507 C CA . THR A 1 316 ? 20.568 -8.816 -11.369 1.00 92.94 316 THR A CA 1
ATOM 2508 C C . THR A 1 316 ? 19.066 -8.608 -11.253 1.00 92.94 316 THR A C 1
ATOM 2510 O O . THR A 1 316 ? 18.368 -9.474 -10.738 1.00 92.94 316 THR A O 1
ATOM 2513 N N . LEU A 1 317 ? 18.547 -7.492 -11.758 1.00 94.31 317 LEU A N 1
ATOM 2514 C CA . LEU A 1 317 ? 17.124 -7.175 -11.670 1.00 94.31 317 LEU A CA 1
ATOM 2515 C C . LEU A 1 317 ? 16.277 -8.169 -12.469 1.00 94.31 317 LEU A C 1
ATOM 2517 O O . LEU A 1 317 ? 15.271 -8.658 -11.957 1.00 94.31 317 LEU A O 1
ATOM 2521 N N . LEU A 1 318 ? 16.719 -8.541 -13.675 1.00 94.38 318 LEU A N 1
ATOM 2522 C CA . LEU A 1 318 ? 16.047 -9.557 -14.486 1.00 94.38 318 LEU A CA 1
ATOM 2523 C C . LEU A 1 318 ? 15.971 -10.894 -13.749 1.00 94.38 318 LEU A C 1
ATOM 2525 O O . LEU A 1 318 ? 14.880 -11.428 -13.586 1.00 94.38 318 LEU A O 1
ATOM 2529 N N . ARG A 1 319 ? 17.094 -11.413 -13.239 1.00 93.31 319 ARG A N 1
ATOM 2530 C CA . ARG A 1 319 ? 17.097 -12.687 -12.498 1.00 93.31 319 ARG A CA 1
ATOM 2531 C C . ARG A 1 319 ? 16.306 -12.611 -11.199 1.00 93.31 319 ARG A C 1
ATOM 2533 O O . ARG A 1 319 ? 15.680 -13.591 -10.819 1.00 93.31 319 ARG A O 1
ATOM 2540 N N . PHE A 1 320 ? 16.322 -11.473 -10.510 1.00 93.25 320 PHE A N 1
ATOM 2541 C CA . PHE A 1 320 ? 15.596 -11.324 -9.254 1.00 93.25 320 PHE A CA 1
ATOM 2542 C C . PHE A 1 320 ? 14.076 -11.346 -9.459 1.00 93.25 320 PHE A C 1
ATOM 2544 O O . PHE A 1 320 ? 13.382 -12.052 -8.733 1.00 93.25 320 PHE A O 1
ATOM 2551 N N . TYR A 1 321 ? 13.557 -10.609 -10.448 1.00 93.88 321 TYR A N 1
ATOM 2552 C CA . TYR A 1 321 ? 12.110 -10.490 -10.673 1.00 93.88 321 TYR A CA 1
ATOM 2553 C C . TYR A 1 321 ? 11.526 -11.573 -11.585 1.00 93.88 321 TYR A C 1
ATOM 2555 O O . TYR A 1 321 ? 10.367 -11.952 -11.414 1.00 93.88 321 TYR A O 1
ATOM 2563 N N . ALA A 1 322 ? 12.298 -12.077 -12.549 1.00 92.25 322 ALA A N 1
ATOM 2564 C CA . ALA A 1 322 ? 11.858 -13.144 -13.447 1.00 92.25 322 ALA A CA 1
ATOM 2565 C C . ALA A 1 322 ? 12.232 -14.548 -12.936 1.00 92.25 322 ALA A C 1
ATOM 2567 O O . ALA A 1 322 ? 11.629 -15.531 -13.363 1.00 92.25 322 ALA A O 1
ATOM 2568 N N . GLY A 1 323 ? 13.196 -14.666 -12.015 1.00 89.81 323 GLY A N 1
ATOM 2569 C CA . GLY A 1 323 ? 13.748 -15.961 -11.611 1.00 89.81 323 GLY A CA 1
ATOM 2570 C C . GLY A 1 323 ? 14.419 -16.662 -12.793 1.00 89.81 323 GLY A C 1
ATOM 2571 O O . GLY A 1 323 ? 15.112 -16.023 -13.582 1.00 89.81 323 GLY A O 1
ATOM 2572 N N . ASP A 1 324 ? 14.167 -17.963 -12.935 1.00 89.38 324 ASP A N 1
ATOM 2573 C CA . ASP A 1 324 ? 14.599 -18.764 -14.093 1.00 89.38 324 ASP A CA 1
ATOM 2574 C C . ASP A 1 324 ? 13.561 -18.778 -15.234 1.00 89.38 324 ASP A C 1
ATOM 2576 O O . ASP A 1 324 ? 13.778 -19.381 -16.289 1.00 89.38 324 ASP A O 1
ATOM 2580 N N . ASP A 1 325 ? 12.423 -18.104 -15.047 1.00 91.69 325 ASP A N 1
ATOM 2581 C CA . ASP A 1 325 ? 11.335 -18.071 -16.016 1.00 91.69 325 ASP A CA 1
ATOM 2582 C C . ASP A 1 325 ? 11.630 -17.064 -17.134 1.00 91.69 325 ASP A C 1
ATOM 2584 O O . ASP A 1 325 ? 11.385 -15.858 -17.029 1.00 91.69 325 ASP A O 1
ATOM 2588 N N . ARG A 1 326 ? 12.137 -17.583 -18.255 1.00 89.38 326 ARG A N 1
ATOM 2589 C CA . ARG A 1 326 ? 12.459 -16.779 -19.441 1.00 89.38 326 ARG A CA 1
ATOM 2590 C C . ARG A 1 326 ? 11.253 -16.047 -20.026 1.00 89.38 326 ARG A C 1
ATOM 2592 O O . ARG A 1 326 ? 11.452 -15.028 -20.679 1.00 89.38 326 ARG A O 1
ATOM 2599 N N . THR A 1 327 ? 10.023 -16.509 -19.788 1.00 90.94 327 THR A N 1
ATOM 2600 C CA . THR A 1 327 ? 8.821 -15.818 -20.289 1.00 90.94 327 THR A CA 1
ATOM 2601 C C . THR A 1 327 ? 8.608 -14.466 -19.597 1.00 90.94 327 THR A C 1
ATOM 2603 O O . THR A 1 327 ? 8.067 -13.538 -20.200 1.00 90.94 327 THR A O 1
ATOM 2606 N N . LYS A 1 328 ? 9.124 -14.313 -18.370 1.00 92.75 328 LYS A N 1
ATOM 2607 C CA . LYS A 1 328 ? 9.087 -13.069 -17.586 1.00 92.75 328 LYS A CA 1
ATOM 2608 C C . LYS A 1 328 ? 10.265 -12.134 -17.869 1.00 92.75 328 LYS A C 1
ATOM 2610 O O . LYS A 1 328 ? 10.235 -10.970 -17.485 1.00 92.75 328 LYS A O 1
ATOM 2615 N N . MET A 1 329 ? 11.303 -12.597 -18.567 1.00 93.12 329 MET A N 1
ATOM 2616 C CA . MET A 1 329 ? 12.465 -11.779 -18.943 1.00 93.12 329 MET A CA 1
ATOM 2617 C C . MET A 1 329 ? 12.201 -10.962 -20.217 1.00 93.12 329 MET A C 1
ATOM 2619 O O . MET A 1 329 ? 13.022 -10.943 -21.130 1.00 93.12 329 MET A O 1
ATOM 2623 N N . THR A 1 330 ? 11.042 -10.307 -20.304 1.00 92.06 330 THR A N 1
ATOM 2624 C CA . THR A 1 330 ? 10.610 -9.567 -21.498 1.00 92.06 330 THR A CA 1
ATOM 2625 C C . THR A 1 330 ? 10.172 -8.143 -21.148 1.00 92.06 330 THR A C 1
ATOM 2627 O O . THR A 1 330 ? 9.642 -7.923 -20.054 1.00 92.06 330 THR A O 1
ATOM 2630 N N . PRO A 1 331 ? 10.335 -7.160 -22.057 1.00 93.19 331 PRO A N 1
ATOM 2631 C CA . PRO A 1 331 ? 9.816 -5.808 -21.844 1.00 93.19 331 PRO A CA 1
ATOM 2632 C C . PRO A 1 331 ? 8.311 -5.800 -21.550 1.00 93.19 331 PRO A C 1
ATOM 2634 O O . PRO A 1 331 ? 7.850 -5.041 -20.699 1.00 93.19 331 PRO A O 1
ATOM 2637 N N . GLN A 1 332 ? 7.557 -6.666 -22.237 1.00 93.25 332 GLN A N 1
ATOM 2638 C CA . GLN A 1 332 ? 6.106 -6.788 -22.120 1.00 93.25 332 GLN A CA 1
ATOM 2639 C C . GLN A 1 332 ? 5.693 -7.190 -20.70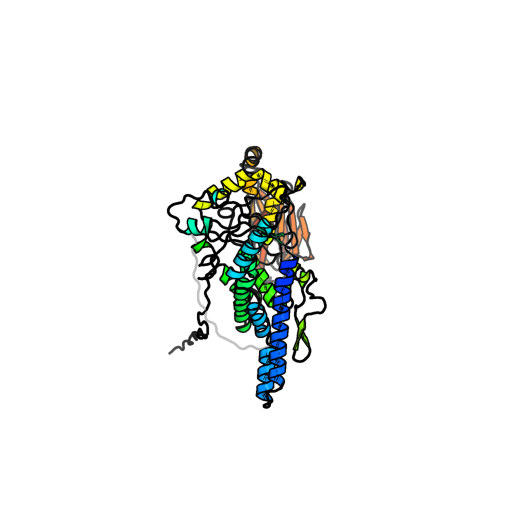6 1.00 93.25 332 GLN A C 1
ATOM 2641 O O . GLN A 1 332 ? 4.845 -6.519 -20.126 1.00 93.25 332 GLN A O 1
ATOM 2646 N N . TYR A 1 333 ? 6.344 -8.203 -20.120 1.00 95.19 333 TYR A N 1
ATOM 2647 C CA . TYR A 1 333 ? 6.058 -8.630 -18.750 1.00 95.19 333 TYR A CA 1
ATOM 2648 C C . TYR A 1 333 ? 6.190 -7.471 -17.755 1.00 95.19 333 TYR A C 1
ATOM 2650 O O . TYR A 1 333 ? 5.271 -7.209 -16.983 1.00 95.19 333 TYR A O 1
ATOM 2658 N N . PHE A 1 334 ? 7.306 -6.734 -17.793 1.00 95.19 334 PHE A N 1
ATOM 2659 C CA . PHE A 1 334 ? 7.517 -5.614 -16.872 1.00 95.19 334 PHE A CA 1
ATOM 2660 C C . PHE A 1 334 ? 6.555 -4.446 -17.136 1.00 95.19 334 PHE A C 1
ATOM 2662 O O . PHE A 1 334 ? 6.096 -3.819 -16.184 1.00 95.19 334 PHE A O 1
ATOM 2669 N N . ALA A 1 335 ? 6.205 -4.172 -18.397 1.00 92.56 335 ALA A N 1
ATOM 2670 C CA . ALA A 1 335 ? 5.254 -3.116 -18.744 1.00 92.56 335 ALA A CA 1
ATOM 2671 C C . ALA A 1 335 ? 3.834 -3.445 -18.253 1.00 92.56 335 ALA A C 1
ATOM 2673 O O . ALA A 1 335 ? 3.170 -2.606 -17.640 1.00 92.56 335 ALA A O 1
ATOM 2674 N N . GLU A 1 336 ? 3.380 -4.681 -18.473 1.00 94.38 336 GLU A N 1
ATOM 2675 C CA . GLU A 1 336 ? 2.103 -5.181 -17.958 1.00 94.38 336 GLU A CA 1
ATOM 2676 C C . GLU A 1 336 ? 2.086 -5.168 -16.434 1.00 94.38 336 GLU A C 1
ATOM 2678 O O . GLU A 1 336 ? 1.100 -4.734 -15.836 1.00 94.38 336 GLU A O 1
ATOM 2683 N N . LYS A 1 337 ? 3.201 -5.561 -15.807 1.00 95.12 337 LYS A N 1
ATOM 2684 C CA . LYS A 1 337 ? 3.341 -5.551 -14.355 1.00 95.12 337 LYS A CA 1
ATOM 2685 C C . LYS A 1 337 ? 3.187 -4.149 -13.782 1.00 95.12 337 LYS A C 1
ATOM 2687 O O . LYS A 1 337 ? 2.335 -3.940 -12.925 1.00 95.12 337 LYS A O 1
ATOM 2692 N N . SER A 1 338 ? 3.932 -3.166 -14.279 1.00 93.06 338 SER A N 1
ATOM 2693 C CA . SER A 1 338 ? 3.800 -1.790 -13.792 1.00 93.06 338 SER A CA 1
ATOM 2694 C C . SER A 1 338 ? 2.413 -1.203 -14.077 1.00 93.06 338 SER A C 1
ATOM 2696 O O . SER A 1 338 ? 1.862 -0.505 -13.228 1.00 93.06 338 SER A O 1
ATOM 2698 N N . LYS A 1 339 ? 1.789 -1.531 -15.220 1.00 93.50 339 LYS A N 1
ATOM 2699 C CA . LYS A 1 339 ? 0.403 -1.125 -15.515 1.00 93.50 339 LYS A CA 1
ATOM 2700 C C . LYS A 1 339 ? -0.593 -1.724 -14.519 1.00 93.50 339 LYS A C 1
ATOM 2702 O O . LYS A 1 339 ? -1.486 -1.017 -14.056 1.00 93.50 339 LYS A O 1
ATOM 2707 N N . GLN A 1 340 ? -0.443 -3.003 -14.180 1.00 95.06 340 GLN A N 1
ATOM 2708 C CA . GLN A 1 340 ? -1.260 -3.673 -13.168 1.00 95.06 340 GLN A CA 1
ATOM 2709 C C . GLN A 1 340 ? -1.111 -2.987 -11.803 1.00 95.06 340 GLN A C 1
ATOM 2711 O O . GLN A 1 340 ? -2.109 -2.756 -11.119 1.00 95.06 340 GLN A O 1
ATOM 2716 N N . LEU A 1 341 ? 0.120 -2.629 -11.428 1.00 96.38 341 LEU A N 1
ATOM 2717 C CA . LEU A 1 341 ? 0.432 -2.013 -10.138 1.00 96.38 341 LEU A CA 1
ATOM 2718 C C . LEU A 1 341 ? 0.028 -0.540 -10.030 1.00 96.38 341 LEU A C 1
ATOM 2720 O O . LEU A 1 341 ? -0.061 -0.041 -8.916 1.00 96.38 341 LEU A O 1
ATOM 2724 N N . ALA A 1 342 ? -0.316 0.133 -11.131 1.00 95.69 342 ALA A N 1
ATOM 2725 C CA . ALA A 1 342 ? -0.818 1.511 -11.100 1.00 95.69 342 ALA A CA 1
ATOM 2726 C C . ALA A 1 342 ? -2.199 1.656 -10.425 1.00 95.69 342 ALA A C 1
ATOM 2728 O O . ALA A 1 342 ? -2.633 2.760 -10.093 1.00 95.69 342 ALA A O 1
ATOM 2729 N N . THR A 1 343 ? -2.899 0.543 -10.190 1.00 96.31 343 THR A N 1
ATOM 2730 C CA . THR A 1 343 ? -4.103 0.488 -9.351 1.00 96.31 343 THR A CA 1
ATOM 2731 C C . THR A 1 343 ? -3.945 -0.596 -8.296 1.00 96.31 343 THR A C 1
ATOM 2733 O O . THR A 1 343 ? -3.290 -1.612 -8.523 1.00 96.31 343 THR A O 1
ATOM 2736 N N . TYR A 1 344 ? -4.580 -0.428 -7.141 1.00 96.75 344 TYR A N 1
ATOM 2737 C CA . TYR A 1 344 ? -4.632 -1.461 -6.119 1.00 96.75 344 TYR A CA 1
ATOM 2738 C C . TYR A 1 344 ? -5.769 -2.420 -6.468 1.00 96.75 344 TYR A C 1
ATOM 2740 O O . TYR A 1 344 ? -6.903 -2.235 -6.034 1.00 96.75 344 TYR A O 1
ATOM 2748 N N . TYR A 1 345 ? -5.469 -3.418 -7.305 1.00 95.88 345 TYR A N 1
ATOM 2749 C CA . TYR A 1 345 ? -6.439 -4.421 -7.769 1.00 95.88 345 TYR A CA 1
ATOM 2750 C C . TYR A 1 345 ? -7.708 -3.788 -8.371 1.00 95.88 345 TYR A C 1
ATOM 2752 O O . TYR A 1 345 ? -8.827 -4.175 -8.045 1.00 95.88 345 TYR A O 1
ATOM 2760 N N . GLY A 1 346 ? -7.522 -2.783 -9.234 1.00 94.75 346 GLY A N 1
ATOM 2761 C CA . GLY A 1 346 ? -8.601 -2.015 -9.862 1.00 94.75 346 GLY A CA 1
ATOM 2762 C C . GLY A 1 346 ? -9.022 -0.763 -9.088 1.00 94.75 346 GLY A C 1
ATOM 2763 O O . GLY A 1 346 ? -9.663 0.114 -9.661 1.00 94.75 346 GLY A O 1
ATOM 2764 N N . GLU A 1 347 ? -8.629 -0.619 -7.819 1.00 94.38 347 GLU A N 1
ATOM 2765 C CA . GLU A 1 347 ? -8.960 0.563 -7.021 1.00 94.38 347 GLU A CA 1
ATOM 2766 C C . GLU A 1 347 ? -7.888 1.658 -7.168 1.00 94.38 347 GLU A C 1
ATOM 2768 O O . GLU A 1 347 ? -6.691 1.389 -7.010 1.00 94.38 347 GLU A O 1
ATOM 2773 N N . PRO A 1 348 ? -8.267 2.922 -7.428 1.00 93.75 348 PRO A N 1
ATOM 2774 C CA . PRO A 1 348 ? -7.302 4.010 -7.479 1.00 93.75 348 PRO A CA 1
ATOM 2775 C C . PRO A 1 348 ? -6.776 4.303 -6.067 1.00 93.75 348 PRO A C 1
ATOM 2777 O O . PRO A 1 348 ? -7.521 4.766 -5.201 1.00 93.75 348 PRO A O 1
ATOM 2780 N N . TYR A 1 349 ? -5.482 4.084 -5.824 1.00 93.81 349 TYR A N 1
ATOM 2781 C CA . TYR A 1 349 ? -4.829 4.469 -4.560 1.00 93.81 349 TYR A CA 1
ATOM 2782 C C . TYR A 1 349 ? -4.141 5.838 -4.633 1.00 93.81 349 TYR A C 1
ATOM 2784 O O . TYR A 1 349 ? -3.668 6.338 -3.618 1.00 93.81 349 TYR A O 1
ATOM 2792 N N . GLY A 1 350 ? -4.132 6.464 -5.814 1.00 90.38 350 GLY A N 1
ATOM 2793 C CA . GLY A 1 350 ? -3.481 7.752 -6.049 1.00 90.38 350 GLY A CA 1
ATOM 2794 C C . GLY A 1 350 ? -2.138 7.652 -6.764 1.00 90.38 350 GLY A C 1
ATOM 2795 O O . GLY A 1 350 ? -1.335 8.555 -6.595 1.00 90.38 350 GLY A O 1
ATOM 2796 N N . HIS A 1 351 ? -1.889 6.592 -7.546 1.00 92.25 351 HIS A N 1
ATOM 2797 C CA . HIS A 1 351 ? -0.696 6.489 -8.392 1.00 92.25 351 HIS A CA 1
ATOM 2798 C C . HIS A 1 351 ? -0.486 7.768 -9.216 1.00 92.25 351 HIS A C 1
ATOM 2800 O O . HIS A 1 351 ? -1.415 8.251 -9.871 1.00 92.25 351 HIS A O 1
ATOM 2806 N N . ILE A 1 352 ? 0.740 8.287 -9.222 1.00 88.38 352 ILE A N 1
ATOM 2807 C CA . ILE A 1 352 ? 1.120 9.482 -9.974 1.00 88.38 352 ILE A CA 1
ATOM 2808 C C . ILE A 1 352 ? 2.328 9.232 -10.876 1.00 88.38 352 ILE A C 1
ATOM 2810 O O . ILE A 1 352 ? 3.107 8.303 -10.670 1.00 88.38 352 ILE A O 1
ATOM 2814 N N . GLY A 1 353 ? 2.504 10.123 -11.850 1.00 86.38 353 GLY A N 1
ATOM 2815 C CA . GLY A 1 353 ? 3.606 10.085 -12.803 1.00 86.38 353 GLY A CA 1
ATOM 2816 C C . GLY A 1 353 ? 3.174 9.651 -14.199 1.00 86.38 353 GLY A C 1
ATOM 2817 O O . GLY A 1 353 ? 2.064 9.172 -14.418 1.00 86.38 353 GLY A O 1
ATOM 2818 N N . ASP A 1 354 ? 4.075 9.861 -15.146 1.00 82.69 354 ASP A N 1
ATOM 2819 C CA . ASP A 1 354 ? 3.966 9.477 -16.544 1.00 82.69 354 ASP A CA 1
ATOM 2820 C C . ASP A 1 354 ? 5.311 8.909 -17.034 1.00 82.69 354 ASP A C 1
ATOM 2822 O O . ASP A 1 354 ? 6.310 8.858 -16.311 1.00 82.69 354 ASP A O 1
ATOM 2826 N N . THR A 1 355 ? 5.370 8.495 -18.298 1.00 76.75 355 THR A N 1
ATOM 2827 C CA . THR A 1 355 ? 6.577 7.910 -18.907 1.00 76.75 355 THR A CA 1
ATOM 2828 C C . THR A 1 355 ? 7.799 8.837 -18.917 1.00 76.75 355 THR A C 1
ATOM 2830 O O . THR A 1 355 ? 8.920 8.379 -19.127 1.00 76.75 355 THR A O 1
ATOM 2833 N N . SER A 1 356 ? 7.629 10.147 -18.713 1.00 75.25 356 SER A N 1
ATOM 2834 C CA . SER A 1 356 ? 8.730 11.115 -18.681 1.00 75.25 356 SER A CA 1
ATOM 2835 C C . SER A 1 356 ? 9.421 11.207 -17.315 1.00 75.25 356 SER A C 1
ATOM 2837 O O . SER A 1 356 ? 10.588 11.622 -17.241 1.00 75.25 356 SER A O 1
ATOM 2839 N N . ASN A 1 357 ? 8.727 10.838 -16.234 1.00 81.69 357 ASN A N 1
ATOM 2840 C CA . ASN A 1 357 ? 9.206 11.012 -14.862 1.00 81.69 357 ASN A CA 1
ATOM 2841 C C . ASN A 1 357 ? 9.255 9.725 -14.025 1.00 81.69 357 ASN A C 1
ATOM 2843 O O . ASN A 1 357 ? 9.952 9.718 -13.007 1.00 81.69 357 ASN A O 1
ATOM 2847 N N . LEU A 1 358 ? 8.617 8.653 -14.492 1.00 89.12 358 LEU A N 1
ATOM 2848 C CA . LEU A 1 358 ? 8.750 7.303 -13.958 1.00 89.12 358 LEU A CA 1
ATOM 2849 C C . LEU A 1 358 ? 9.930 6.569 -14.611 1.00 89.12 358 LEU A C 1
ATOM 2851 O O . LEU A 1 358 ? 10.307 6.817 -15.762 1.00 89.12 358 LEU A O 1
ATOM 2855 N N . ILE A 1 359 ? 10.539 5.659 -13.854 1.00 88.62 359 ILE A N 1
ATOM 2856 C CA . ILE A 1 359 ? 11.626 4.795 -14.327 1.00 88.62 359 ILE A CA 1
ATOM 2857 C C . ILE A 1 359 ? 11.091 3.369 -14.407 1.00 88.62 359 ILE A C 1
ATOM 2859 O O . ILE A 1 359 ? 11.176 2.609 -13.450 1.00 88.62 359 ILE A O 1
ATOM 2863 N N . TYR A 1 360 ? 10.521 3.014 -15.558 1.00 91.50 360 TYR A N 1
ATOM 2864 C CA . TYR A 1 360 ? 10.009 1.668 -15.796 1.00 91.50 360 TYR A CA 1
ATOM 2865 C C . TYR A 1 360 ? 11.141 0.682 -16.097 1.00 91.50 360 TYR A C 1
ATOM 2867 O O . TYR A 1 360 ? 11.995 0.933 -16.954 1.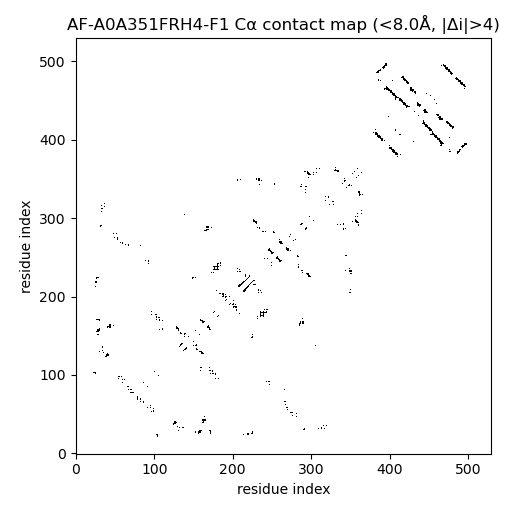00 91.50 360 TYR A O 1
ATOM 2875 N N . LEU A 1 361 ? 11.113 -0.485 -15.448 1.00 93.69 361 LEU A N 1
ATOM 2876 C CA . LEU A 1 361 ? 12.046 -1.574 -15.752 1.00 93.69 361 LEU A CA 1
ATOM 2877 C C . LEU A 1 361 ? 11.921 -2.053 -17.207 1.00 93.69 361 LEU A C 1
ATOM 2879 O O . LEU A 1 361 ? 12.938 -2.368 -17.820 1.00 93.69 361 LEU A O 1
ATOM 2883 N N . SER A 1 362 ? 10.709 -2.038 -17.780 1.00 92.31 362 SER A N 1
ATOM 2884 C CA . SER A 1 362 ? 10.457 -2.385 -19.190 1.00 92.31 362 SER A CA 1
ATOM 2885 C C . SER A 1 362 ? 11.273 -1.547 -20.170 1.00 92.31 362 SER A C 1
ATOM 2887 O O . SER A 1 362 ? 11.676 -2.041 -21.220 1.00 92.31 362 SER A O 1
ATOM 2889 N N . ASP A 1 363 ? 11.535 -0.291 -19.820 1.00 90.38 363 ASP A N 1
ATOM 2890 C CA . ASP A 1 363 ? 12.207 0.651 -20.706 1.00 90.38 363 ASP A CA 1
ATOM 2891 C C . ASP A 1 363 ? 13.719 0.570 -20.518 1.00 90.38 363 ASP A C 1
ATOM 2893 O O . ASP A 1 363 ? 14.478 0.537 -21.485 1.00 90.38 363 ASP A O 1
ATOM 2897 N N . VAL A 1 364 ? 14.164 0.526 -19.260 1.00 91.56 364 VAL A N 1
ATOM 2898 C CA . VAL A 1 364 ? 15.583 0.662 -18.916 1.00 91.56 364 VAL A CA 1
ATOM 2899 C C . VAL A 1 364 ? 16.335 -0.661 -19.027 1.00 91.56 364 VAL A C 1
ATOM 2901 O O . VAL A 1 364 ? 17.472 -0.674 -19.497 1.00 91.56 364 VAL A O 1
ATOM 2904 N N . LEU A 1 365 ? 15.723 -1.786 -18.637 1.00 92.75 365 LEU A N 1
ATOM 2905 C CA . LEU A 1 365 ? 16.376 -3.100 -18.709 1.00 92.75 365 LEU A CA 1
ATOM 2906 C C . LEU A 1 365 ? 16.516 -3.611 -20.148 1.00 92.75 365 LEU A C 1
ATOM 2908 O O . LEU A 1 365 ? 17.315 -4.507 -20.396 1.00 92.75 365 LEU A O 1
ATOM 2912 N N . PHE A 1 366 ? 15.767 -3.053 -21.096 1.00 90.94 366 PHE A N 1
ATOM 2913 C CA . PHE A 1 366 ? 15.735 -3.498 -22.494 1.00 90.94 366 PHE A CA 1
ATOM 2914 C C . PHE A 1 366 ? 16.128 -2.373 -23.471 1.00 90.94 366 PHE A C 1
ATOM 2916 O O . PHE A 1 366 ? 15.913 -2.445 -24.691 1.00 90.94 366 PHE A O 1
ATOM 2923 N N . GLU A 1 367 ? 16.747 -1.320 -22.932 1.00 81.06 367 GLU A N 1
ATOM 2924 C CA . GLU A 1 367 ? 17.327 -0.224 -23.696 1.00 81.06 367 GLU A CA 1
ATOM 2925 C C . GLU A 1 367 ? 18.490 -0.766 -24.548 1.00 81.06 367 GLU A C 1
ATOM 2927 O O . GLU A 1 367 ? 19.505 -1.219 -24.030 1.00 81.06 367 GLU A O 1
ATOM 2932 N N . GLY A 1 368 ? 18.332 -0.765 -25.876 1.00 61.72 368 GLY A N 1
ATOM 2933 C CA . GLY A 1 368 ? 19.325 -1.308 -26.817 1.00 61.72 368 GLY A CA 1
ATOM 2934 C C . GLY A 1 368 ? 18.865 -2.556 -27.577 1.00 61.72 368 GLY A C 1
ATOM 2935 O O . GLY A 1 368 ? 19.099 -2.631 -28.781 1.00 61.72 368 GLY A O 1
ATOM 2936 N N . GLU A 1 369 ? 18.092 -3.454 -26.960 1.00 56.12 369 GLU A N 1
ATOM 2937 C CA . GLU A 1 369 ? 17.348 -4.501 -27.697 1.00 56.12 369 GLU A CA 1
ATOM 2938 C C . GLU A 1 369 ? 16.264 -3.859 -28.558 1.00 56.12 369 GLU A C 1
ATOM 2940 O O . GLU A 1 369 ? 16.087 -4.177 -29.733 1.00 56.12 369 GLU A O 1
ATOM 2945 N N . SER A 1 370 ? 15.691 -2.782 -28.021 1.00 43.22 370 SER A N 1
ATOM 2946 C CA . SER A 1 370 ? 14.891 -1.831 -28.772 1.00 43.22 370 SER A CA 1
ATOM 2947 C C . SER A 1 370 ? 15.627 -1.215 -29.962 1.00 43.22 370 SER A C 1
ATOM 2949 O O . SER A 1 370 ? 14.947 -0.646 -30.785 1.00 43.22 370 SER A O 1
ATOM 2951 N N . ARG A 1 371 ? 16.961 -1.250 -30.109 1.00 37.94 371 ARG A N 1
ATOM 2952 C CA . ARG A 1 371 ? 17.660 -0.663 -31.277 1.00 37.94 371 ARG A CA 1
ATOM 2953 C C . ARG A 1 371 ? 17.685 -1.617 -32.474 1.00 37.94 371 ARG A C 1
ATOM 2955 O O . ARG A 1 371 ? 17.605 -1.146 -33.599 1.00 37.94 371 ARG A O 1
ATOM 2962 N N . ILE A 1 372 ? 17.713 -2.927 -32.226 1.00 40.91 372 ILE A N 1
ATOM 2963 C CA . ILE A 1 372 ? 17.592 -3.959 -33.268 1.00 40.91 372 ILE A CA 1
ATOM 2964 C C . ILE A 1 372 ? 16.123 -4.076 -33.716 1.00 40.91 372 ILE A C 1
ATOM 2966 O O . ILE A 1 372 ? 15.855 -4.253 -34.901 1.00 40.91 372 ILE A O 1
ATOM 2970 N N . THR A 1 373 ? 15.166 -3.835 -32.811 1.00 35.97 373 THR A N 1
ATOM 2971 C CA . THR A 1 373 ? 13.730 -3.782 -33.143 1.00 35.97 373 THR A CA 1
ATOM 2972 C C . THR A 1 373 ? 13.242 -2.384 -33.578 1.00 35.97 373 THR A C 1
ATOM 2974 O O . THR A 1 373 ? 12.278 -2.284 -34.333 1.00 35.97 373 THR A O 1
ATOM 2977 N N . ARG A 1 374 ? 13.898 -1.272 -33.190 1.00 35.00 374 ARG A N 1
ATOM 2978 C CA . ARG A 1 374 ? 13.524 0.108 -33.606 1.00 35.00 374 ARG A CA 1
ATOM 2979 C C . ARG A 1 374 ? 13.924 0.449 -35.027 1.00 35.00 374 ARG A C 1
ATOM 2981 O O . ARG A 1 374 ? 13.297 1.342 -35.581 1.00 35.00 374 ARG A O 1
ATOM 2988 N N . THR A 1 375 ? 14.878 -0.242 -35.646 1.00 34.38 375 THR A N 1
ATOM 2989 C CA . THR A 1 375 ? 15.087 -0.054 -37.091 1.00 34.38 375 THR A CA 1
ATOM 2990 C C . THR A 1 375 ? 13.865 -0.538 -37.888 1.00 34.38 375 THR A C 1
ATOM 2992 O O . THR A 1 375 ? 13.607 -0.023 -38.968 1.00 34.38 375 THR A O 1
ATOM 2995 N N . ALA A 1 376 ? 13.035 -1.426 -37.318 1.00 39.81 376 ALA A N 1
ATOM 2996 C CA . ALA A 1 376 ? 11.702 -1.740 -37.841 1.00 39.81 376 ALA A CA 1
ATOM 2997 C C . ALA A 1 376 ? 10.586 -0.831 -37.268 1.00 39.81 376 ALA A C 1
ATOM 2999 O O . ALA A 1 376 ? 9.625 -0.524 -37.968 1.00 39.81 376 ALA A O 1
ATOM 3000 N N . ALA A 1 377 ? 10.715 -0.362 -36.020 1.00 38.66 377 ALA A N 1
ATOM 3001 C CA . ALA A 1 377 ? 9.684 0.398 -35.297 1.00 38.66 377 ALA A CA 1
ATOM 3002 C C . ALA A 1 377 ? 9.927 1.920 -35.196 1.00 38.66 377 ALA A C 1
ATOM 3004 O O . ALA A 1 377 ? 9.413 2.574 -34.290 1.00 38.66 377 ALA A O 1
ATOM 3005 N N . GLN A 1 378 ? 10.659 2.526 -36.136 1.00 39.84 378 GLN A N 1
ATOM 3006 C CA . GLN A 1 378 ? 10.648 3.982 -36.346 1.00 39.84 378 GLN A CA 1
ATOM 3007 C C . GLN A 1 378 ? 9.424 4.416 -37.172 1.00 39.84 378 GLN A C 1
ATOM 3009 O O . GLN A 1 378 ? 9.478 5.323 -37.998 1.00 39.84 378 GLN A O 1
ATOM 3014 N N . GLN A 1 379 ? 8.295 3.753 -36.944 1.00 48.47 379 GLN A N 1
ATOM 3015 C CA . GLN A 1 379 ? 6.998 4.198 -37.409 1.00 48.47 379 GLN A CA 1
ATOM 3016 C C . GLN A 1 379 ? 6.365 4.907 -36.218 1.00 48.47 379 GLN A C 1
ATOM 3018 O O . GLN A 1 379 ? 6.331 4.370 -35.111 1.00 48.47 379 GLN A O 1
ATOM 3023 N N . ARG A 1 380 ? 5.940 6.158 -36.425 1.00 56.38 380 ARG A N 1
ATOM 3024 C CA . ARG A 1 380 ? 5.144 6.911 -35.445 1.00 56.38 380 ARG A CA 1
ATOM 3025 C C . ARG A 1 380 ? 4.046 5.991 -34.883 1.00 56.38 380 ARG A C 1
ATOM 3027 O O . ARG A 1 380 ? 3.562 5.153 -35.648 1.00 56.38 380 ARG A O 1
ATOM 3034 N N . PRO A 1 381 ? 3.662 6.123 -33.595 1.00 61.59 381 PRO A N 1
ATOM 3035 C CA . PRO A 1 381 ? 2.601 5.298 -33.024 1.00 61.59 381 PRO A CA 1
ATOM 3036 C C . PRO A 1 381 ? 1.399 5.269 -33.980 1.00 61.59 381 PRO A C 1
ATOM 3038 O O . PRO A 1 381 ? 1.121 6.300 -34.601 1.00 61.59 381 PRO A O 1
ATOM 3041 N N . PRO A 1 382 ? 0.734 4.115 -34.154 1.00 69.00 382 PRO A N 1
ATOM 3042 C CA . PRO A 1 382 ? -0.367 3.978 -35.096 1.00 69.00 382 PRO A CA 1
ATOM 3043 C C . PRO A 1 382 ? -1.427 5.040 -34.799 1.00 69.00 382 PRO A C 1
ATOM 3045 O O . PRO A 1 382 ? -2.022 5.057 -33.725 1.00 69.00 382 PRO A O 1
ATOM 3048 N N . GLN A 1 383 ? -1.620 5.965 -35.736 1.00 82.31 383 GLN A N 1
ATOM 3049 C CA . GLN A 1 383 ? -2.603 7.035 -35.631 1.00 82.31 383 GLN A CA 1
ATOM 3050 C C . GLN A 1 383 ? -3.783 6.681 -36.525 1.00 82.31 383 GLN A C 1
ATOM 3052 O O . GLN A 1 383 ? -3.629 6.550 -37.736 1.00 82.31 383 GLN A O 1
ATOM 3057 N N . ILE A 1 384 ? -4.960 6.525 -35.927 1.00 88.56 384 ILE A N 1
ATOM 3058 C CA . ILE A 1 384 ? -6.218 6.326 -36.644 1.00 88.56 384 ILE A CA 1
ATOM 3059 C C . ILE A 1 384 ? -7.085 7.556 -36.392 1.00 88.56 384 ILE A C 1
ATOM 3061 O O . ILE A 1 384 ? -7.190 8.010 -35.255 1.00 88.56 384 ILE A O 1
ATOM 3065 N N . SER A 1 385 ? -7.739 8.087 -37.424 1.00 90.31 385 SER A N 1
ATOM 3066 C CA . SER A 1 385 ? -8.845 9.031 -37.235 1.00 90.31 385 SER A CA 1
ATOM 3067 C C . SER A 1 385 ? -10.174 8.403 -37.600 1.00 90.31 385 SER A C 1
ATOM 3069 O O . SER A 1 385 ? -10.282 7.666 -38.582 1.00 90.31 385 SER A O 1
ATOM 3071 N N . LEU A 1 386 ? -11.190 8.743 -36.811 1.00 91.94 386 LEU A N 1
ATOM 3072 C CA . LEU A 1 386 ? -12.566 8.324 -37.020 1.00 91.94 386 LEU A CA 1
ATOM 3073 C C . LEU A 1 386 ? -13.424 9.534 -37.350 1.00 91.94 386 LEU A C 1
ATOM 3075 O O . LEU A 1 386 ? -13.391 10.541 -36.645 1.00 91.94 386 LEU A O 1
ATOM 3079 N N . GLN A 1 387 ? -14.232 9.411 -38.396 1.00 92.88 387 GLN A N 1
ATOM 3080 C CA . GLN A 1 387 ? -15.223 10.415 -38.747 1.00 92.88 387 GLN A CA 1
ATOM 3081 C C . GLN A 1 387 ? -16.577 9.741 -38.993 1.00 92.88 387 GLN A C 1
ATOM 3083 O O . GLN A 1 387 ? -16.752 9.046 -39.996 1.00 92.88 387 GLN A O 1
ATOM 3088 N N . PRO A 1 388 ? -17.565 9.950 -38.108 1.00 90.06 388 PRO A N 1
ATOM 3089 C CA . PRO A 1 388 ? -18.919 9.478 -38.347 1.00 90.06 388 PRO A CA 1
ATOM 3090 C C . PRO A 1 388 ? -19.603 10.301 -39.462 1.00 90.06 388 PRO A C 1
ATOM 3092 O O . PRO A 1 388 ? -19.812 11.516 -39.364 1.00 90.06 388 PRO A O 1
ATOM 3095 N N . VAL A 1 389 ? -19.987 9.635 -40.547 1.00 90.81 389 VAL A N 1
ATOM 3096 C CA . VAL A 1 389 ? -20.614 10.193 -41.756 1.00 90.81 389 VAL A CA 1
ATOM 3097 C C . VAL A 1 389 ? -22.084 9.765 -41.821 1.00 90.81 389 VAL A C 1
ATOM 3099 O O . VAL A 1 389 ? -22.454 8.679 -41.396 1.00 90.81 389 VAL A O 1
ATOM 3102 N N . GLY A 1 390 ? -22.956 10.649 -42.302 1.00 89.19 390 GLY A N 1
ATOM 3103 C CA . GLY A 1 390 ? -24.407 10.429 -42.327 1.00 89.19 390 GLY A CA 1
ATOM 3104 C C . GLY A 1 390 ? -25.192 11.717 -42.067 1.00 89.19 390 GLY A C 1
ATOM 3105 O O . GLY A 1 390 ? -24.575 12.762 -41.809 1.00 89.19 390 GLY A O 1
ATOM 3106 N N . PRO A 1 391 ? -26.528 11.670 -42.116 1.00 87.12 391 PRO A N 1
ATOM 3107 C CA . PRO A 1 391 ? -27.357 12.840 -41.868 1.00 87.12 391 PRO A CA 1
ATOM 3108 C C . PRO A 1 391 ? -27.230 13.314 -40.415 1.00 87.12 391 PRO A C 1
ATOM 3110 O O . PRO A 1 391 ? -26.995 12.528 -39.499 1.00 87.12 391 PRO A O 1
ATOM 3113 N N . ARG A 1 392 ? -27.358 14.628 -40.205 1.00 86.00 392 ARG A N 1
ATOM 3114 C CA . ARG A 1 392 ? -27.467 15.229 -38.859 1.00 86.00 392 ARG A CA 1
ATOM 3115 C C . ARG A 1 392 ? -28.899 15.205 -38.331 1.00 86.00 392 ARG A C 1
ATOM 3117 O O . ARG A 1 392 ? -29.110 15.372 -37.134 1.00 86.00 392 ARG A O 1
ATOM 3124 N N . THR A 1 393 ? -29.851 14.998 -39.232 1.00 84.88 393 THR A N 1
ATOM 3125 C CA . THR A 1 393 ? -31.277 15.072 -38.964 1.00 84.88 393 THR A CA 1
ATOM 3126 C C . THR A 1 393 ? -31.951 13.803 -39.453 1.00 84.88 393 THR A C 1
ATOM 3128 O O . THR A 1 393 ? -31.745 13.402 -40.597 1.00 84.88 393 THR A O 1
ATOM 3131 N N . LEU A 1 394 ? -32.757 13.185 -38.596 1.00 86.69 394 LEU A N 1
ATOM 3132 C CA . LEU A 1 394 ? -33.548 12.003 -38.909 1.00 86.69 394 LEU A CA 1
ATOM 3133 C C . LEU A 1 394 ? -35.031 12.312 -38.785 1.00 86.69 394 LEU A C 1
ATOM 3135 O O . LEU A 1 394 ? -35.460 13.054 -37.903 1.00 86.69 394 LEU A O 1
ATOM 3139 N N . THR A 1 395 ? -35.822 11.687 -39.643 1.00 86.50 395 THR A N 1
ATOM 3140 C CA . THR A 1 395 ? -37.272 11.639 -39.494 1.00 86.50 395 THR A CA 1
ATOM 3141 C C . THR A 1 395 ? -37.635 10.344 -38.785 1.00 86.50 395 THR A C 1
ATOM 3143 O O . THR A 1 395 ? -37.143 9.279 -39.157 1.00 86.50 395 THR A O 1
ATOM 3146 N N . MET A 1 396 ? -38.485 10.418 -37.762 1.00 88.19 396 MET A N 1
ATOM 3147 C CA . MET A 1 396 ? -38.983 9.232 -37.062 1.00 88.19 396 MET A CA 1
ATOM 3148 C C . MET A 1 396 ? -39.655 8.267 -38.055 1.00 88.19 396 MET A C 1
ATOM 3150 O O . MET A 1 396 ? -40.503 8.680 -38.843 1.00 88.19 396 MET A O 1
ATOM 3154 N N . GLY A 1 397 ? -39.243 6.997 -38.050 1.00 82.31 397 GLY A N 1
ATOM 3155 C CA . GLY A 1 397 ? -39.675 5.980 -39.020 1.00 82.31 397 GLY A CA 1
ATOM 3156 C C . GLY A 1 397 ? -38.988 6.046 -40.394 1.00 82.31 397 GLY A C 1
ATOM 3157 O O . GLY A 1 397 ? -39.126 5.116 -41.183 1.00 82.31 397 GLY A O 1
ATOM 3158 N N . GLY A 1 398 ? -38.215 7.096 -40.684 1.00 84.56 398 GLY A N 1
ATOM 3159 C CA . GLY A 1 398 ? -37.404 7.200 -41.896 1.00 84.56 398 GLY A CA 1
ATOM 3160 C C . GLY A 1 398 ? -36.126 6.366 -41.798 1.00 84.56 398 GLY A C 1
ATOM 3161 O O . GLY A 1 398 ? -35.487 6.304 -40.747 1.00 84.56 398 GLY A O 1
ATOM 3162 N N . GLN A 1 399 ? -35.735 5.718 -42.894 1.00 90.19 399 GLN A N 1
ATOM 3163 C CA . GLN A 1 399 ? -34.470 4.989 -42.999 1.00 90.19 399 GLN A CA 1
ATOM 3164 C C . GLN A 1 399 ? -33.379 5.902 -43.550 1.00 90.19 399 GLN A C 1
ATOM 3166 O O . GLN A 1 399 ? -33.601 6.673 -44.481 1.00 90.19 399 GLN A O 1
ATOM 3171 N N . SER A 1 400 ? -32.192 5.843 -42.955 1.00 91.19 400 SER A N 1
ATOM 3172 C CA . SER A 1 400 ? -31.051 6.657 -43.365 1.00 91.19 400 SER A CA 1
ATOM 3173 C C . SER A 1 400 ? -29.768 5.844 -43.375 1.00 91.19 400 SER A C 1
ATOM 3175 O O . SER A 1 400 ? -29.582 4.927 -42.574 1.00 91.19 400 SER A O 1
ATOM 3177 N N . GLN A 1 401 ? -28.876 6.192 -44.299 1.00 93.44 401 GLN A N 1
ATOM 3178 C CA . GLN A 1 401 ? -27.568 5.566 -44.410 1.00 93.44 401 GLN A CA 1
ATOM 3179 C C . GLN A 1 401 ? -26.535 6.326 -43.577 1.00 93.44 401 GLN A C 1
ATOM 3181 O O . GLN A 1 401 ? -26.406 7.549 -43.664 1.00 93.44 401 GLN A O 1
ATOM 3186 N N . PHE A 1 402 ? -25.759 5.565 -42.818 1.00 93.50 402 PHE A N 1
ATOM 3187 C CA . PHE A 1 402 ? -24.634 6.027 -42.028 1.00 93.50 402 PHE A CA 1
ATOM 3188 C C . PHE A 1 402 ? -23.354 5.344 -42.494 1.00 93.50 402 PHE A C 1
ATOM 3190 O O . PHE A 1 402 ? -23.369 4.270 -43.104 1.00 93.50 402 PHE A O 1
ATOM 3197 N N . ALA A 1 403 ? -22.229 5.979 -42.200 1.00 92.88 403 ALA A N 1
ATOM 3198 C CA . ALA A 1 403 ? -20.927 5.366 -42.341 1.00 92.88 403 ALA A CA 1
ATOM 3199 C C . ALA A 1 403 ? -19.974 5.837 -41.242 1.00 92.88 403 ALA A C 1
ATOM 3201 O O . ALA A 1 403 ? -20.153 6.902 -40.654 1.00 92.88 403 ALA A O 1
ATOM 3202 N N . VAL A 1 404 ? -18.925 5.069 -41.001 1.00 93.50 404 VAL A N 1
ATOM 3203 C CA . VAL A 1 404 ? -17.755 5.495 -40.237 1.00 93.50 404 VAL A CA 1
ATOM 3204 C C . VAL A 1 404 ? -16.572 5.492 -41.192 1.00 93.50 404 VAL A C 1
ATOM 3206 O O . VAL A 1 404 ? -16.226 4.445 -41.738 1.00 93.50 404 VAL A O 1
ATOM 3209 N N . ALA A 1 405 ? -15.972 6.659 -41.417 1.00 94.00 405 ALA A N 1
ATOM 3210 C CA . ALA A 1 405 ? -14.697 6.750 -42.112 1.00 94.00 405 ALA A CA 1
ATOM 3211 C C . ALA A 1 405 ? -13.571 6.470 -41.116 1.00 94.00 405 ALA A C 1
ATOM 3213 O O . ALA A 1 405 ? -13.449 7.163 -40.105 1.00 94.00 405 ALA A O 1
ATOM 3214 N N . VAL A 1 406 ? -12.783 5.440 -41.406 1.00 94.31 406 VAL A N 1
ATOM 3215 C CA . VAL A 1 406 ? -11.633 5.008 -40.614 1.00 94.31 406 VAL A CA 1
ATOM 3216 C C . VAL A 1 406 ? -10.394 5.257 -41.451 1.00 94.31 406 VAL A C 1
ATOM 3218 O O . VAL A 1 406 ? -10.203 4.596 -42.472 1.00 94.31 406 VAL A O 1
ATOM 3221 N N . THR A 1 407 ? -9.578 6.222 -41.042 1.00 93.81 407 THR A N 1
ATOM 3222 C CA . THR A 1 407 ? -8.387 6.634 -41.789 1.00 93.81 407 THR A CA 1
ATOM 3223 C C . THR A 1 407 ? -7.136 6.267 -41.019 1.00 93.81 407 THR A C 1
ATOM 3225 O O . THR A 1 407 ? -6.970 6.675 -39.870 1.00 93.81 407 THR A O 1
ATOM 3228 N N . ASN A 1 408 ? -6.234 5.543 -41.671 1.00 92.44 408 ASN A N 1
ATOM 3229 C CA . ASN A 1 408 ? -4.880 5.377 -41.182 1.00 92.44 408 ASN A CA 1
ATOM 3230 C C . ASN A 1 408 ? -4.096 6.669 -41.436 1.00 92.44 408 ASN A C 1
ATOM 3232 O O . ASN A 1 408 ? -3.957 7.097 -42.575 1.00 92.44 408 ASN A O 1
ATOM 3236 N N . GLN A 1 409 ? -3.579 7.310 -40.396 1.00 87.06 409 GLN A N 1
ATOM 3237 C CA . GLN A 1 409 ? -2.783 8.531 -40.519 1.00 87.06 409 GLN A CA 1
ATOM 3238 C C . GLN A 1 409 ? -1.274 8.262 -40.572 1.00 87.06 409 GLN A C 1
ATOM 3240 O O . GLN A 1 409 ? -0.493 9.212 -40.651 1.00 87.06 409 GLN A O 1
ATOM 3245 N N . THR A 1 410 ? -0.844 7.000 -40.543 1.00 81.62 410 THR A N 1
ATOM 3246 C CA . THR A 1 410 ? 0.567 6.634 -40.681 1.00 81.62 410 THR A CA 1
ATOM 3247 C C . THR A 1 410 ? 0.937 6.332 -42.133 1.00 81.62 410 THR A C 1
ATOM 3249 O O . THR A 1 410 ? 0.087 6.137 -43.005 1.00 81.62 410 THR A O 1
ATOM 3252 N N . GLU A 1 411 ? 2.244 6.278 -42.388 1.00 81.50 411 GLU A N 1
ATOM 3253 C CA . GLU A 1 411 ? 2.829 5.875 -43.677 1.00 81.50 411 GLU A CA 1
ATOM 3254 C C . GLU A 1 411 ? 2.890 4.347 -43.844 1.00 81.50 411 GLU A C 1
ATOM 3256 O O . GLU A 1 411 ? 3.600 3.824 -44.701 1.00 81.50 411 GLU A O 1
ATOM 3261 N N . THR A 1 412 ? 2.228 3.597 -42.960 1.00 79.25 412 THR A N 1
ATOM 3262 C CA . THR A 1 412 ? 2.539 2.187 -42.722 1.00 79.25 412 THR A CA 1
ATOM 3263 C C . THR A 1 412 ? 1.243 1.412 -42.514 1.00 79.25 412 THR A C 1
ATOM 3265 O O . THR A 1 412 ? 0.325 1.940 -41.895 1.00 79.25 412 THR A O 1
ATOM 3268 N N . PRO A 1 413 ? 1.082 0.206 -43.082 1.00 87.19 413 PRO A N 1
ATOM 3269 C CA . PRO A 1 413 ? -0.187 -0.505 -42.989 1.00 87.19 413 PRO A CA 1
ATOM 3270 C C . PRO A 1 413 ? -0.492 -0.896 -41.537 1.00 87.19 413 PRO A C 1
ATOM 3272 O O . PRO A 1 413 ? 0.386 -1.356 -40.812 1.00 87.19 413 PRO A O 1
ATOM 3275 N N . LEU A 1 414 ? -1.752 -0.745 -41.142 1.00 88.12 414 LEU A N 1
ATOM 3276 C CA . LEU A 1 414 ? -2.297 -1.205 -39.870 1.00 88.12 414 LEU A CA 1
ATOM 3277 C C . LEU A 1 414 ? -3.083 -2.497 -40.088 1.00 88.12 414 LEU A C 1
ATOM 3279 O O . LEU A 1 414 ? -3.747 -2.661 -41.113 1.00 88.12 414 LEU A O 1
ATOM 3283 N N . GLU A 1 415 ? -3.037 -3.405 -39.121 1.00 89.75 415 GLU A N 1
ATOM 3284 C CA . GLU A 1 415 ? -3.689 -4.715 -39.197 1.00 89.75 415 GLU A CA 1
ATOM 3285 C C . GLU A 1 415 ? -4.549 -4.977 -37.961 1.00 89.75 415 GLU A C 1
ATOM 3287 O O . GLU A 1 415 ? -4.320 -4.395 -36.906 1.00 89.75 415 GLU A O 1
ATOM 3292 N N . ALA A 1 416 ? -5.547 -5.854 -38.100 1.00 88.44 416 ALA A N 1
ATOM 3293 C CA . ALA A 1 416 ? -6.419 -6.288 -37.006 1.00 88.44 416 ALA A CA 1
ATOM 3294 C C . ALA A 1 416 ? -7.076 -5.127 -36.225 1.00 88.44 416 ALA A C 1
ATOM 3296 O O . ALA A 1 416 ? -7.038 -5.075 -34.993 1.00 88.44 416 ALA A O 1
ATOM 3297 N N . ILE A 1 417 ? -7.696 -4.192 -36.949 1.00 90.88 417 ILE A N 1
ATOM 3298 C CA . ILE A 1 417 ? -8.389 -3.044 -36.356 1.00 90.88 417 ILE A CA 1
ATOM 3299 C C . ILE A 1 417 ? -9.826 -3.455 -36.035 1.00 90.88 417 ILE A C 1
ATOM 3301 O O . ILE A 1 417 ? -10.582 -3.856 -36.928 1.00 90.88 417 ILE A O 1
ATOM 3305 N N . LYS A 1 418 ? -10.220 -3.320 -34.770 1.00 92.62 418 LYS A N 1
ATOM 3306 C CA . LYS A 1 418 ? -11.607 -3.470 -34.332 1.00 92.62 418 LYS A CA 1
ATOM 3307 C C . LYS A 1 418 ? -12.245 -2.090 -34.253 1.00 92.62 418 LYS A C 1
ATOM 3309 O O . LYS A 1 418 ? -11.712 -1.198 -33.602 1.00 92.62 418 LYS A O 1
ATOM 3314 N N . VAL A 1 419 ? -13.383 -1.909 -34.910 1.00 92.50 419 VAL A N 1
ATOM 3315 C CA . VAL A 1 419 ? -14.150 -0.658 -34.855 1.00 92.50 419 VAL A CA 1
ATOM 3316 C C . VAL A 1 419 ? -15.511 -0.962 -34.258 1.00 92.50 419 VAL A C 1
ATOM 3318 O O . VAL A 1 419 ? -16.156 -1.913 -34.689 1.00 92.50 419 VAL A O 1
ATOM 3321 N N . SER A 1 420 ? -15.948 -0.176 -33.279 1.00 92.44 420 SER A N 1
ATOM 3322 C CA . SER A 1 420 ? -17.288 -0.279 -32.703 1.00 92.44 420 SER A CA 1
ATOM 3323 C C . SER A 1 420 ? -18.050 1.032 -32.838 1.00 92.44 420 SER A C 1
ATOM 3325 O O . SER A 1 420 ? -17.465 2.109 -32.727 1.00 92.44 420 SER A O 1
ATOM 3327 N N . ALA A 1 421 ? -19.354 0.941 -33.089 1.00 92.62 421 ALA A N 1
ATOM 3328 C CA . ALA A 1 421 ? -20.278 2.063 -33.028 1.00 92.62 421 ALA A CA 1
ATOM 3329 C C . ALA A 1 421 ? -21.402 1.743 -32.042 1.00 92.62 421 ALA A C 1
ATOM 3331 O O . ALA A 1 421 ? -22.214 0.857 -32.311 1.00 92.62 421 ALA A O 1
ATOM 3332 N N . ASP A 1 422 ? -21.448 2.478 -30.935 1.00 91.56 422 ASP A N 1
ATOM 3333 C CA . ASP A 1 422 ? -22.478 2.353 -29.908 1.00 91.56 422 ASP A CA 1
ATOM 3334 C C . ASP A 1 422 ? -23.649 3.257 -30.298 1.00 91.56 422 ASP A C 1
ATOM 3336 O O . ASP A 1 422 ? -23.517 4.487 -30.382 1.00 91.56 422 ASP A O 1
ATOM 3340 N N . LEU A 1 423 ? -24.793 2.644 -30.606 1.00 91.62 423 LEU A N 1
ATOM 3341 C CA . LEU A 1 423 ? -25.968 3.364 -31.071 1.00 91.62 423 LEU A CA 1
ATOM 3342 C C . LEU A 1 423 ? -26.885 3.704 -29.894 1.00 91.62 423 LEU A C 1
ATOM 3344 O O . LEU A 1 423 ? -27.113 2.876 -29.007 1.00 91.62 423 LEU A O 1
ATOM 3348 N N . PRO A 1 424 ? -27.494 4.898 -29.888 1.00 89.50 424 PRO A N 1
ATOM 3349 C CA . PRO A 1 424 ? -28.485 5.228 -28.883 1.00 89.50 424 PRO A CA 1
ATOM 3350 C C . PRO A 1 424 ? -29.717 4.338 -29.053 1.00 89.50 424 PRO A C 1
ATOM 3352 O O . PRO A 1 424 ? -30.102 3.991 -30.169 1.00 89.50 424 PRO A O 1
ATOM 3355 N N . VAL A 1 425 ? -30.403 4.043 -27.948 1.00 88.31 425 VAL A N 1
ATOM 3356 C CA . VAL A 1 425 ? -31.646 3.242 -27.933 1.00 88.31 425 VAL A CA 1
ATOM 3357 C C . VAL A 1 425 ? -32.778 3.835 -28.787 1.00 88.31 425 VAL A C 1
ATOM 3359 O O . VAL A 1 425 ? -33.772 3.174 -29.066 1.00 88.31 425 VAL A O 1
ATOM 3362 N N . THR A 1 426 ? -32.642 5.094 -29.213 1.00 86.56 426 THR A N 1
ATOM 3363 C CA . THR A 1 426 ? -33.568 5.782 -30.120 1.00 86.56 426 THR A CA 1
ATOM 3364 C C . THR A 1 426 ? -33.369 5.409 -31.591 1.00 86.56 426 THR A C 1
ATOM 3366 O O . THR A 1 426 ? -34.166 5.837 -32.429 1.00 86.56 426 THR A O 1
ATOM 3369 N N . MET A 1 427 ? -32.342 4.618 -31.915 1.00 88.94 427 MET A N 1
ATOM 3370 C CA . MET A 1 427 ? -32.046 4.116 -33.253 1.00 88.94 427 MET A CA 1
ATOM 3371 C C . MET A 1 427 ? -32.164 2.597 -33.313 1.00 88.94 427 MET A C 1
ATOM 3373 O O . MET A 1 427 ? -31.710 1.889 -32.420 1.00 88.94 427 MET A O 1
ATOM 3377 N N . VAL A 1 428 ? -32.713 2.108 -34.421 1.00 89.94 428 VAL A N 1
ATOM 3378 C CA . VAL A 1 428 ? -32.759 0.683 -34.748 1.00 89.94 428 VAL A CA 1
ATOM 3379 C C . VAL A 1 428 ? -32.012 0.456 -36.051 1.00 89.94 428 VAL A C 1
ATOM 3381 O O . VAL A 1 428 ? -32.289 1.114 -37.055 1.00 89.94 428 VAL A O 1
ATOM 3384 N N . VAL A 1 429 ? -31.059 -0.475 -36.030 1.00 91.38 429 VAL A N 1
ATOM 3385 C CA . VAL A 1 429 ? -30.319 -0.900 -37.222 1.00 91.38 429 VAL A CA 1
ATOM 3386 C C . VAL A 1 429 ? -31.252 -1.696 -38.126 1.00 91.38 429 VAL A C 1
ATOM 3388 O O . VAL A 1 429 ? -31.805 -2.711 -37.710 1.00 91.38 429 VAL A O 1
ATOM 3391 N N . SER A 1 430 ? -31.419 -1.242 -39.365 1.00 86.81 430 SER A N 1
ATOM 3392 C CA . SER A 1 430 ? -32.256 -1.911 -40.365 1.00 86.81 430 SER A CA 1
ATOM 3393 C C . SER A 1 430 ? -31.438 -2.762 -41.335 1.00 86.81 430 SER A C 1
ATOM 3395 O O . SER A 1 430 ? -31.929 -3.773 -41.832 1.00 86.81 430 SER A O 1
ATOM 3397 N N . HIS A 1 431 ? -30.186 -2.380 -41.602 1.00 89.94 431 HIS A N 1
ATOM 3398 C CA . HIS A 1 431 ? -29.299 -3.118 -42.495 1.00 89.94 431 HIS A CA 1
ATOM 3399 C C . HIS A 1 431 ? -27.828 -2.903 -42.126 1.00 89.94 431 HIS A C 1
ATOM 3401 O O . HIS A 1 431 ? -27.408 -1.786 -41.817 1.00 89.94 431 HIS A O 1
ATOM 3407 N N . LEU A 1 432 ? -27.033 -3.968 -42.207 1.00 88.38 432 LEU A N 1
ATOM 3408 C CA . LEU A 1 432 ? -25.583 -3.947 -42.025 1.00 88.38 432 LEU A CA 1
ATOM 3409 C C . LEU A 1 432 ? -24.916 -4.288 -43.355 1.00 88.38 432 LEU A C 1
ATOM 3411 O O . LEU A 1 432 ? -25.296 -5.269 -43.989 1.00 88.38 432 LEU A O 1
ATOM 3415 N N . HIS A 1 433 ? -23.916 -3.508 -43.762 1.00 77.06 433 HIS A N 1
ATOM 3416 C CA . HIS A 1 433 ? -23.067 -3.886 -44.891 1.00 77.06 433 HIS A CA 1
ATOM 3417 C C . HIS A 1 433 ? -21.880 -4.737 -44.409 1.00 77.06 433 HIS A C 1
ATOM 3419 O O . HIS A 1 433 ? -21.472 -4.619 -43.256 1.00 77.06 433 HIS A O 1
ATOM 3425 N N . GLU A 1 434 ? -21.379 -5.597 -45.303 1.00 63.66 434 GLU A N 1
ATOM 3426 C CA . GLU A 1 434 ? -20.366 -6.655 -45.127 1.00 63.66 434 GLU A CA 1
ATOM 3427 C C . GLU A 1 434 ? -19.394 -6.526 -43.935 1.00 63.66 434 GLU A C 1
ATOM 3429 O O . GLU A 1 434 ? -18.837 -5.465 -43.655 1.00 63.66 434 GLU A O 1
ATOM 3434 N N . THR A 1 435 ? -19.095 -7.672 -43.302 1.00 71.19 435 THR A N 1
ATOM 3435 C CA . THR A 1 435 ? -18.145 -7.868 -42.176 1.00 71.19 435 THR A CA 1
ATOM 3436 C C . THR A 1 435 ? -18.511 -7.203 -40.843 1.00 71.19 435 THR A C 1
ATOM 3438 O O . THR A 1 435 ? -17.687 -7.186 -39.927 1.00 71.19 435 THR A O 1
ATOM 3441 N N . ALA A 1 436 ? -19.737 -6.682 -40.724 1.00 86.94 436 ALA A N 1
ATOM 3442 C CA . ALA A 1 436 ? -20.258 -6.103 -39.493 1.00 86.94 436 ALA A CA 1
ATOM 3443 C C . ALA A 1 436 ? -21.056 -7.121 -38.665 1.00 86.94 436 ALA A C 1
ATOM 3445 O O . ALA A 1 436 ? -21.889 -7.850 -39.205 1.00 86.94 436 ALA A O 1
ATOM 3446 N N . GLU A 1 437 ? -20.868 -7.104 -37.352 1.00 91.06 437 GLU A N 1
ATOM 3447 C CA . GLU A 1 437 ? -21.649 -7.869 -36.379 1.00 91.06 437 GLU A CA 1
ATOM 3448 C C . GLU A 1 437 ? -22.454 -6.902 -35.506 1.00 91.06 437 GLU A C 1
ATOM 3450 O O . GLU A 1 437 ? -21.943 -5.856 -35.111 1.00 91.06 437 GLU A O 1
ATOM 3455 N N . PHE A 1 438 ? -23.717 -7.219 -35.212 1.00 92.56 438 PHE A N 1
ATOM 3456 C CA . PHE A 1 438 ? -24.561 -6.385 -34.351 1.00 92.56 438 PHE A CA 1
ATOM 3457 C C . PHE A 1 438 ? -24.797 -7.052 -33.000 1.00 92.56 438 PHE A C 1
ATOM 3459 O O . PHE A 1 438 ? -25.462 -8.088 -32.908 1.00 92.56 438 PHE A O 1
ATOM 3466 N N . ASP A 1 439 ? -24.274 -6.421 -31.955 1.00 91.06 439 ASP A N 1
ATOM 3467 C CA . ASP A 1 439 ? -24.482 -6.775 -30.559 1.00 91.06 439 ASP A CA 1
ATOM 3468 C C . ASP A 1 439 ? -25.807 -6.164 -30.085 1.00 91.06 439 ASP A C 1
ATOM 3470 O O . ASP A 1 439 ? -25.900 -4.988 -29.723 1.00 91.06 439 ASP A O 1
ATOM 3474 N N . ARG A 1 440 ? -26.867 -6.978 -30.138 1.00 86.81 440 ARG A N 1
ATOM 3475 C CA . ARG A 1 440 ? -28.223 -6.566 -29.748 1.00 86.81 440 ARG A CA 1
ATOM 3476 C C . ARG A 1 440 ? -28.322 -6.143 -28.273 1.00 86.81 440 ARG A C 1
ATOM 3478 O O . ARG A 1 440 ? -28.929 -5.100 -28.042 1.00 86.81 440 ARG A O 1
ATOM 3485 N N . PRO A 1 441 ? -27.778 -6.894 -27.288 1.00 86.56 441 PRO A N 1
ATOM 3486 C CA . PRO A 1 441 ? -27.783 -6.478 -25.882 1.00 86.56 441 PRO A CA 1
ATOM 3487 C C . PRO A 1 441 ? -27.227 -5.075 -25.628 1.00 86.56 441 PRO A C 1
ATOM 3489 O O . PRO A 1 441 ? -27.785 -4.346 -24.810 1.00 86.56 441 PRO A O 1
ATOM 3492 N N . HIS A 1 442 ? -26.161 -4.693 -26.334 1.00 85.19 442 HIS A N 1
ATOM 3493 C CA . HIS A 1 442 ? -25.486 -3.406 -26.131 1.00 85.19 442 HIS A CA 1
ATOM 3494 C C . HIS A 1 442 ? -25.846 -2.344 -27.181 1.00 85.19 442 HIS A C 1
ATOM 3496 O O . HIS A 1 442 ? -25.351 -1.222 -27.110 1.00 85.19 442 HIS A O 1
ATOM 3502 N N . ASN A 1 443 ? -26.720 -2.676 -28.137 1.00 90.81 443 ASN A N 1
ATOM 3503 C CA . ASN A 1 443 ? -27.088 -1.836 -29.279 1.00 90.81 443 ASN A CA 1
ATOM 3504 C C . ASN A 1 443 ? -25.863 -1.287 -30.039 1.00 90.81 443 ASN A C 1
ATOM 3506 O O . ASN A 1 443 ? -25.812 -0.110 -30.403 1.00 90.81 443 ASN A O 1
ATOM 3510 N N . ALA A 1 444 ? -24.867 -2.144 -30.270 1.00 92.50 444 ALA A N 1
ATOM 3511 C CA . ALA A 1 444 ? -23.584 -1.764 -30.850 1.00 92.50 444 ALA A CA 1
ATOM 3512 C C . ALA A 1 444 ? -23.290 -2.530 -32.144 1.00 92.50 444 ALA A C 1
ATOM 3514 O O . ALA A 1 444 ? -23.643 -3.700 -32.290 1.00 92.50 444 ALA A O 1
ATOM 3515 N N . ILE A 1 445 ? -22.629 -1.875 -33.098 1.00 93.88 445 ILE A N 1
ATOM 3516 C CA . ILE A 1 445 ? -22.132 -2.508 -34.326 1.00 93.88 445 ILE A CA 1
ATOM 3517 C C . ILE A 1 445 ? -20.618 -2.669 -34.222 1.00 93.88 445 ILE A C 1
ATOM 3519 O O . ILE A 1 445 ? -19.925 -1.724 -33.850 1.00 93.88 445 ILE A O 1
ATOM 3523 N N . HIS A 1 446 ? -20.097 -3.832 -34.598 1.00 93.56 446 HIS A N 1
ATOM 3524 C CA . HIS A 1 446 ? -18.673 -4.144 -34.615 1.00 93.56 446 HIS A CA 1
ATOM 3525 C C . HIS A 1 446 ? -18.198 -4.473 -36.026 1.00 93.56 446 HIS A C 1
ATOM 3527 O O . HIS A 1 446 ? -18.837 -5.244 -36.731 1.00 93.56 446 HIS A O 1
ATOM 3533 N N . TRP A 1 447 ? -17.047 -3.937 -36.422 1.00 94.31 447 TRP A N 1
ATOM 3534 C CA . TRP A 1 447 ? -16.357 -4.288 -37.660 1.00 94.31 447 TRP A CA 1
ATOM 3535 C C . TRP A 1 447 ? -14.941 -4.768 -37.368 1.00 94.31 447 TRP A C 1
ATOM 3537 O O . TRP A 1 447 ? -14.236 -4.201 -36.527 1.00 94.31 447 TRP A O 1
ATOM 3547 N N . HIS A 1 448 ? -14.501 -5.759 -38.141 1.00 92.06 448 HIS A N 1
ATOM 3548 C CA . HIS A 1 448 ? -13.138 -6.280 -38.112 1.00 92.06 448 HIS A CA 1
ATOM 3549 C C . HIS A 1 448 ? -12.406 -5.913 -39.405 1.00 92.06 448 HIS A C 1
ATOM 3551 O O . HIS A 1 448 ? -12.474 -6.615 -40.417 1.00 92.06 448 HIS A O 1
ATOM 3557 N N . VAL A 1 449 ? -11.671 -4.801 -39.379 1.00 92.00 449 VAL A N 1
ATOM 3558 C CA . VAL A 1 449 ? -10.864 -4.360 -40.518 1.00 92.00 449 VAL A CA 1
ATOM 3559 C C . VAL A 1 449 ? -9.520 -5.084 -40.468 1.00 92.00 449 VAL A C 1
ATOM 3561 O O . VAL A 1 449 ? -8.606 -4.700 -39.740 1.00 92.00 449 VAL A O 1
ATOM 3564 N N . LYS A 1 450 ? -9.403 -6.151 -41.269 1.00 88.75 450 LYS A N 1
ATOM 3565 C CA . LYS A 1 450 ? -8.204 -7.009 -41.323 1.00 88.75 450 LYS A CA 1
ATOM 3566 C C . LYS A 1 450 ? -6.920 -6.223 -41.595 1.00 88.75 450 LYS A C 1
ATOM 3568 O O . LYS A 1 450 ? -5.905 -6.489 -40.964 1.00 88.75 450 LYS A O 1
ATOM 3573 N N . ARG A 1 451 ? -6.981 -5.269 -42.528 1.00 91.06 451 ARG A N 1
ATOM 3574 C CA . ARG A 1 451 ? -5.851 -4.430 -42.942 1.00 91.06 451 ARG A CA 1
ATOM 3575 C C . ARG A 1 451 ? -6.333 -3.070 -43.439 1.00 91.06 451 ARG A C 1
ATOM 3577 O O . ARG A 1 451 ? -7.348 -3.011 -44.140 1.00 91.06 451 ARG A O 1
ATOM 3584 N N . LEU A 1 452 ? -5.600 -2.016 -43.103 1.00 91.88 452 LEU A N 1
ATOM 3585 C CA . LEU A 1 452 ? -5.775 -0.645 -43.574 1.00 91.88 452 LEU A CA 1
ATOM 3586 C C . LEU A 1 452 ? -4.399 -0.106 -43.988 1.00 91.88 452 LEU A C 1
ATOM 3588 O O . LEU A 1 452 ? -3.511 0.054 -43.156 1.00 91.88 452 LEU A O 1
ATOM 3592 N N . GLY A 1 453 ? -4.188 0.100 -45.281 1.00 90.69 453 GLY A N 1
ATOM 3593 C CA . GLY A 1 453 ? -2.935 0.558 -45.865 1.00 90.69 453 GLY A CA 1
ATOM 3594 C C . GLY A 1 453 ? -2.512 1.961 -45.408 1.00 90.69 453 GLY A C 1
ATOM 3595 O O . GLY A 1 453 ? -3.285 2.669 -44.756 1.00 90.69 453 GLY A O 1
ATOM 3596 N N . PRO A 1 454 ? -1.275 2.376 -45.733 1.00 89.38 454 PRO A N 1
ATOM 3597 C CA . PRO A 1 454 ? -0.781 3.731 -45.482 1.00 89.38 454 PRO A CA 1
ATOM 3598 C C . PRO A 1 454 ? -1.740 4.791 -46.016 1.00 89.38 454 PRO A C 1
ATOM 3600 O O . PRO A 1 454 ? -2.144 4.709 -47.176 1.00 89.38 454 PRO A O 1
ATOM 3603 N N . ARG A 1 455 ? -2.107 5.778 -45.189 1.00 88.31 455 ARG A N 1
ATOM 3604 C CA . ARG A 1 455 ? -3.027 6.872 -45.572 1.00 88.31 455 ARG A CA 1
ATOM 3605 C C . ARG A 1 455 ? -4.403 6.423 -46.098 1.00 88.31 455 ARG A C 1
ATOM 3607 O O . ARG A 1 455 ? -5.187 7.255 -46.556 1.00 88.31 455 ARG A O 1
ATOM 3614 N N . GLU A 1 456 ? -4.726 5.131 -46.021 1.00 94.44 456 GLU A N 1
ATOM 3615 C CA . GLU A 1 456 ? -5.967 4.572 -46.549 1.00 94.44 456 GLU A CA 1
ATOM 3616 C C . GLU A 1 456 ? -7.146 4.976 -45.658 1.00 94.44 456 GLU A C 1
ATOM 3618 O O . GLU A 1 456 ? -7.050 4.982 -44.428 1.00 94.44 456 GLU A O 1
ATOM 3623 N N . THR A 1 457 ? -8.282 5.280 -46.289 1.00 94.94 457 THR A N 1
ATOM 3624 C CA . THR A 1 457 ? -9.564 5.473 -45.609 1.00 94.94 457 THR A CA 1
ATOM 3625 C C . THR A 1 457 ? -10.550 4.398 -46.040 1.00 94.94 457 THR A C 1
ATOM 3627 O O . THR A 1 457 ? -10.827 4.257 -47.230 1.00 94.94 457 THR A O 1
ATOM 3630 N N . LYS A 1 458 ? -11.133 3.682 -45.074 1.00 94.56 458 LYS A N 1
ATOM 3631 C CA . LYS A 1 458 ? -12.241 2.745 -45.308 1.00 94.56 458 LYS A CA 1
ATOM 3632 C C . LYS A 1 458 ? -13.549 3.291 -44.758 1.00 94.56 458 LYS A C 1
ATOM 3634 O O . LYS A 1 458 ? -13.577 3.896 -43.691 1.00 94.56 458 LYS A O 1
ATOM 3639 N N . LEU A 1 459 ? -14.635 3.060 -45.495 1.00 93.75 459 LEU A N 1
ATOM 3640 C CA . LEU A 1 459 ? -15.988 3.463 -45.113 1.00 93.75 459 LEU A CA 1
ATOM 3641 C C . LEU A 1 459 ? -16.789 2.247 -44.653 1.00 93.75 459 LEU A C 1
ATOM 3643 O O . LEU A 1 459 ? -17.167 1.404 -45.463 1.00 93.75 459 LEU A O 1
ATOM 3647 N N . LEU A 1 460 ? -17.082 2.196 -43.358 1.00 93.88 460 LEU A N 1
ATOM 3648 C CA . LEU A 1 460 ? -17.876 1.142 -42.731 1.00 93.88 460 LEU A CA 1
ATOM 3649 C C . LEU A 1 460 ? -19.335 1.586 -42.682 1.00 93.88 460 LEU A C 1
ATOM 3651 O O . LEU A 1 460 ? -19.660 2.529 -41.966 1.00 93.88 460 LEU A O 1
ATOM 3655 N N . ARG A 1 461 ? -20.203 0.979 -43.495 1.00 93.88 461 ARG A N 1
ATOM 3656 C CA . ARG A 1 461 ? -21.569 1.473 -43.739 1.00 93.88 461 ARG A CA 1
ATOM 3657 C C . ARG A 1 461 ? -22.616 0.658 -42.988 1.00 93.88 461 ARG A C 1
ATOM 3659 O O . ARG A 1 461 ? -22.513 -0.560 -42.890 1.00 93.88 461 ARG A O 1
ATOM 3666 N N . PHE A 1 462 ? -23.668 1.330 -42.539 1.00 94.12 462 PHE A N 1
ATOM 3667 C CA . PHE A 1 462 ? -24.871 0.700 -41.993 1.00 94.12 462 PHE A CA 1
ATOM 3668 C C . PHE A 1 462 ? -26.098 1.573 -42.273 1.00 94.12 462 PHE A C 1
ATOM 3670 O O . PHE A 1 462 ? -25.974 2.746 -42.630 1.00 94.12 462 PHE A O 1
ATOM 3677 N N . GLN A 1 463 ? -27.291 1.006 -42.134 1.00 93.25 463 GLN A N 1
ATOM 3678 C CA . GLN A 1 463 ? -28.549 1.739 -42.210 1.00 93.25 463 GLN A CA 1
ATOM 3679 C C . GLN A 1 463 ? -29.299 1.611 -40.894 1.00 93.25 463 GLN A C 1
ATOM 3681 O O . GLN A 1 463 ? -29.328 0.544 -40.277 1.00 93.25 463 GLN A O 1
ATOM 3686 N N . ALA A 1 464 ? -29.902 2.715 -40.474 1.00 92.31 464 ALA A N 1
ATOM 3687 C CA . ALA A 1 464 ? -30.682 2.767 -39.255 1.00 92.31 464 ALA A CA 1
ATOM 3688 C C . ALA A 1 464 ? -31.858 3.734 -39.396 1.00 92.31 464 ALA A C 1
ATOM 3690 O O . ALA A 1 464 ? -31.843 4.654 -40.223 1.00 92.31 464 ALA A O 1
ATOM 3691 N N . SER A 1 465 ? -32.859 3.524 -38.550 1.00 90.75 465 SER A N 1
ATOM 3692 C CA . SER A 1 465 ? -34.062 4.342 -38.453 1.00 90.75 465 SER A CA 1
ATOM 3693 C C . SER A 1 465 ? -34.251 4.844 -37.031 1.00 90.75 465 SER A C 1
ATOM 3695 O O . SER A 1 465 ? -33.962 4.140 -36.064 1.00 90.75 465 SER A O 1
ATOM 3697 N N . ALA A 1 466 ? -34.761 6.066 -36.902 1.00 88.56 466 ALA A N 1
ATOM 3698 C CA . ALA A 1 466 ? -35.131 6.623 -35.611 1.00 88.56 466 ALA A CA 1
ATOM 3699 C C . ALA A 1 466 ? -36.501 6.096 -35.161 1.00 88.56 466 ALA A C 1
ATOM 3701 O O . ALA A 1 466 ? -37.480 6.215 -35.901 1.00 88.56 466 ALA A O 1
ATOM 3702 N N . VAL A 1 467 ? -36.584 5.577 -33.937 1.00 88.50 467 VAL A N 1
ATOM 3703 C CA . VAL A 1 467 ? -37.830 5.066 -33.329 1.00 88.50 467 VAL A CA 1
ATOM 3704 C C . VAL A 1 467 ? -38.395 5.978 -32.237 1.00 88.50 467 VAL A C 1
ATOM 3706 O O . VAL A 1 467 ? -39.504 5.763 -31.759 1.00 88.50 467 VAL A O 1
ATOM 3709 N N . SER A 1 468 ? -37.665 7.030 -31.862 1.00 85.06 468 SER A N 1
ATOM 3710 C CA . SER A 1 468 ? -38.092 8.046 -30.894 1.00 85.06 468 SER A CA 1
ATOM 3711 C C . SER A 1 468 ? -37.687 9.436 -31.375 1.00 85.06 468 SER A C 1
ATOM 3713 O O . SER A 1 468 ? -36.646 9.589 -31.998 1.00 85.06 468 SER A O 1
ATOM 3715 N N . GLY A 1 469 ? -38.484 10.461 -31.061 1.00 80.25 469 GLY A N 1
ATOM 3716 C CA . GLY A 1 469 ? -38.204 11.862 -31.413 1.00 80.25 469 GLY A CA 1
ATOM 3717 C C . GLY A 1 469 ? -37.199 12.576 -30.497 1.00 80.25 469 GLY A C 1
ATOM 3718 O O . GLY A 1 469 ? -37.116 13.798 -30.540 1.00 80.25 469 GLY A O 1
ATOM 3719 N N . GLN A 1 470 ? -36.499 11.856 -29.620 1.00 81.25 470 GLN A N 1
ATOM 3720 C CA . GLN A 1 470 ? -35.487 12.436 -28.734 1.00 81.25 470 GLN A CA 1
ATOM 3721 C C . GLN A 1 470 ? -34.145 12.578 -29.459 1.00 81.25 470 GLN A C 1
ATOM 3723 O O . GLN A 1 470 ? -33.686 11.637 -30.103 1.00 81.25 470 GLN A O 1
ATOM 3728 N N . ALA A 1 471 ? -33.499 13.740 -29.325 1.00 82.19 471 ALA A N 1
ATOM 3729 C CA . ALA A 1 471 ? -32.132 13.934 -29.802 1.00 82.19 471 ALA A CA 1
ATOM 3730 C C . ALA A 1 471 ? -31.173 12.953 -29.110 1.00 82.19 471 ALA A C 1
ATOM 3732 O O . ALA A 1 471 ? -31.359 12.613 -27.941 1.00 82.19 471 ALA A O 1
ATOM 3733 N N . ALA A 1 472 ? -30.151 12.502 -29.833 1.00 83.44 472 ALA A N 1
ATOM 3734 C CA . ALA A 1 472 ? -29.222 11.497 -29.333 1.00 83.44 472 ALA A CA 1
ATOM 3735 C C . ALA A 1 472 ? -27.829 11.649 -29.950 1.00 83.44 472 ALA A C 1
ATOM 3737 O O . ALA A 1 472 ? -27.665 12.287 -30.988 1.00 83.44 472 ALA A O 1
ATOM 3738 N N . ASN A 1 473 ? -26.835 11.025 -29.322 1.00 83.38 473 ASN A N 1
ATOM 3739 C CA . ASN A 1 473 ? -25.489 10.884 -29.866 1.00 83.38 473 ASN A CA 1
ATOM 3740 C C . ASN A 1 473 ? -25.230 9.408 -30.156 1.00 83.38 473 ASN A C 1
ATOM 3742 O O . ASN A 1 473 ? -25.692 8.555 -29.400 1.00 83.38 473 ASN A O 1
ATOM 3746 N N . TYR A 1 474 ? -24.475 9.116 -31.211 1.00 82.94 474 TYR A N 1
ATOM 3747 C CA . TYR A 1 474 ? -23.851 7.804 -31.362 1.00 82.94 474 TYR A CA 1
ATOM 3748 C C . TYR A 1 474 ? -22.331 7.945 -31.309 1.00 82.94 474 TYR A C 1
ATOM 3750 O O . TYR A 1 474 ? -21.758 8.893 -31.865 1.00 82.94 474 TYR A O 1
ATOM 3758 N N . GLU A 1 475 ? -21.698 7.025 -30.589 1.00 88.00 475 GLU A N 1
ATOM 3759 C CA . GLU A 1 475 ? -20.265 7.022 -30.304 1.00 88.00 475 GLU A CA 1
ATOM 3760 C C . GLU A 1 475 ? -19.558 5.987 -31.171 1.00 88.00 475 GLU A C 1
ATOM 3762 O O . GLU A 1 475 ? -20.119 4.945 -31.497 1.00 88.00 475 GLU A O 1
ATOM 3767 N N . VAL A 1 476 ? -18.318 6.272 -31.557 1.00 87.06 476 VAL A N 1
ATOM 3768 C CA . VAL A 1 476 ? -17.499 5.377 -32.371 1.00 87.06 476 VAL A CA 1
ATOM 3769 C C . VAL A 1 476 ? -16.108 5.264 -31.768 1.00 87.06 476 VAL A C 1
ATOM 3771 O O . VAL A 1 476 ? -15.467 6.272 -31.457 1.00 87.06 476 VAL A O 1
ATOM 3774 N N . ARG A 1 477 ? -15.619 4.030 -31.647 1.00 90.38 477 ARG A N 1
ATOM 3775 C CA . ARG A 1 477 ? -14.301 3.694 -31.100 1.00 90.38 477 ARG A CA 1
ATOM 3776 C C . ARG A 1 477 ? -13.534 2.819 -32.081 1.00 90.38 477 ARG A C 1
ATOM 3778 O O . ARG A 1 477 ? -14.127 2.010 -32.793 1.00 90.38 477 ARG A O 1
ATOM 3785 N N . ALA A 1 478 ? -12.214 2.973 -32.107 1.00 85.81 478 ALA A N 1
ATOM 3786 C CA . ALA A 1 478 ? -11.324 2.062 -32.816 1.00 85.81 478 ALA A CA 1
ATOM 3787 C C . ALA A 1 478 ? -10.195 1.593 -31.909 1.00 85.81 478 ALA A C 1
ATOM 3789 O O . ALA A 1 478 ? -9.558 2.380 -31.203 1.00 85.81 478 ALA A O 1
ATOM 3790 N N . GLU A 1 479 ? -9.947 0.294 -31.975 1.00 86.19 479 GLU A N 1
ATOM 3791 C CA . GLU A 1 479 ? -8.970 -0.423 -31.176 1.00 86.19 479 GLU A CA 1
ATOM 3792 C C . GLU A 1 479 ? -8.047 -1.211 -32.095 1.00 86.19 479 GLU A C 1
ATOM 3794 O O . GLU A 1 479 ? -8.485 -1.833 -33.066 1.00 86.19 479 GLU A O 1
ATOM 3799 N N . LEU A 1 480 ? -6.758 -1.188 -31.777 1.00 81.31 480 LEU A N 1
ATOM 3800 C CA . LEU A 1 480 ? -5.751 -1.978 -32.468 1.00 81.31 480 LEU A CA 1
ATOM 3801 C C . LEU A 1 480 ? -5.314 -3.123 -31.551 1.00 81.31 480 LEU A C 1
ATOM 3803 O O . LEU A 1 480 ? -4.994 -2.896 -30.378 1.00 81.31 480 LEU A O 1
ATOM 3807 N N . ALA A 1 481 ? -5.306 -4.351 -32.075 1.00 72.81 481 ALA A N 1
ATOM 3808 C CA . ALA A 1 481 ? -4.909 -5.531 -31.311 1.00 72.81 481 ALA A CA 1
ATOM 3809 C C . ALA A 1 481 ? -3.516 -5.337 -30.678 1.00 72.81 481 ALA A C 1
ATOM 3811 O O . ALA A 1 481 ? -2.559 -4.968 -31.354 1.00 72.81 481 ALA A O 1
ATOM 3812 N N . GLY A 1 482 ? -3.411 -5.547 -29.362 1.00 59.81 482 GLY A N 1
ATOM 3813 C CA . GLY A 1 482 ? -2.161 -5.391 -28.606 1.00 59.81 482 GLY A CA 1
ATOM 3814 C C . GLY A 1 482 ? -1.770 -3.952 -28.233 1.00 59.81 482 GLY A C 1
ATOM 3815 O O . GLY A 1 482 ? -0.8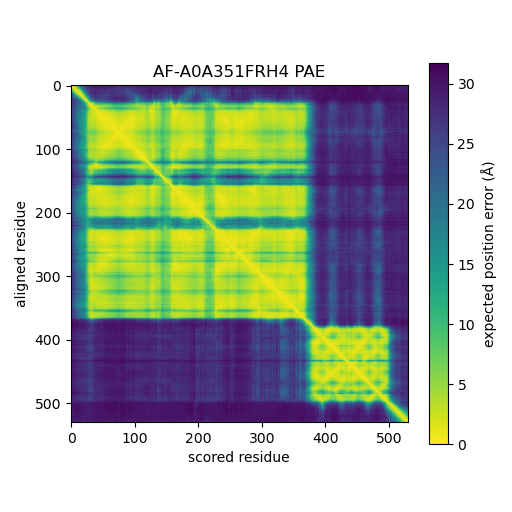66 -3.781 -27.421 1.00 59.81 482 GLY A O 1
ATOM 3816 N N . VAL A 1 483 ? -2.452 -2.924 -28.757 1.00 69.12 483 VAL A N 1
ATOM 3817 C CA . VAL A 1 483 ? -2.201 -1.505 -28.412 1.00 69.12 483 VAL A CA 1
ATOM 3818 C C . VAL A 1 483 ? -3.359 -0.897 -27.608 1.00 69.12 483 VAL A C 1
ATOM 3820 O O . VAL A 1 483 ? -3.133 -0.026 -26.770 1.00 69.12 483 VAL A O 1
ATOM 3823 N N . GLY A 1 484 ? -4.587 -1.397 -27.791 1.00 67.94 484 GLY A N 1
ATOM 3824 C CA . GLY A 1 484 ? -5.795 -0.899 -27.121 1.00 67.94 484 GLY A CA 1
ATOM 3825 C C . GLY A 1 484 ? -6.540 0.155 -27.946 1.00 67.94 484 GLY A C 1
ATOM 3826 O O . GLY A 1 484 ? -6.372 0.229 -29.166 1.00 67.94 484 GLY A O 1
ATOM 3827 N N . THR A 1 485 ? -7.399 0.951 -27.302 1.00 66.06 485 THR A N 1
ATOM 3828 C CA . THR A 1 485 ? -8.163 2.018 -27.968 1.00 66.06 485 THR A CA 1
ATOM 3829 C C . THR A 1 485 ? -7.239 3.141 -28.423 1.00 66.06 485 THR A C 1
ATOM 3831 O O . THR A 1 485 ? -6.524 3.736 -27.621 1.00 66.06 485 THR A O 1
ATOM 3834 N N . VAL A 1 486 ? -7.279 3.446 -29.718 1.00 77.94 486 VAL A N 1
ATOM 3835 C CA . VAL A 1 486 ? -6.384 4.423 -30.359 1.00 77.94 486 VAL A CA 1
ATOM 3836 C C . VAL A 1 486 ? -7.127 5.628 -30.939 1.00 77.94 486 VAL A C 1
ATOM 3838 O O . VAL A 1 486 ? -6.490 6.630 -31.252 1.00 77.94 486 VAL A O 1
ATOM 3841 N N . ALA A 1 487 ? -8.461 5.569 -31.066 1.00 80.00 487 ALA A N 1
ATOM 3842 C CA . ALA A 1 487 ? -9.272 6.687 -31.550 1.00 80.00 487 ALA A CA 1
ATOM 3843 C C . ALA A 1 487 ? -10.722 6.650 -31.037 1.00 80.00 487 ALA A C 1
ATOM 3845 O O . ALA A 1 487 ? -11.306 5.577 -30.863 1.00 80.00 487 ALA A O 1
ATOM 3846 N N . PHE A 1 488 ? -11.310 7.838 -30.863 1.00 89.12 488 PHE A N 1
ATOM 3847 C CA . PHE A 1 488 ? -12.701 8.052 -30.453 1.00 89.12 488 PHE A CA 1
ATOM 3848 C C . PHE A 1 488 ? -13.328 9.200 -31.254 1.00 89.12 488 PHE A C 1
ATOM 3850 O O . PHE A 1 488 ? -12.680 10.221 -31.491 1.00 89.12 488 PHE A O 1
ATOM 3857 N N . ALA A 1 489 ? -14.595 9.051 -31.639 1.00 81.81 489 ALA A N 1
ATOM 3858 C CA . ALA A 1 489 ? -15.400 10.117 -32.224 1.00 81.81 489 ALA A CA 1
ATOM 3859 C C . ALA A 1 489 ? -16.873 9.975 -31.822 1.00 81.81 489 ALA A C 1
ATOM 3861 O O . ALA A 1 489 ? -17.345 8.888 -31.509 1.00 81.81 489 ALA A O 1
ATOM 3862 N N . GLN A 1 490 ? -17.620 11.074 -31.885 1.00 84.19 490 GLN A N 1
ATOM 3863 C CA . GLN A 1 490 ? -19.053 11.093 -31.593 1.00 84.19 490 GLN A CA 1
ATOM 3864 C C . GLN A 1 490 ? -19.800 11.954 -32.606 1.00 84.19 490 GLN A C 1
ATOM 3866 O O . GLN A 1 490 ? -19.232 12.887 -33.184 1.00 84.19 490 GLN A O 1
ATOM 3871 N N . LYS A 1 491 ? -21.088 11.666 -32.806 1.00 83.56 491 LYS A N 1
ATOM 3872 C CA . LYS A 1 491 ? -21.953 12.482 -33.658 1.00 83.56 491 LYS A CA 1
ATOM 3873 C C . LYS A 1 491 ? -23.338 12.670 -33.064 1.00 83.56 491 LYS A C 1
ATOM 3875 O O . LYS A 1 491 ? -24.027 11.703 -32.755 1.00 83.56 491 LYS A O 1
ATOM 3880 N N . ALA A 1 492 ? -23.737 13.937 -32.984 1.00 81.75 492 ALA A N 1
ATOM 3881 C CA . ALA A 1 492 ? -25.063 14.349 -32.555 1.00 81.75 492 ALA A CA 1
ATOM 3882 C C . ALA A 1 492 ? -26.095 14.229 -33.682 1.00 81.75 492 ALA A C 1
ATOM 3884 O O . ALA A 1 492 ? -25.819 14.572 -34.838 1.00 81.75 492 ALA A O 1
ATOM 3885 N N . LEU A 1 493 ? -27.291 13.777 -33.313 1.00 84.31 493 LEU A N 1
ATOM 3886 C CA . LEU A 1 493 ? -28.439 13.558 -34.183 1.00 84.31 493 LEU A CA 1
ATOM 3887 C C . LEU A 1 493 ? -29.657 14.316 -33.652 1.00 84.31 493 LEU A C 1
ATOM 3889 O O . LEU A 1 493 ? -30.026 14.201 -32.482 1.00 84.31 493 LEU A O 1
ATOM 3893 N N . GLN A 1 494 ? -30.303 15.062 -34.543 1.00 84.12 494 GLN A N 1
ATOM 3894 C CA . GLN A 1 494 ? -31.593 15.705 -34.309 1.00 84.12 494 GLN A CA 1
ATOM 3895 C C . GLN A 1 494 ? -32.697 14.844 -34.920 1.00 84.12 494 GLN A C 1
ATOM 3897 O O . GLN A 1 494 ? -32.578 14.432 -36.072 1.00 84.12 494 GLN A O 1
ATOM 3902 N N . ILE A 1 495 ? -33.766 14.558 -34.175 1.00 83.31 495 ILE A N 1
ATOM 3903 C CA . ILE A 1 495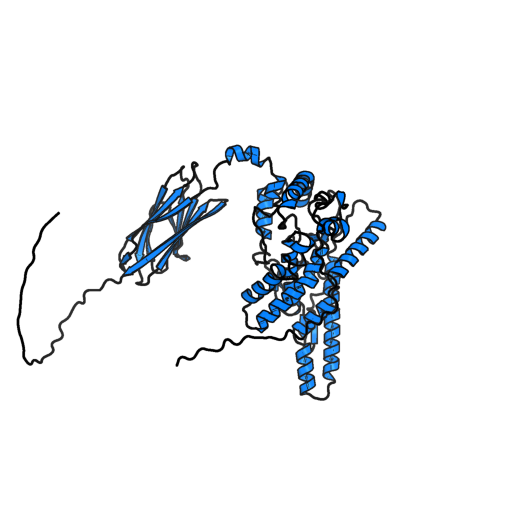 ? -34.846 13.693 -34.662 1.00 83.31 495 ILE A CA 1
ATOM 3904 C C . ILE A 1 495 ? -36.157 14.472 -34.707 1.00 83.31 495 ILE A C 1
ATOM 3906 O O . ILE A 1 495 ? -36.647 14.945 -33.685 1.00 83.31 495 ILE A O 1
ATOM 3910 N N . HIS A 1 496 ? -36.742 14.591 -35.897 1.00 83.06 496 HIS A N 1
ATOM 3911 C CA . HIS A 1 496 ? -38.039 15.227 -36.093 1.00 83.06 496 HIS A CA 1
ATOM 3912 C C . HIS A 1 496 ? -39.151 14.187 -36.170 1.00 83.06 496 HIS A C 1
ATOM 3914 O O . HIS A 1 496 ? -39.040 13.162 -36.849 1.00 83.06 496 HIS A O 1
ATOM 3920 N N . ARG A 1 497 ? -40.266 14.484 -35.500 1.00 79.00 497 ARG A N 1
ATOM 3921 C CA . ARG A 1 497 ? -41.517 13.761 -35.713 1.00 79.00 497 ARG A CA 1
ATOM 3922 C C . ARG A 1 497 ? -42.099 14.193 -37.053 1.00 79.00 497 ARG A C 1
ATOM 3924 O O . ARG A 1 497 ? -42.228 15.387 -37.312 1.00 79.00 497 ARG A O 1
ATOM 3931 N N . THR A 1 498 ? -42.467 13.229 -37.884 1.00 68.38 498 THR A N 1
ATOM 3932 C CA . THR A 1 498 ? -43.355 13.466 -39.020 1.00 68.38 498 THR A CA 1
ATOM 3933 C C . THR A 1 498 ? -44.669 14.018 -38.479 1.00 68.38 498 THR A C 1
ATOM 3935 O O . THR A 1 498 ? -45.333 13.376 -37.666 1.00 68.38 498 THR A O 1
ATOM 3938 N N . ALA A 1 499 ? -45.026 15.237 -38.882 1.00 54.94 499 ALA A N 1
ATOM 3939 C CA . ALA A 1 499 ? -46.369 15.746 -38.669 1.00 54.94 499 ALA A CA 1
ATOM 3940 C C . ALA A 1 499 ? -47.305 14.875 -39.514 1.00 54.94 499 ALA A C 1
ATOM 3942 O O . ALA A 1 499 ? -47.323 14.995 -40.737 1.00 54.94 499 ALA A O 1
ATOM 3943 N N . ASN A 1 500 ? -48.021 13.942 -38.886 1.00 48.84 500 ASN A N 1
ATOM 3944 C CA . ASN A 1 500 ? -49.060 13.215 -39.599 1.00 48.84 500 ASN A CA 1
ATOM 3945 C C . ASN A 1 500 ? -50.134 14.219 -40.019 1.00 48.84 500 ASN A C 1
ATOM 3947 O O . ASN A 1 500 ? -50.729 14.888 -39.174 1.00 48.84 500 ASN A O 1
ATOM 3951 N N . ALA A 1 501 ? -50.350 14.304 -41.332 1.00 45.81 501 ALA A N 1
ATOM 3952 C CA . ALA A 1 501 ? -51.519 14.914 -41.934 1.00 45.81 501 ALA A CA 1
ATOM 3953 C C . ALA A 1 501 ? -52.769 14.325 -41.268 1.00 45.81 501 ALA A C 1
ATOM 3955 O O . ALA A 1 501 ? -53.008 13.116 -41.322 1.00 45.81 501 ALA A O 1
ATOM 3956 N N . SER A 1 502 ? -53.530 15.175 -40.584 1.00 37.28 502 SER A N 1
ATOM 3957 C CA . SER A 1 502 ? -54.814 14.815 -40.005 1.00 37.28 502 SER A CA 1
ATOM 3958 C C . SER A 1 502 ? -55.783 14.465 -41.130 1.00 37.28 502 SER A C 1
ATOM 3960 O O . SER A 1 502 ? -56.138 15.314 -41.948 1.00 37.28 502 SER A O 1
ATOM 3962 N N . HIS A 1 503 ? -56.235 13.213 -41.158 1.00 41.75 503 HIS A N 1
ATOM 3963 C CA . HIS A 1 503 ? -57.514 12.873 -41.765 1.00 41.75 503 HIS A CA 1
ATOM 3964 C C . HIS A 1 503 ? -58.609 13.609 -40.980 1.00 41.75 503 HIS A C 1
ATOM 3966 O O . HIS A 1 503 ? -59.038 13.155 -39.920 1.00 41.75 503 HIS A O 1
ATOM 3972 N N . ASP A 1 504 ? -59.024 14.769 -41.487 1.00 36.69 504 ASP A N 1
ATOM 3973 C CA . ASP A 1 504 ? -60.205 15.487 -41.017 1.00 36.69 504 ASP A CA 1
ATOM 3974 C C . ASP A 1 504 ? -61.464 14.786 -41.544 1.00 36.69 504 ASP A C 1
ATOM 3976 O O . ASP A 1 504 ? -61.831 14.893 -42.715 1.00 36.69 504 ASP A O 1
ATOM 3980 N N . THR A 1 505 ? -62.157 14.068 -40.664 1.00 35.91 505 THR A N 1
ATOM 3981 C C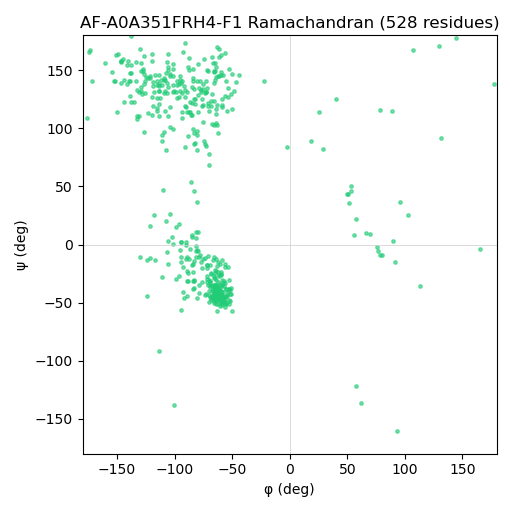A . THR A 1 505 ? -63.602 13.836 -40.798 1.00 35.91 505 THR A CA 1
ATOM 3982 C C . THR A 1 505 ? -64.348 15.114 -40.394 1.00 35.91 505 THR A C 1
ATOM 3984 O O . THR A 1 505 ? -64.148 15.586 -39.272 1.00 35.91 505 THR A O 1
ATOM 3987 N N . PRO A 1 506 ? -65.234 15.678 -41.237 1.00 40.22 506 PRO A N 1
ATOM 3988 C CA . PRO A 1 506 ? -65.876 16.953 -40.948 1.00 40.22 506 PRO A CA 1
ATOM 3989 C C . PRO A 1 506 ? -66.987 16.783 -39.908 1.00 40.22 506 PRO A C 1
ATOM 3991 O O . PRO A 1 506 ? -67.982 16.089 -40.129 1.00 40.22 506 PRO A O 1
ATOM 3994 N N . ARG A 1 507 ? -66.843 17.467 -38.768 1.00 35.53 507 ARG A N 1
ATOM 3995 C CA . ARG A 1 507 ? -67.912 17.630 -37.779 1.00 35.53 507 ARG A CA 1
ATOM 3996 C C . ARG A 1 507 ? -68.714 18.886 -38.118 1.00 35.53 507 ARG A C 1
ATOM 3998 O O . ARG A 1 507 ? -68.213 20.003 -38.054 1.00 35.53 507 ARG A O 1
ATOM 4005 N N . VAL A 1 508 ? -69.973 18.669 -38.479 1.00 44.16 508 VAL A N 1
ATOM 4006 C CA . VAL A 1 508 ? -71.006 19.691 -38.677 1.00 44.16 508 VAL A CA 1
ATOM 4007 C C . VAL A 1 508 ? -71.202 20.492 -37.386 1.00 44.16 508 VAL A C 1
ATOM 4009 O O . VAL A 1 508 ? -71.540 19.915 -36.354 1.00 44.16 508 VAL A O 1
ATOM 4012 N N . ALA A 1 509 ? -71.077 21.819 -37.451 1.00 36.72 509 ALA A N 1
ATOM 4013 C CA . ALA A 1 509 ? -71.637 22.716 -36.445 1.00 36.72 509 ALA A CA 1
ATOM 4014 C C . ALA A 1 509 ? -72.150 24.013 -37.089 1.00 36.72 509 ALA A C 1
ATOM 4016 O O . ALA A 1 509 ? -71.440 24.724 -37.796 1.00 36.72 509 ALA A O 1
ATOM 4017 N N . LYS A 1 510 ? -73.438 24.257 -36.843 1.00 41.56 510 LYS A N 1
ATOM 4018 C CA . LYS A 1 510 ? -74.241 25.423 -37.213 1.00 41.56 510 LYS A CA 1
ATOM 4019 C C . LYS A 1 510 ? -73.745 26.693 -36.512 1.00 41.56 510 LYS A C 1
ATOM 4021 O O . LYS A 1 510 ? -73.392 26.632 -35.340 1.00 41.56 510 LYS A O 1
ATOM 4026 N N . GLY A 1 511 ? -73.907 27.839 -37.176 1.00 36.03 511 GLY A N 1
ATOM 4027 C CA . GLY A 1 511 ? -74.053 29.139 -36.508 1.00 36.03 511 GLY A CA 1
ATOM 4028 C C . GLY A 1 511 ? -73.160 30.248 -37.059 1.00 36.03 511 GLY A C 1
ATOM 4029 O O . GLY A 1 511 ? -72.052 30.450 -36.581 1.00 36.03 511 GLY A O 1
ATOM 4030 N N . ALA A 1 512 ? -73.677 31.003 -38.030 1.00 38.22 512 ALA A N 1
ATOM 4031 C CA . ALA A 1 512 ? -73.216 32.361 -38.336 1.00 38.22 512 ALA A CA 1
ATOM 4032 C C . ALA A 1 512 ? -73.731 33.342 -37.248 1.00 38.22 512 ALA A C 1
ATOM 4034 O O . ALA A 1 512 ? -74.731 33.014 -36.602 1.00 38.22 512 ALA A O 1
ATOM 4035 N N . PRO A 1 513 ? -73.128 34.539 -37.053 1.00 48.31 513 PRO A N 1
ATOM 4036 C CA . PRO A 1 513 ? -73.353 35.631 -38.009 1.00 48.31 513 PRO A CA 1
ATOM 4037 C C . PRO A 1 513 ? -72.161 36.580 -38.306 1.00 48.31 513 PRO A C 1
ATOM 4039 O O . PRO A 1 513 ? -71.420 37.004 -37.432 1.00 48.31 513 PRO A O 1
ATOM 4042 N N . ARG A 1 514 ? -72.093 36.946 -39.596 1.00 36.22 514 ARG A N 1
ATOM 4043 C CA . ARG A 1 514 ? -71.809 38.244 -40.259 1.00 36.22 514 ARG A CA 1
ATOM 4044 C C . ARG A 1 514 ? -70.724 39.241 -39.771 1.00 36.22 514 ARG A C 1
ATOM 4046 O O . ARG A 1 514 ? -70.872 39.906 -38.759 1.00 36.22 514 ARG A O 1
ATOM 4053 N N . GLN A 1 515 ? -69.870 39.546 -40.766 1.00 35.66 515 GLN A N 1
ATOM 4054 C CA . GLN A 1 515 ? -69.393 40.862 -41.260 1.00 35.66 515 GLN A CA 1
ATOM 4055 C C . GLN A 1 515 ? -68.298 41.631 -40.490 1.00 35.66 515 GLN A C 1
ATOM 4057 O O . GLN A 1 515 ? -68.566 42.253 -39.473 1.00 35.66 515 GLN A O 1
ATOM 4062 N N . ARG A 1 516 ? -67.131 41.828 -41.128 1.00 32.22 516 ARG A N 1
ATOM 4063 C CA . ARG A 1 516 ? -66.822 42.977 -42.018 1.00 32.22 516 ARG A CA 1
ATOM 4064 C C . ARG A 1 516 ? -65.476 42.785 -42.739 1.00 32.22 516 ARG A C 1
ATOM 4066 O O . ARG A 1 516 ? -64.515 42.310 -42.151 1.00 32.22 516 ARG A O 1
ATOM 4073 N N . ILE A 1 517 ? -65.448 43.188 -44.010 1.00 38.12 517 ILE A N 1
ATOM 4074 C CA . ILE A 1 517 ? -64.272 43.375 -44.882 1.00 38.12 517 ILE A CA 1
ATOM 4075 C C . ILE A 1 517 ? -63.880 44.867 -44.810 1.00 38.12 517 ILE A C 1
ATOM 4077 O O . ILE A 1 517 ? -64.780 45.698 -44.645 1.00 38.12 517 ILE A O 1
ATOM 4081 N N . PRO A 1 518 ? -62.581 45.217 -44.863 1.00 43.12 518 PRO A N 1
ATOM 4082 C CA . PRO A 1 518 ? -62.000 45.874 -46.057 1.00 43.12 518 PRO A CA 1
ATOM 4083 C C . PRO A 1 518 ? -60.599 45.301 -46.405 1.00 43.12 518 PRO A C 1
ATOM 4085 O O . PRO A 1 518 ? -59.756 45.159 -45.528 1.00 43.12 518 PRO A O 1
ATOM 4088 N N . GLN A 1 519 ? -60.353 44.759 -47.612 1.00 38.84 519 GLN A N 1
ATOM 4089 C CA . GLN A 1 519 ? -59.674 45.423 -48.757 1.00 38.84 519 GLN A CA 1
ATOM 4090 C C . GLN A 1 519 ? -58.728 46.559 -48.327 1.00 38.84 519 GLN A C 1
ATOM 4092 O O . GLN A 1 519 ? -59.187 47.535 -47.752 1.00 38.84 519 GLN A O 1
ATOM 4097 N N . THR A 1 520 ? -57.409 46.476 -48.505 1.00 34.84 520 THR A N 1
ATOM 4098 C CA . THR A 1 520 ? -56.597 46.670 -49.733 1.00 34.84 520 THR A CA 1
ATOM 4099 C C . THR A 1 520 ? -55.133 46.299 -49.371 1.00 34.84 520 THR A C 1
ATOM 4101 O O . THR A 1 520 ? -54.820 46.172 -48.196 1.00 34.84 520 THR A O 1
ATOM 4104 N N . GLY A 1 521 ? -54.144 46.076 -50.235 1.00 35.81 521 GLY A N 1
ATOM 4105 C CA . GLY A 1 521 ? -53.962 46.263 -51.665 1.00 35.81 521 GLY A CA 1
ATOM 4106 C C . GLY A 1 521 ? -52.619 45.637 -52.088 1.00 35.81 521 GLY A C 1
ATOM 4107 O O . GLY A 1 521 ? -51.797 45.248 -51.259 1.00 35.81 521 GLY A O 1
ATOM 4108 N N . ALA A 1 522 ? -52.445 45.496 -53.398 1.00 37.62 522 ALA A N 1
ATOM 4109 C CA . ALA A 1 522 ? -51.307 44.874 -54.062 1.00 37.62 522 ALA A CA 1
ATOM 4110 C C . ALA A 1 522 ? -50.108 45.823 -54.252 1.00 37.62 522 ALA A C 1
ATOM 4112 O O . ALA A 1 522 ? -50.290 47.017 -54.481 1.00 37.62 522 ALA A O 1
ATOM 4113 N N . SER A 1 523 ? -48.897 45.262 -54.278 1.00 36.44 523 SER A N 1
ATOM 4114 C CA . SER A 1 523 ? -47.771 45.672 -55.144 1.00 36.44 523 SER A CA 1
ATOM 4115 C C . SER A 1 523 ? -46.613 44.698 -54.908 1.00 36.44 523 SER A C 1
ATOM 4117 O O . SER A 1 523 ? -46.180 44.520 -53.778 1.00 36.44 523 SER A O 1
ATOM 4119 N N . ALA A 1 524 ? -46.305 43.825 -55.864 1.00 36.00 524 ALA A N 1
ATOM 4120 C CA . ALA A 1 524 ? -45.478 44.056 -57.054 1.00 36.00 524 ALA A CA 1
ATOM 4121 C C . ALA A 1 524 ? -43.986 43.784 -56.775 1.00 36.00 524 ALA A C 1
ATOM 4123 O O . ALA A 1 524 ? -43.335 44.456 -55.983 1.00 36.00 524 ALA A O 1
ATOM 4124 N N . LEU A 1 525 ? -43.494 42.749 -57.464 1.00 40.06 525 LEU A N 1
ATOM 4125 C CA . LEU A 1 525 ? -42.089 42.404 -57.697 1.00 40.06 525 LEU A CA 1
ATOM 4126 C C . LEU A 1 525 ? -41.341 43.586 -58.360 1.00 40.06 525 LEU A C 1
ATOM 4128 O O . LEU A 1 525 ? -41.983 44.453 -58.957 1.00 40.06 525 LEU A O 1
ATOM 4132 N N . PRO A 1 526 ? -39.996 43.577 -58.372 1.00 52.12 526 PRO A N 1
ATOM 4133 C CA . PRO A 1 526 ? -39.352 42.997 -59.548 1.00 52.12 526 PRO A CA 1
ATOM 4134 C C . PRO A 1 526 ? -38.089 42.166 -59.277 1.00 52.12 526 PRO A C 1
ATOM 4136 O O . PRO A 1 526 ? -37.345 42.329 -58.316 1.00 52.12 526 PRO A O 1
ATOM 4139 N N . ILE A 1 527 ? -37.905 41.274 -60.241 1.00 45.62 527 ILE A N 1
ATOM 4140 C CA . ILE A 1 527 ? -36.727 40.518 -60.660 1.00 45.62 527 ILE A CA 1
ATOM 4141 C C . ILE A 1 527 ? -35.535 41.466 -60.925 1.00 45.62 527 ILE A C 1
ATOM 4143 O O . ILE A 1 527 ? -35.755 42.591 -61.360 1.00 45.62 527 ILE A O 1
ATOM 4147 N N . VAL A 1 528 ? -34.289 41.008 -60.737 1.00 40.72 528 VAL A N 1
ATOM 4148 C CA . VAL A 1 528 ? -33.250 40.886 -61.792 1.00 40.72 528 VAL A CA 1
ATOM 4149 C C . VAL A 1 528 ? -31.916 40.392 -61.209 1.00 40.72 528 VAL A C 1
ATOM 4151 O O . VAL A 1 528 ? -31.467 40.778 -60.137 1.00 40.72 528 VAL A O 1
ATOM 4154 N N . GLN A 1 529 ? -31.347 39.486 -61.999 1.00 47.91 529 GLN A N 1
ATOM 4155 C CA . GLN A 1 529 ? -30.100 38.733 -61.946 1.00 47.91 529 GLN A CA 1
ATOM 4156 C C . GLN A 1 529 ? -28.821 39.552 -61.685 1.00 47.91 529 GLN A C 1
ATOM 4158 O O . GLN A 1 529 ? -28.631 40.614 -62.277 1.00 47.91 529 GLN A O 1
ATOM 4163 N N . ARG A 1 530 ? -27.862 38.942 -60.980 1.00 45.72 530 ARG A N 1
ATOM 4164 C CA . ARG A 1 530 ? -26.644 38.360 -61.576 1.00 45.72 530 ARG A CA 1
ATOM 4165 C C . ARG A 1 530 ? -26.032 37.320 -60.650 1.00 45.72 530 ARG A C 1
ATOM 4167 O O . ARG A 1 530 ? -26.091 37.541 -59.423 1.00 45.72 530 ARG A O 1
#

pLDDT: mean 80.81, std 20.19, range [26.59, 98.75]

Mean predicted aligned error: 16.57 Å

Secondary structure (DSSP, 8-state):
--------------TT---------PPPEE-SSS--TTPEE-B-HHHHHHHHHHHHHHHHHHHHHHHHHHHT-SSHHHHHHHHHHHTSHHHHHHHHHHHSPPHHHHHHHHHHHHHHHHHH---TTEESEE---GGGSTTTTS-SSS-THHHIIIIISEE-EEEETTEEEETHHHHIIIIIHHHHHHHHHHHHHTT--HHHHHHHHHHHHHSSTTSTTTTTTHHHHSEE-HHHHHHHHHHHHHHHHTTS-EEETTEEE--SEEEETTEEEE-TT--TT-SGGGGG--GGG-TTTTTPEE-HHHHHHHHHHHHHTHHHHHHHHHTT-GGGSSHHHHHHHHHHHTSBTTB-------TTTB--HHHHTTTTHHHHHHTT--S----EEEEEES-SEEEBT-EEEEEEEEEE-SSS-EEEEEEEEE--TTEEEEEE-TTEEEETTTTEEEEEEEEE-TT-EEEEEEEEEE-SSS-EEEEEEEEETTTEEEEEEEEEEEEEPP-PPP----------------------------

Foldseek 3Di:
DDDDDDDPPPPDDPPPPPDDDPPALAAFDEFLQDDDPQAAADACQLVLLLLQLVLLVQLQVVLQVQLVVLCPPPDVVSSVVSLVVSPDLVNSLVSSLVSHDALVCQQVVVVVVLVVVVVVDPPPRYDAWDFDQLCLGLLNPQDPPDDPLSCVRRPPRYFTWHHHLNAIATSSLVNLLSPLLVQLLVQLVVCVVVVHDNVVSLVRSLCQQVDDQCHLVHNNNCVNPQKRFQLSLLSSLLSVVLSVLCQAWDDFLNDIDGRQWDDDPSGIDGDPQSDSPHSSSVSSDDNLNNCQLQPMFHDPSSVVSSLVSSQVCLVVSLCVPCPPPVVCSALVNSVVSNVCSCARNPHHSNRDDDPNGTDGSSPSSCPPVCVVVVVVVVWDPWAKEKDKDWDQEAEAVDKTKIKIKIWTATQAKAAFKKKKKQDPPQKDWPFFPPQWDADPVRRMIIHTDGMAHGRRIDIGMTMMHGNDQDKDKMKMWMAGPPPGTNYIDMGIHGYDYDPPDDPDDDDDDDDDDDDDDDDDDDDDDDDDDD

Solvent-accessible surface area (backbone atoms only — not comparable to full-atom values): 29480 Å² total; per-residue (Å²): 138,86,88,77,84,82,80,79,78,83,80,75,82,76,86,80,76,73,85,74,79,86,72,67,69,64,48,47,49,51,56,70,60,67,72,77,78,96,48,46,69,44,67,40,37,65,61,54,24,41,56,55,42,52,14,45,55,52,19,41,54,52,49,39,52,52,38,57,57,30,68,69,43,85,53,64,70,60,21,51,53,49,39,52,53,59,65,32,66,67,47,47,43,51,38,24,55,70,58,43,71,55,34,63,57,46,32,54,51,50,55,50,50,48,53,53,48,57,76,70,51,85,56,87,54,57,37,61,58,49,62,68,54,45,75,68,31,79,61,37,74,59,74,82,69,92,48,79,43,48,57,41,53,44,71,76,23,64,27,35,31,33,34,38,72,91,26,47,29,35,43,40,40,55,20,27,21,62,46,47,1,46,52,26,36,52,44,24,52,50,34,43,74,74,67,41,52,72,66,56,11,51,53,55,19,39,41,43,49,56,48,52,72,77,1,31,62,17,48,24,15,34,67,50,61,42,33,35,50,36,14,44,41,41,24,19,46,46,20,16,47,52,54,48,20,45,65,35,64,39,74,47,88,78,39,83,42,71,33,47,36,43,78,55,88,89,35,67,38,69,37,88,80,69,48,70,87,36,68,70,62,50,65,75,58,52,61,48,36,22,46,51,56,18,35,34,30,44,43,81,85,54,45,65,55,45,48,52,47,43,43,74,29,28,73,58,54,43,42,69,77,27,51,91,44,68,82,47,65,38,48,64,47,41,46,53,48,32,59,57,44,53,22,62,67,81,41,83,40,68,62,66,75,49,87,90,40,34,62,53,55,31,58,49,62,42,65,59,63,52,55,74,50,32,78,77,56,79,58,74,77,85,39,49,49,60,44,84,43,60,73,53,63,44,43,44,76,39,79,46,64,35,32,37,38,44,30,32,71,34,93,52,69,46,58,51,31,40,36,38,36,44,46,3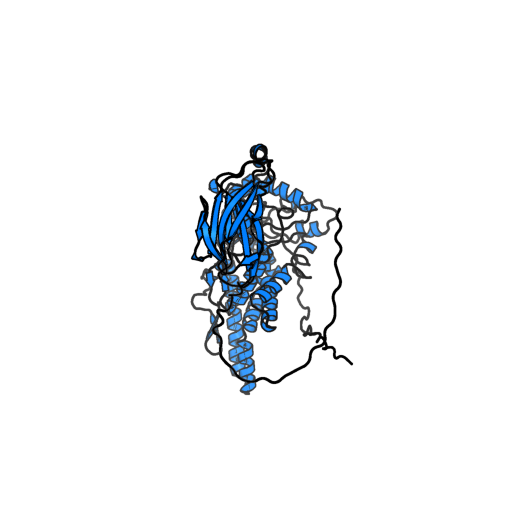9,92,42,50,43,80,76,46,77,46,88,74,54,47,76,43,71,96,70,42,26,40,36,35,69,44,64,64,43,46,46,61,33,68,47,75,52,45,37,27,36,26,29,79,38,57,62,64,47,55,35,40,35,42,34,29,36,74,98,76,44,81,59,34,74,38,74,44,69,36,44,34,41,70,71,80,75,81,76,84,78,76,87,79,88,78,88,82,85,86,86,88,86,86,80,91,85,84,90,81,82,86,81,89,85,89,134

Radius of gyration: 33.39 Å; Cα contacts (8 Å, |Δi|>4): 900; chains: 1; bounding box: 103×65×101 Å

Sequence (530 aa):
MQGRPQTMLITFFFLGFSIFSSTHLLGHEVDHYNLPLGKQWVDQGEYWNNLLFDAVAKAVNAVNRDIHAAQQIPIPAARQARIKALQHPSTVTFRVRKHLPSAFMAIERLEMQYRLQRANTQDANRVIAHKPNALSSTYGHVPLLPDPRQLSRMTLMRCSLIQVHGQKMGTDKIGHFIAMGYYYYVAYSASRASGASHEEALNQARQIGVDGPISEKGVVGMLPTGVISNADLVANYVGMKFYLNITQPVTLKGASYPAILVSEGNYWRLRPHITRNSDYFSAFISEHYDEALNPCVFEPISRGQIRNIVRKNRDTLLRFYAGDDRTKMTPQYFAEKSKQLATYYGEPYGHIGDTSNLIYLSDVLFEGESRITRTAAQQRPPQISLQPVGPRTLTMGGQSQFAVAVTNQTETPLEAIKVSADLPVTMVVSHLHETAEFDRPHNAIHWHVKRLGPRETKLLRFQASAVSGQAANYEVRAELAGVGTVAFAQKALQIHRTANASHDTPRVAKGAPRQRIPQTGASALPIVQR

Nearest PDB structures (foldseek):
  3frp-assembly1_G  TM=6.634E-01  e=1.058E-06  Naja kaouthia
  3idu-assembly2_B  TM=7.432E-01  e=1.287E-05  Pyrococcus furiosus
  3idu-assembly1_A  TM=7.243E-01  e=3.460E-05  Pyrococcus furiosus
  7zgj-assembly1_B  TM=8.520E-01  e=1.074E-03  Homo sapiens
  7akk-assembly1_A  TM=1.934E-01  e=3.690E-06  Homo sapiens